Protein AF-A0A1Q4DSK6-F1 (afdb_monomer_lite)

Radius of gyration: 34.58 Å; chains: 1; bounding box: 85×47×104 Å

Structure (mmCIF, N/CA/C/O backbone):
data_AF-A0A1Q4DSK6-F1
#
_entry.id   AF-A0A1Q4DSK6-F1
#
loop_
_atom_site.group_PDB
_atom_site.id
_atom_site.type_symbol
_atom_site.label_atom_id
_atom_site.label_alt_id
_atom_site.label_comp_id
_atom_site.label_asym_id
_atom_site.label_entity_id
_atom_site.label_seq_id
_atom_site.pdbx_PDB_ins_code
_atom_site.Cartn_x
_atom_site.Cartn_y
_atom_site.Cartn_z
_atom_site.occupancy
_atom_site.B_iso_or_equiv
_atom_site.auth_seq_id
_atom_site.auth_comp_id
_atom_site.auth_asym_id
_atom_site.auth_atom_id
_atom_site.pdbx_PDB_model_num
ATOM 1 N N . MET A 1 1 ? 33.499 26.932 -41.696 1.00 48.62 1 MET A N 1
ATOM 2 C CA . MET A 1 1 ? 34.819 26.922 -42.362 1.00 48.62 1 MET A CA 1
ATOM 3 C C . MET A 1 1 ? 35.036 25.542 -42.958 1.00 48.62 1 MET A C 1
ATOM 5 O O . MET A 1 1 ? 34.815 24.586 -42.224 1.00 48.62 1 MET A O 1
ATOM 9 N N . PRO A 1 2 ? 35.414 25.405 -44.236 1.00 59.75 2 PRO A N 1
ATOM 10 C CA . PRO A 1 2 ? 35.883 24.119 -44.746 1.00 59.75 2 PRO A CA 1
ATOM 11 C C . PRO A 1 2 ? 37.180 23.721 -44.019 1.00 59.75 2 PRO A C 1
ATOM 13 O O . PRO A 1 2 ? 38.044 24.569 -43.796 1.00 59.75 2 PRO A O 1
ATOM 16 N N . LEU A 1 3 ? 37.290 22.455 -43.610 1.00 69.62 3 LEU A N 1
ATOM 17 C CA . LEU A 1 3 ? 38.510 21.888 -43.024 1.00 69.62 3 LEU A CA 1
ATOM 18 C C . LEU A 1 3 ? 39.576 21.759 -44.125 1.00 69.62 3 LEU A C 1
ATOM 20 O O . LEU A 1 3 ? 39.268 21.301 -45.225 1.00 69.62 3 LEU A O 1
ATOM 24 N N . ALA A 1 4 ? 40.815 22.178 -43.853 1.00 78.19 4 ALA A N 1
ATOM 25 C CA . ALA A 1 4 ? 41.916 22.023 -44.801 1.00 78.19 4 ALA A CA 1
ATOM 26 C C . ALA A 1 4 ? 42.319 20.542 -44.896 1.00 78.19 4 ALA A C 1
ATOM 28 O O . ALA A 1 4 ? 42.649 19.930 -43.884 1.00 78.19 4 ALA A O 1
ATOM 29 N N . ILE A 1 5 ? 42.297 19.971 -46.102 1.00 79.69 5 ILE A N 1
ATOM 30 C CA . ILE A 1 5 ? 42.697 18.578 -46.349 1.00 79.69 5 ILE A CA 1
ATOM 31 C C . ILE A 1 5 ? 44.175 18.564 -46.749 1.00 79.69 5 ILE A C 1
ATOM 33 O O . ILE A 1 5 ? 44.554 19.211 -47.725 1.00 79.69 5 ILE A O 1
ATOM 37 N N . GLN A 1 6 ? 45.007 17.841 -45.996 1.00 83.25 6 GLN A N 1
ATOM 38 C CA . GLN A 1 6 ? 46.451 17.720 -46.222 1.00 83.25 6 GLN A CA 1
ATOM 39 C C . GLN A 1 6 ? 46.874 16.246 -46.258 1.00 83.25 6 GLN A C 1
ATOM 41 O O . GLN A 1 6 ? 46.229 15.391 -45.653 1.00 83.25 6 GLN A O 1
ATOM 46 N N . SER A 1 7 ? 47.961 15.941 -46.972 1.00 79.38 7 SER A N 1
ATOM 47 C CA . SER A 1 7 ? 48.559 14.602 -46.965 1.00 79.38 7 SER A CA 1
ATOM 48 C C . SER A 1 7 ? 49.189 14.315 -45.602 1.00 79.38 7 SER A C 1
ATOM 50 O O . SER A 1 7 ? 50.049 15.074 -45.158 1.00 79.38 7 SER A O 1
ATOM 52 N N . CYS A 1 8 ? 48.803 13.207 -44.978 1.00 81.06 8 CYS A N 1
ATOM 53 C CA . CYS A 1 8 ? 49.343 12.734 -43.705 1.00 81.06 8 CYS A CA 1
ATOM 54 C C . CYS A 1 8 ? 50.030 11.370 -43.880 1.00 81.06 8 CYS A C 1
ATOM 56 O O . CYS A 1 8 ? 49.848 10.688 -44.889 1.00 81.06 8 CYS A O 1
ATOM 58 N N . GLY A 1 9 ? 50.857 10.988 -42.904 1.00 83.62 9 GLY A N 1
ATOM 59 C CA . GLY A 1 9 ? 51.664 9.763 -42.947 1.00 83.62 9 GLY A CA 1
ATOM 60 C C . GLY A 1 9 ? 50.922 8.483 -42.553 1.00 83.62 9 GLY A C 1
ATOM 61 O O . GLY A 1 9 ? 51.544 7.421 -42.508 1.00 83.62 9 GLY A O 1
ATOM 62 N N . ILE A 1 10 ? 49.624 8.557 -42.236 1.00 85.19 10 ILE A N 1
ATOM 63 C CA . ILE A 1 10 ? 48.851 7.370 -41.868 1.00 85.19 10 ILE A CA 1
ATOM 64 C C . ILE A 1 10 ? 48.572 6.513 -43.104 1.00 85.19 10 ILE A C 1
ATOM 66 O O . ILE A 1 10 ? 48.183 7.002 -44.162 1.00 85.19 10 ILE A O 1
ATOM 70 N N . VAL A 1 11 ? 48.781 5.206 -42.964 1.00 83.94 11 VAL A N 1
ATOM 71 C CA . VAL A 1 11 ? 48.615 4.252 -44.071 1.00 83.94 11 VAL A CA 1
ATOM 72 C C . VAL A 1 11 ? 47.131 3.926 -44.299 1.00 83.94 11 VAL A C 1
ATOM 74 O O . VAL A 1 11 ? 46.728 3.660 -45.425 1.00 83.94 11 VAL A O 1
ATOM 77 N N . HIS A 1 12 ? 46.315 3.970 -43.239 1.00 86.12 12 HIS A N 1
ATOM 78 C CA . HIS A 1 12 ? 44.868 3.741 -43.273 1.00 86.12 12 HIS A CA 1
ATOM 79 C C . HIS A 1 12 ? 44.166 4.622 -42.228 1.00 86.12 12 HIS A C 1
ATOM 81 O O . HIS A 1 12 ? 44.695 4.811 -41.134 1.00 86.12 12 HIS A O 1
ATOM 87 N N . GLY A 1 13 ? 42.960 5.106 -42.543 1.00 87.38 13 GLY A N 1
ATOM 88 C CA . GLY A 1 13 ? 42.104 5.854 -41.615 1.00 87.38 13 GLY A CA 1
ATOM 89 C C . GLY A 1 13 ? 41.998 7.347 -41.929 1.00 87.38 13 GLY A C 1
ATOM 90 O O . GLY A 1 13 ? 42.108 7.770 -43.078 1.00 87.38 13 GLY A O 1
ATOM 91 N N . THR A 1 14 ? 41.730 8.152 -40.902 1.00 88.38 14 THR A N 1
ATOM 92 C CA . THR A 1 14 ? 41.592 9.610 -41.014 1.00 88.38 14 THR A CA 1
ATOM 93 C C . THR A 1 14 ? 42.293 10.273 -39.837 1.00 88.38 14 THR A C 1
ATOM 95 O O . THR A 1 14 ? 42.010 9.944 -38.689 1.00 88.38 14 THR A O 1
ATOM 98 N N . GLU A 1 15 ? 43.197 11.208 -40.123 1.00 88.62 15 GLU A N 1
ATOM 99 C CA . GLU A 1 15 ? 43.833 12.053 -39.115 1.00 88.62 15 GLU A CA 1
ATOM 100 C C . GLU A 1 15 ? 43.138 13.417 -39.098 1.00 88.62 15 GLU A C 1
ATOM 102 O O . GLU A 1 15 ? 42.957 14.044 -40.144 1.00 88.62 15 GLU 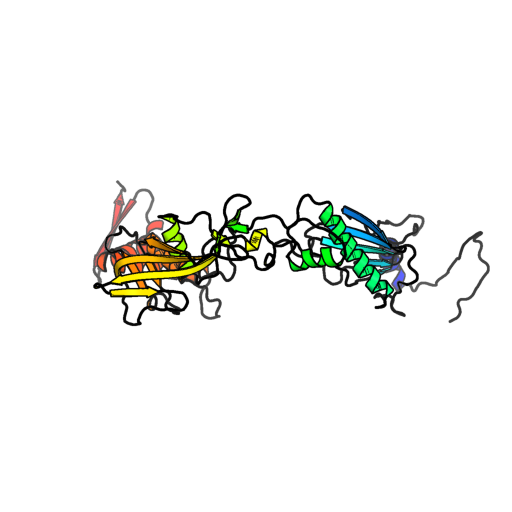A O 1
ATOM 107 N N . ILE A 1 16 ? 42.738 13.872 -37.909 1.00 88.31 16 ILE A N 1
ATOM 108 C CA . ILE A 1 16 ? 42.141 15.193 -37.707 1.00 88.31 16 ILE A CA 1
ATOM 109 C C . ILE A 1 16 ? 43.019 15.943 -36.713 1.00 88.31 16 ILE A C 1
ATOM 111 O O . ILE A 1 16 ? 43.094 15.578 -35.542 1.00 88.31 16 ILE A O 1
ATOM 115 N N . GLN A 1 17 ? 43.671 17.004 -37.182 1.00 86.69 17 GLN A N 1
ATOM 116 C CA . GLN A 1 17 ? 44.486 17.872 -36.340 1.00 86.69 17 GLN A CA 1
ATOM 117 C C . GLN A 1 17 ? 43.685 19.118 -35.965 1.00 86.69 17 GLN A C 1
ATOM 119 O O . GLN A 1 17 ? 43.206 19.852 -36.831 1.00 86.69 17 GLN A O 1
ATOM 124 N N . ILE A 1 18 ? 43.528 19.348 -34.662 1.00 84.38 18 ILE A N 1
ATOM 125 C CA . ILE A 1 18 ? 42.792 20.488 -34.115 1.00 84.38 18 ILE A CA 1
ATOM 126 C C . ILE A 1 18 ? 43.734 21.254 -33.195 1.00 84.38 18 ILE A C 1
ATOM 128 O O . ILE A 1 18 ? 44.288 20.690 -32.255 1.00 84.38 18 ILE A O 1
ATOM 132 N N . MET A 1 19 ? 43.894 22.552 -33.450 1.00 85.75 19 MET A N 1
ATOM 133 C CA . MET A 1 19 ? 44.581 23.450 -32.524 1.00 85.75 19 MET A CA 1
ATOM 134 C C . MET A 1 19 ? 43.677 23.686 -31.312 1.00 85.75 19 MET A C 1
ATOM 136 O O . MET A 1 19 ? 42.725 24.466 -31.384 1.00 85.75 19 MET A O 1
ATOM 140 N N . LEU A 1 20 ? 43.951 22.974 -30.221 1.00 82.62 20 LEU A N 1
ATOM 141 C CA . LEU A 1 20 ? 43.204 23.083 -28.971 1.00 82.62 20 LEU A CA 1
ATOM 142 C C . LEU A 1 20 ? 43.554 24.393 -28.243 1.00 82.62 20 LEU A C 1
ATOM 144 O O . LEU A 1 20 ? 44.736 24.701 -28.071 1.00 82.62 20 LEU A O 1
ATOM 148 N N . PRO A 1 21 ? 42.558 25.182 -27.798 1.00 86.12 21 PRO A N 1
ATOM 149 C CA . PRO A 1 21 ? 42.803 26.314 -26.913 1.00 86.12 21 PRO A CA 1
ATOM 150 C C . PRO A 1 21 ? 43.427 25.841 -25.587 1.00 86.12 21 PRO A C 1
ATOM 152 O O . PRO A 1 21 ? 42.962 24.837 -25.049 1.00 86.12 21 PRO A O 1
ATOM 155 N N . PRO A 1 22 ? 44.382 26.583 -24.989 1.00 82.94 22 PRO A N 1
ATOM 156 C CA . PRO A 1 22 ? 45.012 26.187 -23.723 1.00 82.94 22 PRO A CA 1
ATOM 157 C C . PRO A 1 22 ? 44.016 25.918 -22.585 1.00 82.94 22 PRO A C 1
ATOM 159 O O . PRO A 1 22 ? 44.229 25.035 -21.767 1.00 82.94 22 PRO A O 1
ATOM 162 N N . ALA A 1 23 ? 42.884 26.631 -22.567 1.00 81.00 23 ALA A N 1
ATOM 163 C CA . ALA A 1 23 ? 41.830 26.456 -21.566 1.00 81.00 23 ALA A CA 1
ATOM 164 C C . ALA A 1 23 ? 41.118 25.088 -21.623 1.00 81.00 23 ALA A C 1
ATOM 166 O O . ALA A 1 23 ? 40.394 24.744 -20.695 1.00 81.00 23 ALA A O 1
ATOM 167 N N . TRP A 1 24 ? 41.253 24.335 -22.719 1.00 81.56 24 TRP A N 1
ATOM 168 C CA . TRP A 1 24 ? 40.614 23.023 -22.882 1.00 81.56 24 TRP A CA 1
ATOM 169 C C . TRP A 1 24 ? 41.533 21.871 -22.482 1.00 81.56 24 TRP A C 1
ATOM 171 O O . TRP A 1 24 ? 41.047 20.764 -22.267 1.00 81.56 24 TRP A O 1
ATOM 181 N N . ASP A 1 25 ? 42.832 22.133 -22.351 1.00 80.81 25 ASP A N 1
ATOM 182 C CA . ASP A 1 25 ? 43.845 21.120 -22.054 1.00 80.81 25 ASP A CA 1
ATOM 183 C C . ASP A 1 25 ? 43.587 20.461 -20.688 1.00 80.81 25 ASP A C 1
ATOM 185 O O . ASP A 1 25 ? 43.560 19.238 -20.562 1.00 80.81 25 ASP A O 1
ATOM 189 N N . GLU A 1 26 ? 43.225 21.269 -19.686 1.00 81.69 26 GLU A N 1
ATOM 190 C CA . GLU A 1 26 ? 42.929 20.801 -18.324 1.00 81.69 26 GLU A CA 1
ATOM 191 C C . GLU A 1 26 ? 41.686 19.892 -18.239 1.00 81.69 26 GLU A C 1
ATOM 193 O O . GLU A 1 26 ? 41.593 19.043 -17.352 1.00 81.69 26 GLU A O 1
ATOM 198 N N . GLN A 1 27 ? 40.723 20.043 -19.156 1.00 84.69 27 GLN A N 1
ATOM 199 C CA . GLN A 1 27 ? 39.454 19.296 -19.155 1.00 84.69 27 GLN A CA 1
ATOM 200 C C . GLN A 1 27 ? 39.415 18.169 -20.194 1.00 84.69 27 GLN A C 1
ATOM 202 O O . GLN A 1 27 ? 38.506 17.336 -20.174 1.00 84.69 27 GLN A O 1
ATOM 207 N N . LEU A 1 28 ? 40.393 18.107 -21.100 1.00 88.12 28 LEU A N 1
ATOM 208 C CA . LEU A 1 28 ? 40.387 17.164 -22.214 1.00 88.12 28 LEU A CA 1
ATOM 209 C C . LEU A 1 28 ? 40.385 15.712 -21.726 1.00 88.12 28 LEU A C 1
ATOM 211 O O . LEU A 1 28 ? 39.577 14.905 -22.182 1.00 88.12 28 LEU A O 1
ATOM 215 N N . GLY A 1 29 ? 41.232 15.384 -20.750 1.00 88.38 29 GLY A N 1
ATOM 216 C CA . GLY A 1 29 ? 41.331 14.022 -20.223 1.00 88.38 29 GLY A CA 1
ATOM 217 C C . GLY A 1 29 ? 40.058 13.532 -19.516 1.00 88.38 29 GLY A C 1
ATOM 218 O O . GLY A 1 29 ? 39.728 12.347 -19.584 1.00 88.38 29 GLY A O 1
ATOM 219 N N . SER A 1 30 ? 39.313 14.406 -18.827 1.00 87.94 30 SER A N 1
ATOM 220 C CA . SER A 1 30 ? 38.024 14.032 -18.219 1.00 87.94 30 SER A CA 1
ATOM 221 C C . SER A 1 30 ? 36.921 13.912 -19.271 1.00 87.94 30 SER A C 1
ATOM 223 O O . SER A 1 30 ? 36.183 12.926 -19.255 1.00 87.94 30 SER A O 1
ATOM 225 N N . ALA A 1 31 ? 36.860 14.839 -20.229 1.00 89.31 31 ALA A N 1
ATOM 226 C CA . ALA A 1 31 ? 35.905 14.793 -21.332 1.00 89.31 31 ALA A CA 1
ATOM 227 C C . ALA A 1 31 ? 36.087 13.542 -22.210 1.00 89.31 31 ALA A C 1
ATOM 229 O O . ALA A 1 31 ? 35.106 12.887 -22.557 1.00 89.31 31 ALA A O 1
ATOM 230 N N . LEU A 1 32 ? 37.334 13.165 -22.517 1.00 90.94 32 LEU A N 1
ATOM 231 C CA . LEU A 1 32 ? 37.645 11.956 -23.283 1.00 90.94 32 LEU A CA 1
ATOM 232 C C . LEU A 1 32 ? 37.256 10.683 -22.537 1.00 90.94 32 LEU A C 1
ATOM 234 O O . LEU A 1 32 ? 36.720 9.772 -23.158 1.00 90.94 32 LEU A O 1
ATOM 238 N N . ARG A 1 33 ? 37.478 10.617 -21.218 1.00 91.25 33 ARG A N 1
ATOM 239 C CA . ARG A 1 33 ? 37.040 9.469 -20.409 1.00 91.25 33 ARG A CA 1
ATOM 240 C C . ARG A 1 33 ? 35.524 9.307 -20.432 1.00 91.25 33 ARG A C 1
ATOM 242 O O . ARG A 1 33 ? 35.052 8.199 -20.651 1.00 91.25 33 ARG A O 1
ATOM 249 N N . LEU A 1 34 ? 34.780 10.402 -20.277 1.00 89.00 34 LEU A N 1
ATOM 250 C CA . LEU A 1 34 ? 33.319 10.372 -20.341 1.00 89.00 34 LEU A CA 1
ATOM 251 C C . LEU A 1 34 ? 32.820 9.946 -21.732 1.00 89.00 34 LEU A C 1
ATOM 253 O O . LEU A 1 34 ? 31.936 9.103 -21.835 1.00 89.00 34 LEU A O 1
ATOM 257 N N . ALA A 1 35 ? 33.413 10.485 -22.801 1.00 89.44 35 ALA A N 1
ATOM 258 C CA . ALA A 1 35 ? 33.036 10.147 -24.174 1.00 89.44 35 ALA A CA 1
ATOM 259 C C . ALA A 1 35 ? 33.418 8.709 -24.568 1.00 89.44 35 ALA A C 1
ATOM 261 O O . ALA A 1 35 ? 32.705 8.073 -25.340 1.00 89.44 35 ALA A O 1
ATOM 262 N N . ALA A 1 36 ? 34.539 8.196 -24.053 1.00 94.12 36 ALA A N 1
ATOM 263 C CA . ALA A 1 36 ? 35.029 6.852 -24.346 1.00 94.12 36 ALA A CA 1
ATOM 264 C C . ALA A 1 36 ? 34.277 5.755 -23.584 1.00 94.12 36 ALA A C 1
ATOM 266 O O . ALA A 1 36 ? 34.264 4.617 -24.055 1.00 94.12 36 ALA A O 1
ATOM 267 N N . GLN A 1 37 ? 33.651 6.085 -22.446 1.00 94.56 37 GLN A N 1
ATOM 268 C CA . GLN A 1 37 ? 33.076 5.111 -21.517 1.00 94.56 37 GLN A CA 1
ATOM 269 C C . GLN A 1 37 ? 32.177 4.087 -22.218 1.00 94.56 37 GLN A C 1
ATOM 271 O O . GLN A 1 37 ? 32.387 2.894 -22.039 1.00 94.56 37 GLN A O 1
ATOM 276 N N . TYR A 1 38 ? 31.246 4.534 -23.065 1.00 95.38 38 TYR A N 1
ATOM 277 C CA . TYR A 1 38 ? 30.312 3.661 -23.797 1.00 95.38 38 TYR A CA 1
ATOM 278 C C . TYR A 1 38 ? 30.537 3.672 -25.315 1.00 95.38 38 TYR A C 1
ATOM 280 O O . TYR A 1 38 ? 29.656 3.296 -26.095 1.00 95.38 38 TYR A O 1
ATOM 288 N N . PHE A 1 39 ? 31.704 4.149 -25.757 1.00 94.31 39 PHE A N 1
ATOM 289 C CA . PHE A 1 39 ? 32.039 4.214 -27.174 1.00 94.31 39 PHE A CA 1
ATOM 290 C C . PHE A 1 39 ? 32.332 2.803 -27.715 1.00 94.31 39 PHE A C 1
ATOM 292 O O . PHE A 1 39 ? 33.070 2.046 -27.082 1.00 94.31 39 PHE A O 1
ATOM 299 N N . PRO A 1 40 ? 31.811 2.410 -28.892 1.00 89.75 40 PRO A N 1
ATOM 300 C CA . PRO A 1 40 ? 31.932 1.031 -29.373 1.00 89.75 40 PRO A CA 1
ATOM 301 C C . PRO A 1 40 ? 33.367 0.612 -29.724 1.00 89.75 40 PRO A C 1
ATOM 303 O O . PRO A 1 40 ? 33.663 -0.584 -29.729 1.00 89.75 40 PRO A O 1
ATOM 306 N N . LEU A 1 41 ? 34.275 1.559 -29.983 1.00 92.00 41 LEU A N 1
ATOM 307 C CA . LEU A 1 41 ? 35.664 1.278 -30.359 1.00 92.00 41 LEU A CA 1
ATOM 308 C C . LEU A 1 41 ? 36.648 1.612 -29.224 1.00 92.00 41 LEU A C 1
ATOM 310 O O . LEU A 1 41 ? 36.392 2.525 -28.441 1.00 92.00 41 LEU A O 1
ATOM 314 N N . PRO A 1 42 ? 37.804 0.926 -29.136 1.00 93.31 42 PRO A N 1
ATOM 315 C CA . PRO A 1 42 ? 38.852 1.290 -28.188 1.00 93.31 42 PRO A CA 1
ATOM 316 C C . PRO A 1 42 ? 39.368 2.714 -28.428 1.00 93.31 42 PRO A C 1
ATOM 318 O O . PRO A 1 42 ? 39.812 3.043 -29.529 1.00 93.31 42 PRO A O 1
ATOM 321 N N . VAL A 1 43 ? 39.367 3.538 -27.381 1.00 94.38 43 VAL A N 1
ATOM 322 C CA . VAL A 1 43 ? 39.921 4.898 -27.407 1.00 94.38 43 VAL A CA 1
ATOM 323 C C . VAL A 1 43 ? 41.241 4.906 -26.650 1.00 94.38 43 VAL A C 1
ATOM 325 O O . VAL A 1 43 ? 41.316 4.416 -25.524 1.00 94.38 43 VAL A O 1
ATOM 328 N N . HIS A 1 44 ? 42.281 5.464 -27.264 1.00 94.50 44 HIS A N 1
ATOM 329 C CA . HIS A 1 44 ? 43.586 5.643 -26.634 1.00 94.50 44 HIS A CA 1
ATOM 330 C C . HIS A 1 44 ? 43.863 7.131 -26.445 1.00 94.50 44 HIS A C 1
ATOM 332 O O . HIS A 1 44 ? 43.637 7.925 -27.358 1.00 94.50 44 HIS A O 1
ATOM 338 N N . PHE A 1 45 ? 44.375 7.498 -25.277 1.00 92.88 45 PHE A N 1
ATOM 339 C CA . PHE A 1 45 ? 44.822 8.847 -24.959 1.00 92.88 45 PHE A CA 1
ATOM 340 C C . PHE A 1 45 ? 46.220 8.761 -24.345 1.00 92.88 45 PHE A C 1
ATOM 342 O O . PHE A 1 45 ? 46.455 7.944 -23.459 1.00 92.88 45 PHE A O 1
ATOM 349 N N . GLU A 1 46 ? 47.165 9.534 -24.886 1.00 90.31 46 GLU A N 1
ATOM 350 C CA . GLU A 1 46 ? 48.578 9.534 -24.458 1.00 90.31 46 GLU A CA 1
ATOM 351 C C . GLU A 1 46 ? 49.228 8.134 -24.426 1.00 90.31 46 GLU A C 1
ATOM 353 O O . GLU A 1 46 ? 50.058 7.816 -23.580 1.00 90.31 46 GLU A O 1
ATOM 358 N N . GLY A 1 47 ? 48.841 7.268 -25.368 1.00 90.75 47 GLY A N 1
ATOM 359 C CA . GLY A 1 47 ? 49.367 5.904 -25.487 1.00 90.75 47 GLY A CA 1
ATOM 360 C C . GLY A 1 47 ? 48.727 4.876 -24.547 1.00 90.75 47 GLY A C 1
ATOM 361 O O . GLY A 1 47 ? 48.994 3.686 -24.700 1.00 90.75 47 GLY A O 1
ATOM 362 N N . ALA A 1 48 ? 47.848 5.293 -23.632 1.00 93.94 48 ALA A N 1
ATOM 363 C CA . ALA A 1 48 ? 47.077 4.398 -22.776 1.00 93.94 48 ALA A CA 1
ATOM 364 C C . ALA A 1 48 ? 45.650 4.215 -23.309 1.00 93.94 48 ALA A C 1
ATOM 366 O O . ALA A 1 48 ? 45.008 5.169 -23.750 1.00 93.94 48 ALA A O 1
ATOM 367 N N . GLN A 1 49 ? 45.129 2.989 -23.251 1.00 94.94 49 GLN A N 1
ATOM 368 C CA . GLN A 1 49 ? 43.722 2.734 -23.548 1.00 94.94 49 GLN A CA 1
ATOM 369 C C . GLN A 1 49 ? 42.851 3.277 -22.406 1.00 94.94 49 GLN A C 1
ATOM 371 O O . GLN A 1 49 ? 43.094 2.974 -21.237 1.00 94.94 49 GLN A O 1
ATOM 376 N N . LEU A 1 50 ? 41.834 4.071 -22.741 1.00 95.38 50 LEU A N 1
ATOM 377 C CA . LEU A 1 50 ? 40.877 4.582 -21.764 1.00 95.38 50 LEU A CA 1
ATOM 378 C C . LEU A 1 50 ? 39.908 3.476 -21.302 1.00 95.38 50 LEU A C 1
ATOM 380 O O . LEU A 1 50 ? 39.610 2.562 -22.081 1.00 95.38 50 LEU A O 1
ATOM 384 N N . PRO A 1 51 ? 39.395 3.553 -20.055 1.00 92.25 51 PRO A N 1
ATOM 385 C CA . PRO A 1 51 ? 38.362 2.643 -19.573 1.00 92.25 51 PRO A CA 1
ATOM 386 C C . PRO A 1 51 ? 37.129 2.675 -20.476 1.00 92.25 51 PRO A C 1
ATOM 388 O O . PRO A 1 51 ? 36.700 3.741 -20.917 1.00 92.25 51 PRO A O 1
ATOM 391 N N . ARG A 1 52 ? 36.570 1.493 -20.727 1.00 93.56 52 ARG A N 1
ATOM 392 C CA . ARG A 1 52 ? 35.362 1.294 -21.523 1.00 93.56 52 ARG A CA 1
ATOM 393 C C . ARG A 1 52 ? 34.483 0.263 -20.836 1.00 93.56 52 ARG A C 1
ATOM 395 O O . ARG A 1 52 ? 34.983 -0.770 -20.393 1.00 93.56 52 ARG A O 1
ATOM 402 N N . GLU A 1 53 ? 33.192 0.531 -20.816 1.00 94.06 53 GLU A N 1
ATOM 403 C CA . GLU A 1 53 ? 32.159 -0.288 -20.204 1.00 94.06 53 GLU A CA 1
ATOM 404 C C . GLU A 1 53 ? 31.077 -0.616 -21.236 1.00 94.06 53 GLU A C 1
ATOM 406 O O . GLU A 1 53 ? 30.838 0.131 -22.186 1.00 94.06 53 GLU A O 1
ATOM 411 N N . ASP A 1 54 ? 30.428 -1.764 -21.060 1.00 94.62 54 ASP A N 1
ATOM 412 C CA . ASP A 1 54 ? 29.197 -2.055 -21.789 1.00 94.62 54 ASP A CA 1
ATOM 413 C C . ASP A 1 54 ? 28.066 -1.227 -21.170 1.00 94.62 54 ASP A C 1
ATOM 415 O O . ASP A 1 54 ? 27.858 -1.271 -19.958 1.00 94.62 54 ASP A O 1
ATOM 419 N N . PHE A 1 55 ? 27.321 -0.484 -21.988 1.00 95.69 55 PHE A N 1
ATOM 420 C CA . PHE A 1 55 ? 26.217 0.352 -21.509 1.00 95.69 55 PHE A CA 1
ATOM 421 C C . PHE A 1 55 ? 25.113 -0.460 -20.814 1.00 95.69 55 PHE A C 1
ATOM 423 O O . PHE A 1 55 ? 24.400 0.054 -19.949 1.00 95.69 55 PHE A O 1
ATOM 430 N N . LEU A 1 56 ? 24.986 -1.739 -21.183 1.00 96.69 56 LEU A N 1
ATOM 431 C CA . LEU A 1 56 ? 24.026 -2.675 -20.600 1.00 96.69 56 LEU A CA 1
ATOM 432 C C . LEU A 1 56 ? 24.654 -3.586 -19.534 1.00 96.69 56 LEU A C 1
ATOM 434 O O . LEU A 1 56 ? 24.056 -4.596 -19.166 1.00 96.69 56 LEU A O 1
ATOM 438 N N . ALA A 1 57 ? 25.854 -3.264 -19.040 1.00 94.69 57 ALA A N 1
ATOM 439 C CA . ALA A 1 57 ? 26.465 -4.005 -17.944 1.00 94.69 57 ALA A CA 1
ATOM 440 C C . ALA A 1 57 ? 25.532 -4.028 -16.720 1.00 94.69 57 ALA A C 1
ATOM 442 O O . ALA A 1 57 ? 25.016 -2.993 -16.298 1.00 94.69 57 ALA A O 1
ATOM 443 N N . GLY A 1 58 ? 25.327 -5.220 -16.156 1.00 93.00 58 GLY A N 1
ATOM 444 C CA . GLY A 1 58 ? 24.421 -5.434 -15.025 1.00 93.00 58 GLY A CA 1
ATOM 445 C C . GLY A 1 58 ? 22.952 -5.642 -15.400 1.00 93.00 58 GLY A C 1
ATOM 446 O O . GLY A 1 58 ? 22.145 -5.799 -14.495 1.00 93.00 58 GLY A O 1
ATOM 447 N N . ALA A 1 59 ? 22.596 -5.660 -16.690 1.00 96.12 59 ALA A N 1
ATOM 448 C CA . ALA A 1 59 ? 21.266 -6.090 -17.112 1.00 96.12 59 ALA A CA 1
ATOM 449 C C . ALA A 1 59 ? 21.076 -7.590 -16.828 1.00 96.12 59 ALA A C 1
ATOM 451 O O . ALA A 1 59 ? 21.932 -8.403 -17.187 1.00 96.12 59 ALA A O 1
ATOM 452 N N . ASP A 1 60 ? 19.934 -7.960 -16.252 1.00 95.19 60 ASP A N 1
ATOM 453 C CA . ASP A 1 60 ? 19.567 -9.359 -15.996 1.00 95.19 60 ASP A CA 1
ATOM 454 C C . ASP A 1 60 ? 19.323 -10.117 -17.304 1.00 95.19 60 ASP A C 1
ATOM 456 O O . ASP A 1 60 ? 19.563 -11.321 -17.422 1.00 95.19 60 ASP A O 1
ATOM 460 N N . GLN A 1 61 ? 18.864 -9.387 -18.320 1.00 96.12 61 GLN A N 1
ATOM 461 C CA . GLN A 1 61 ? 18.608 -9.907 -19.649 1.00 96.12 61 GLN A CA 1
ATOM 462 C C . GLN A 1 61 ? 18.908 -8.848 -20.710 1.00 96.12 61 GLN A C 1
ATOM 464 O O . GLN A 1 61 ? 18.686 -7.660 -20.499 1.00 96.12 61 GLN A O 1
ATOM 469 N N . ILE A 1 62 ? 19.357 -9.290 -21.887 1.00 98.00 62 ILE A N 1
ATOM 470 C CA . ILE A 1 62 ? 19.485 -8.448 -23.079 1.00 98.00 62 ILE A CA 1
ATOM 471 C C . ILE A 1 62 ? 18.719 -9.102 -24.237 1.00 98.00 62 ILE A C 1
ATOM 473 O O . ILE A 1 62 ? 18.915 -10.286 -24.511 1.00 98.00 62 ILE A O 1
ATOM 477 N N . GLU A 1 63 ? 17.846 -8.347 -24.908 1.00 98.00 63 GLU A N 1
ATOM 478 C CA . GLU A 1 63 ? 17.176 -8.747 -26.156 1.00 98.00 63 GLU A CA 1
ATOM 479 C C . GLU A 1 63 ? 17.695 -7.923 -27.341 1.00 98.00 63 GLU A C 1
ATOM 481 O O . GLU A 1 63 ? 17.958 -6.729 -27.210 1.00 98.00 63 GLU A O 1
ATOM 486 N N . GLU A 1 64 ? 17.832 -8.546 -28.511 1.00 97.88 64 GLU A N 1
ATOM 487 C CA . GLU A 1 64 ? 18.162 -7.844 -29.755 1.00 97.88 64 GLU A CA 1
ATOM 488 C C . GLU A 1 64 ? 16.886 -7.477 -30.522 1.00 97.88 64 GLU A C 1
ATOM 490 O O . GLU A 1 64 ? 15.984 -8.302 -30.680 1.00 97.88 64 GLU A O 1
ATOM 495 N N . TRP A 1 65 ? 16.813 -6.244 -31.025 1.00 97.62 65 TRP A N 1
ATOM 496 C CA . TRP A 1 65 ? 15.673 -5.745 -31.794 1.00 97.62 65 TRP A CA 1
ATOM 497 C C . TRP A 1 65 ? 16.108 -4.668 -32.794 1.00 97.62 65 TRP A C 1
ATOM 499 O O . TRP A 1 65 ? 16.662 -3.660 -32.381 1.00 97.62 65 TRP A O 1
ATOM 509 N N . GLU A 1 66 ? 15.869 -4.874 -34.096 1.00 95.94 66 GLU A N 1
ATOM 510 C CA . GLU A 1 66 ? 16.144 -3.910 -35.190 1.00 95.94 66 GLU A CA 1
ATOM 511 C C . GLU A 1 66 ? 17.494 -3.160 -35.078 1.00 95.94 66 GLU A C 1
ATOM 513 O O . GLU A 1 66 ? 17.571 -1.951 -35.286 1.00 95.94 66 GLU A O 1
ATOM 518 N N . GLY A 1 67 ? 18.575 -3.875 -34.737 1.00 95.81 67 GLY A N 1
ATOM 519 C CA . GLY A 1 67 ? 19.909 -3.277 -34.581 1.00 95.81 67 GLY A CA 1
ATOM 520 C C . GLY A 1 67 ? 20.121 -2.530 -33.258 1.00 95.81 67 GLY A C 1
ATOM 521 O O . GLY A 1 67 ? 21.088 -1.787 -33.105 1.00 95.81 67 GLY A O 1
ATOM 522 N N . CYS A 1 68 ? 19.245 -2.729 -32.281 1.00 97.88 68 CYS A N 1
ATOM 523 C CA . CYS A 1 68 ? 19.395 -2.307 -30.895 1.00 97.88 68 CYS A CA 1
ATOM 524 C C . CYS A 1 68 ? 19.564 -3.519 -29.977 1.00 97.88 68 CYS A C 1
ATOM 526 O O . CYS A 1 68 ? 19.038 -4.601 -30.235 1.00 97.88 68 CYS A O 1
ATOM 528 N N . ARG A 1 69 ? 20.243 -3.301 -28.855 1.00 98.38 69 ARG A N 1
ATOM 529 C CA . ARG A 1 69 ? 20.251 -4.188 -27.694 1.00 98.38 69 ARG A CA 1
ATOM 530 C C . ARG A 1 69 ? 19.410 -3.537 -26.600 1.00 98.38 69 ARG A C 1
ATOM 532 O O . ARG A 1 69 ? 19.663 -2.392 -26.235 1.00 98.38 69 ARG A O 1
ATOM 539 N N . ILE A 1 70 ? 18.419 -4.244 -26.080 1.00 98.62 70 ILE A N 1
ATOM 540 C CA . ILE A 1 70 ? 17.527 -3.792 -25.010 1.00 98.62 70 ILE A CA 1
ATOM 541 C C . ILE A 1 70 ? 17.919 -4.553 -23.747 1.00 98.62 70 ILE A C 1
ATOM 543 O O . ILE A 1 70 ? 17.674 -5.752 -23.655 1.00 98.62 70 ILE A O 1
ATOM 547 N N . GLY A 1 71 ? 18.559 -3.874 -22.799 1.00 98.12 71 GLY A N 1
ATOM 548 C CA . GLY A 1 71 ? 18.902 -4.433 -21.494 1.00 98.12 71 GLY A CA 1
ATOM 549 C C . GLY A 1 71 ? 17.770 -4.217 -20.500 1.00 98.12 71 GLY A C 1
ATOM 550 O O . GLY A 1 71 ? 17.308 -3.087 -20.349 1.00 98.12 71 GLY A O 1
ATOM 551 N N . ILE A 1 72 ? 17.342 -5.285 -19.835 1.00 97.50 72 ILE A N 1
ATOM 552 C CA . ILE A 1 72 ? 16.326 -5.296 -18.784 1.00 97.50 72 ILE A CA 1
ATOM 553 C C . ILE A 1 72 ? 17.027 -5.353 -17.430 1.00 97.50 72 ILE A C 1
ATOM 555 O O . ILE A 1 72 ? 17.945 -6.149 -17.242 1.00 97.50 72 ILE A O 1
ATOM 559 N N . PHE A 1 73 ? 16.580 -4.515 -16.505 1.00 94.94 73 PHE A N 1
ATOM 560 C CA . PHE A 1 73 ? 17.080 -4.427 -15.141 1.00 94.94 73 PHE A CA 1
ATOM 561 C C . PHE A 1 73 ? 15.911 -4.626 -14.181 1.00 94.94 73 PHE A C 1
ATOM 563 O O . PHE A 1 73 ? 14.888 -3.937 -14.299 1.00 94.94 73 PHE A O 1
ATOM 570 N N . HIS A 1 74 ? 16.080 -5.564 -13.254 1.00 92.06 74 HIS A N 1
ATOM 571 C CA . HIS A 1 74 ? 15.168 -5.864 -12.163 1.00 92.06 74 HIS A CA 1
ATOM 572 C C . HIS A 1 74 ? 15.817 -5.533 -10.821 1.00 92.06 74 HIS A C 1
ATOM 574 O O . HIS A 1 74 ? 16.305 -6.383 -10.080 1.00 92.06 74 HIS A O 1
ATOM 580 N N . ASP A 1 75 ? 15.836 -4.252 -10.494 1.00 82.62 75 ASP A N 1
ATOM 581 C CA . ASP A 1 75 ? 16.361 -3.747 -9.236 1.00 82.62 75 ASP A CA 1
ATOM 582 C C . ASP A 1 75 ? 15.553 -2.525 -8.796 1.00 82.62 75 ASP A C 1
ATOM 584 O O . ASP A 1 75 ? 15.147 -1.687 -9.600 1.00 82.62 75 ASP A O 1
ATOM 588 N N . GLY A 1 76 ? 15.316 -2.400 -7.489 1.00 72.31 76 GLY A N 1
ATOM 589 C CA . GLY A 1 76 ? 14.564 -1.284 -6.893 1.00 72.31 76 GLY A CA 1
ATOM 590 C C . GLY A 1 76 ? 15.310 0.056 -6.909 1.00 72.31 76 GLY A C 1
ATOM 591 O O . GLY A 1 76 ? 15.059 0.912 -6.064 1.00 72.31 76 GLY A O 1
ATOM 592 N N . THR A 1 77 ? 16.277 0.230 -7.812 1.00 76.81 77 THR A N 1
ATOM 593 C CA . THR A 1 77 ? 17.099 1.434 -7.902 1.00 76.81 77 THR A CA 1
ATOM 594 C C . THR A 1 77 ? 16.287 2.560 -8.535 1.00 76.81 77 THR A C 1
ATOM 596 O O . THR A 1 77 ? 15.935 2.520 -9.715 1.00 76.81 77 THR A O 1
ATOM 599 N N . MET A 1 78 ? 16.025 3.609 -7.758 1.00 71.44 78 MET A N 1
ATOM 600 C CA . MET A 1 78 ? 15.414 4.828 -8.278 1.00 71.44 78 MET A CA 1
ATOM 601 C C . MET A 1 78 ? 16.463 5.665 -9.013 1.00 71.44 78 MET A C 1
ATOM 603 O O . MET A 1 78 ? 17.299 6.332 -8.405 1.00 71.44 78 MET A O 1
ATOM 607 N N . GLU A 1 79 ? 16.422 5.633 -10.342 1.00 76.06 79 GLU A N 1
ATOM 608 C CA . GLU A 1 79 ? 17.237 6.513 -11.177 1.00 76.06 79 GLU A CA 1
ATOM 609 C C . GLU A 1 79 ? 16.611 7.911 -11.267 1.00 76.06 79 GLU A C 1
ATOM 611 O O . GLU A 1 79 ? 15.394 8.066 -11.386 1.00 76.06 79 GLU A O 1
ATOM 616 N N . ALA A 1 80 ? 17.446 8.954 -11.256 1.00 78.06 80 ALA A N 1
ATOM 617 C CA . ALA A 1 80 ? 16.979 10.315 -11.498 1.00 78.06 80 ALA A CA 1
ATOM 618 C C . ALA A 1 80 ? 16.301 10.417 -12.876 1.00 78.06 80 ALA A C 1
ATOM 620 O O . ALA A 1 80 ? 16.732 9.771 -13.832 1.00 78.06 80 ALA A O 1
ATOM 621 N N . VAL A 1 81 ? 15.303 11.297 -13.006 1.00 70.38 81 VAL A N 1
ATOM 622 C CA . VAL A 1 81 ? 14.492 11.486 -14.231 1.00 70.38 81 VAL A CA 1
ATOM 623 C C . VAL A 1 81 ? 15.340 11.747 -15.486 1.00 70.38 81 VAL A C 1
ATOM 625 O O . VAL A 1 81 ? 14.941 11.403 -16.596 1.00 70.38 81 VAL A O 1
ATOM 628 N N . HIS A 1 82 ? 16.527 12.335 -15.320 1.00 77.69 82 HIS A N 1
ATOM 629 C CA . HIS A 1 82 ? 17.442 12.678 -16.412 1.00 77.69 82 HIS A CA 1
ATOM 630 C C . HIS A 1 82 ? 18.554 11.650 -16.645 1.00 77.69 82 HIS A C 1
ATOM 632 O O . HIS A 1 82 ? 19.468 11.917 -17.426 1.00 77.69 82 HIS A O 1
ATOM 638 N N . THR A 1 83 ? 18.500 10.493 -15.982 1.00 85.69 83 THR A N 1
ATOM 639 C CA . THR A 1 83 ? 19.479 9.425 -16.196 1.00 85.69 83 THR A CA 1
ATOM 640 C C . THR A 1 83 ? 19.436 8.989 -17.664 1.00 85.69 83 THR A C 1
ATOM 642 O O . THR A 1 83 ? 18.353 8.697 -18.183 1.00 85.69 83 THR A O 1
ATOM 645 N N . PRO A 1 84 ? 20.576 8.971 -18.378 1.00 90.19 84 PRO A N 1
ATOM 646 C CA . PRO A 1 84 ? 20.608 8.511 -19.757 1.00 90.19 84 PRO A CA 1
ATOM 647 C C . PRO A 1 84 ? 20.219 7.035 -19.855 1.00 90.19 84 PRO A C 1
ATOM 649 O O . PRO A 1 84 ? 20.821 6.185 -19.203 1.00 90.19 84 PRO A O 1
ATOM 652 N N . ARG A 1 85 ? 19.227 6.723 -20.695 1.00 93.56 85 ARG A N 1
ATOM 653 C CA . ARG A 1 85 ? 18.723 5.348 -20.881 1.00 93.56 85 ARG A CA 1
ATOM 654 C C . ARG A 1 85 ? 18.925 4.815 -22.296 1.00 93.56 85 ARG A C 1
ATOM 656 O O . ARG A 1 85 ? 18.625 3.652 -22.545 1.00 93.56 85 ARG A O 1
ATOM 663 N N . ILE A 1 86 ? 19.441 5.635 -23.212 1.00 96.25 86 ILE A N 1
ATOM 664 C CA . ILE A 1 86 ? 19.817 5.221 -24.566 1.00 96.25 86 ILE A CA 1
ATOM 665 C C . ILE A 1 86 ? 21.276 5.596 -24.813 1.00 96.25 86 ILE A C 1
ATOM 667 O O . ILE A 1 86 ? 21.652 6.748 -24.598 1.00 96.25 86 ILE A O 1
ATOM 671 N N . ASN A 1 87 ? 22.074 4.647 -25.298 1.00 96.25 87 ASN A N 1
ATOM 672 C CA . ASN A 1 87 ? 23.407 4.883 -25.838 1.00 96.25 87 ASN A CA 1
ATOM 673 C C . ASN A 1 87 ? 23.358 4.894 -27.368 1.00 96.25 87 ASN A C 1
ATOM 675 O O . ASN A 1 87 ? 22.978 3.905 -27.993 1.00 96.25 87 ASN A O 1
ATOM 679 N N . PHE A 1 88 ? 23.764 6.009 -27.969 1.00 94.38 88 PHE A N 1
ATOM 680 C CA . PHE A 1 88 ? 23.936 6.167 -29.409 1.00 94.38 88 PHE A CA 1
ATOM 681 C C . PHE A 1 88 ? 25.436 6.261 -29.708 1.00 94.38 88 PHE A C 1
ATOM 683 O O . PHE A 1 88 ? 26.006 7.350 -29.783 1.00 94.38 88 PHE A O 1
ATOM 690 N N . HIS A 1 89 ? 26.096 5.106 -29.819 1.00 91.44 89 HIS A N 1
ATOM 691 C CA . HIS A 1 89 ? 27.532 5.000 -30.111 1.00 91.44 89 HIS A CA 1
ATOM 692 C C . HIS A 1 89 ? 28.426 5.873 -29.206 1.00 91.44 89 HIS A C 1
ATOM 694 O O . HIS A 1 89 ? 29.309 6.576 -29.695 1.00 91.44 89 HIS A O 1
ATOM 700 N N . GLY A 1 90 ? 28.187 5.862 -27.893 1.00 90.88 90 GLY A N 1
ATOM 701 C CA . GLY A 1 90 ? 28.917 6.655 -26.895 1.00 90.88 90 GLY A CA 1
ATOM 702 C C . GLY A 1 90 ? 28.263 7.996 -26.546 1.00 90.88 90 GLY A C 1
ATOM 703 O O . GLY A 1 90 ? 28.604 8.588 -25.525 1.00 90.88 90 GLY A O 1
ATOM 704 N N . VAL A 1 91 ? 27.298 8.473 -27.341 1.00 92.00 91 VAL A N 1
ATOM 705 C CA . VAL A 1 91 ? 26.458 9.623 -26.976 1.00 92.00 91 VAL A CA 1
ATOM 706 C C . VAL A 1 91 ? 25.241 9.111 -26.219 1.00 92.00 91 VAL A C 1
ATOM 708 O O . VAL A 1 91 ? 24.323 8.547 -26.814 1.00 92.00 91 VAL A O 1
ATOM 711 N N . THR A 1 92 ? 25.227 9.300 -24.904 1.00 93.75 92 THR A N 1
ATOM 712 C CA . THR A 1 92 ? 24.110 8.869 -24.065 1.00 93.75 92 THR A CA 1
ATOM 713 C C . THR A 1 92 ? 23.064 9.972 -23.934 1.00 93.75 92 THR A C 1
ATOM 715 O O . THR A 1 92 ? 23.389 11.146 -23.746 1.00 93.75 92 THR A O 1
ATOM 718 N N . VAL A 1 93 ? 21.789 9.602 -24.053 1.00 92.69 93 VAL A N 1
ATOM 719 C CA . VAL A 1 93 ? 20.665 10.542 -23.975 1.00 92.69 93 VAL A CA 1
ATOM 720 C C . VAL A 1 93 ? 19.576 10.036 -23.038 1.00 92.69 93 VAL A C 1
ATOM 722 O O . VAL A 1 93 ? 19.307 8.833 -22.930 1.00 92.69 93 VAL A O 1
ATOM 725 N N . ALA A 1 94 ? 18.935 10.975 -22.344 1.00 90.81 94 ALA A N 1
ATOM 726 C CA . ALA A 1 94 ? 17.714 10.692 -21.609 1.00 90.81 94 ALA A CA 1
ATOM 727 C C . ALA A 1 94 ? 16.577 10.447 -22.610 1.00 90.81 94 ALA A C 1
ATOM 729 O O . ALA A 1 94 ? 16.434 11.158 -23.604 1.00 90.81 94 ALA A O 1
ATOM 730 N N . SER A 1 95 ? 15.769 9.423 -22.354 1.00 89.75 95 SER A N 1
ATOM 731 C CA . SER A 1 95 ? 14.584 9.121 -23.151 1.00 89.75 95 SER A CA 1
ATOM 732 C C . SER A 1 95 ? 13.528 8.481 -22.267 1.00 89.75 95 SER A C 1
ATOM 734 O O . SER A 1 95 ? 13.844 7.714 -21.353 1.00 89.75 95 SER A O 1
ATOM 736 N N . ARG A 1 96 ? 12.262 8.788 -22.555 1.00 89.50 96 ARG A N 1
ATOM 737 C CA . ARG A 1 96 ? 11.115 8.129 -21.929 1.00 89.50 96 ARG A CA 1
ATOM 738 C C . ARG A 1 96 ? 10.995 6.721 -22.498 1.00 89.50 96 ARG A C 1
ATOM 740 O O . ARG A 1 96 ? 10.368 6.516 -23.533 1.00 89.50 96 ARG A O 1
ATOM 747 N N . LEU A 1 97 ? 11.657 5.772 -21.853 1.00 93.75 97 LEU A N 1
ATOM 748 C CA . LEU A 1 97 ? 11.491 4.347 -22.107 1.00 93.75 97 LEU A CA 1
ATOM 749 C C . LEU A 1 97 ? 10.524 3.749 -21.078 1.00 93.75 97 LEU A C 1
ATOM 751 O O . LEU A 1 97 ? 10.474 4.257 -19.950 1.00 93.75 97 LEU A O 1
ATOM 755 N N . PRO A 1 98 ? 9.789 2.680 -21.431 1.00 94.25 98 PRO A N 1
ATOM 756 C CA . PRO A 1 98 ? 8.868 2.042 -20.503 1.00 94.25 98 PRO A CA 1
ATOM 757 C C . PRO A 1 98 ? 9.592 1.566 -19.237 1.00 94.25 98 PRO A C 1
ATOM 759 O O . PRO A 1 98 ? 10.803 1.308 -19.220 1.00 94.25 98 PRO A O 1
ATOM 762 N N . ALA A 1 99 ? 8.826 1.500 -18.163 1.00 92.69 99 ALA A N 1
ATOM 763 C CA . ALA A 1 99 ? 9.184 0.880 -16.902 1.00 92.69 99 ALA A CA 1
ATOM 764 C C . ALA A 1 99 ? 7.900 0.284 -16.328 1.00 92.69 99 ALA A C 1
ATOM 766 O O . ALA A 1 99 ? 6.817 0.820 -16.571 1.00 92.69 99 ALA A O 1
ATOM 767 N N . LEU A 1 100 ? 8.023 -0.813 -15.594 1.00 94.00 100 LEU A N 1
ATOM 768 C CA . LEU A 1 100 ? 6.904 -1.444 -14.910 1.00 94.00 100 LEU A CA 1
ATOM 769 C C . LEU A 1 100 ? 7.172 -1.432 -13.409 1.00 94.00 100 LEU A C 1
ATOM 771 O O . LEU A 1 100 ? 8.321 -1.433 -12.961 1.00 94.00 100 LEU A O 1
ATOM 775 N N . SER A 1 101 ? 6.088 -1.399 -12.646 1.00 92.88 101 SER A N 1
ATOM 776 C CA . SER A 1 101 ? 6.130 -1.561 -11.200 1.00 92.88 101 SER A CA 1
ATOM 777 C C . SER A 1 101 ? 5.328 -2.795 -10.852 1.00 92.88 101 SER A C 1
ATOM 779 O O . SER A 1 101 ? 4.194 -2.962 -11.302 1.00 92.88 101 SER A O 1
ATOM 781 N N . GLU A 1 102 ? 5.912 -3.652 -10.035 1.00 94.06 102 GLU A N 1
ATOM 782 C CA . GLU A 1 102 ? 5.110 -4.550 -9.228 1.00 94.06 102 GLU A CA 1
ATOM 783 C C . GLU A 1 102 ? 4.569 -3.781 -8.024 1.00 94.06 102 GLU A C 1
ATOM 785 O O . GLU A 1 102 ? 5.188 -2.833 -7.537 1.00 94.06 102 GLU A O 1
ATOM 790 N N . ILE A 1 103 ? 3.404 -4.185 -7.538 1.00 92.38 103 ILE A N 1
ATOM 791 C CA . ILE A 1 103 ? 2.794 -3.597 -6.349 1.00 92.38 103 ILE A CA 1
ATOM 792 C C . ILE A 1 103 ? 3.790 -3.666 -5.181 1.00 92.38 103 ILE A C 1
ATOM 794 O O . ILE A 1 103 ? 4.445 -4.692 -4.986 1.00 92.38 103 ILE A O 1
ATOM 798 N N . GLU A 1 104 ? 3.913 -2.553 -4.444 1.00 85.56 104 GLU A N 1
ATOM 799 C CA . GLU A 1 104 ? 4.903 -2.285 -3.375 1.00 85.56 104 GLU A CA 1
ATOM 800 C C . GLU A 1 104 ? 6.367 -2.136 -3.834 1.00 85.56 104 GLU A C 1
ATOM 802 O O . GLU A 1 104 ? 7.250 -1.862 -3.021 1.00 85.56 104 GLU A O 1
ATOM 807 N N . LYS A 1 105 ? 6.654 -2.278 -5.132 1.00 87.69 105 LYS A N 1
ATOM 808 C CA . LYS A 1 105 ? 8.004 -2.162 -5.698 1.00 87.69 105 LYS A CA 1
ATOM 809 C C . LYS A 1 105 ? 8.010 -1.162 -6.857 1.00 87.69 105 LYS A C 1
ATOM 811 O O . LYS A 1 105 ? 8.031 -1.563 -8.023 1.00 87.69 105 LYS A O 1
ATOM 816 N N . PRO A 1 106 ? 7.986 0.148 -6.563 1.00 83.88 106 PRO A N 1
ATOM 817 C CA . PRO A 1 106 ? 7.928 1.164 -7.603 1.00 83.88 106 PRO A CA 1
ATOM 818 C C . PRO A 1 106 ? 9.144 1.075 -8.532 1.00 83.88 106 PRO A C 1
ATOM 820 O O . PRO A 1 106 ? 10.285 1.033 -8.075 1.00 83.88 106 PRO A O 1
ATOM 823 N N . LEU A 1 107 ? 8.881 1.084 -9.841 1.00 81.81 107 LEU A N 1
ATOM 824 C CA . LEU A 1 107 ? 9.870 1.128 -10.925 1.00 81.81 107 LEU A CA 1
ATOM 825 C C . LEU A 1 107 ? 10.939 0.026 -10.862 1.00 81.81 107 LEU A C 1
ATOM 827 O O . LEU A 1 107 ? 12.059 0.220 -11.339 1.00 81.81 107 LEU A O 1
ATOM 831 N N . ASN A 1 108 ? 10.602 -1.132 -10.292 1.00 90.56 108 ASN A N 1
ATOM 832 C CA . ASN A 1 108 ? 11.552 -2.225 -10.138 1.00 90.56 108 ASN A CA 1
ATOM 833 C C . ASN A 1 108 ? 11.901 -2.925 -11.455 1.00 90.56 108 ASN A C 1
ATOM 835 O O . ASN A 1 108 ? 12.876 -3.661 -11.482 1.00 90.56 108 ASN A O 1
ATOM 839 N N . TRP A 1 109 ? 11.149 -2.692 -12.534 1.00 94.44 109 TRP A N 1
ATOM 840 C CA . TRP A 1 109 ? 11.456 -3.185 -13.874 1.00 94.44 109 TRP A CA 1
ATOM 841 C C . TRP A 1 109 ? 11.753 -2.022 -14.810 1.00 94.44 109 TRP A C 1
ATOM 843 O O . TRP A 1 109 ? 10.878 -1.204 -15.108 1.00 94.44 109 TRP A O 1
ATOM 853 N N . ARG A 1 110 ? 12.978 -1.959 -15.333 1.00 93.62 110 ARG A N 1
ATOM 854 C CA . ARG A 1 110 ? 13.381 -0.901 -16.263 1.00 93.62 110 ARG A CA 1
ATOM 855 C C . ARG A 1 110 ? 14.230 -1.417 -17.408 1.00 93.62 110 ARG A C 1
ATOM 857 O O . ARG A 1 110 ? 14.796 -2.501 -17.366 1.00 93.62 110 ARG A O 1
ATOM 864 N N . VAL A 1 111 ? 14.321 -0.591 -18.444 1.00 95.56 111 VAL A N 1
ATOM 865 C CA . VAL A 1 111 ? 15.152 -0.858 -19.622 1.00 95.56 111 VAL A CA 1
ATOM 866 C C . VAL A 1 111 ? 16.209 0.213 -19.860 1.00 95.56 111 VAL A C 1
ATOM 868 O O . VAL A 1 111 ? 15.977 1.400 -19.602 1.00 95.56 111 VAL A O 1
ATOM 871 N N . ARG A 1 112 ? 17.331 -0.192 -20.444 1.00 96.75 112 ARG A N 1
ATOM 872 C CA . ARG A 1 112 ? 18.257 0.688 -21.164 1.00 96.75 112 ARG A CA 1
ATOM 873 C C . ARG A 1 112 ? 18.482 0.127 -22.564 1.00 96.75 112 ARG A C 1
ATOM 875 O O . ARG A 1 112 ? 18.366 -1.076 -22.770 1.00 96.75 112 ARG A O 1
ATOM 882 N N . VAL A 1 113 ? 18.784 0.988 -23.528 1.00 98.00 113 VAL A N 1
ATOM 883 C CA . VAL A 1 113 ? 18.967 0.589 -24.929 1.00 98.00 113 VAL A CA 1
ATOM 884 C C . VAL A 1 113 ? 20.342 1.008 -25.421 1.00 98.00 113 VAL A C 1
ATOM 886 O O . VAL A 1 113 ? 20.734 2.160 -25.272 1.00 98.00 113 VAL A O 1
ATOM 889 N N . ASP A 1 114 ? 21.057 0.083 -26.043 1.00 97.81 114 ASP A N 1
ATOM 890 C CA . ASP A 1 114 ? 22.311 0.332 -26.748 1.00 97.81 114 ASP A CA 1
ATOM 891 C C . ASP A 1 114 ? 22.080 0.186 -28.258 1.00 97.81 114 ASP A C 1
ATOM 893 O O . ASP A 1 114 ? 21.655 -0.869 -28.735 1.00 97.81 114 ASP A O 1
ATOM 897 N N . ILE A 1 115 ? 22.284 1.266 -29.015 1.00 96.62 115 ILE A N 1
ATOM 898 C CA . ILE A 1 115 ? 22.056 1.294 -30.464 1.00 96.62 115 ILE A CA 1
ATOM 899 C C . ILE A 1 115 ? 23.325 0.830 -31.183 1.00 96.62 115 ILE A C 1
ATOM 901 O O . ILE A 1 115 ? 24.387 1.444 -31.055 1.00 96.62 115 ILE A O 1
ATOM 905 N N . VAL A 1 116 ? 23.193 -0.234 -31.979 1.00 95.12 116 VAL A N 1
ATOM 906 C CA . VAL A 1 116 ? 24.290 -0.857 -32.734 1.00 95.12 116 VAL A CA 1
ATOM 907 C C . VAL A 1 116 ? 24.214 -0.502 -34.219 1.00 95.12 116 VAL A C 1
ATOM 909 O O . VAL A 1 116 ? 25.202 -0.038 -34.777 1.00 95.12 116 VAL A O 1
ATOM 912 N N . ASP A 1 117 ? 23.054 -0.679 -34.853 1.00 94.81 117 ASP A N 1
ATOM 913 C CA . ASP A 1 117 ? 22.816 -0.335 -36.261 1.00 94.81 117 ASP A CA 1
ATOM 914 C C . ASP A 1 117 ? 21.318 -0.103 -36.526 1.00 94.81 117 ASP A C 1
ATOM 916 O O . ASP A 1 117 ? 20.614 -0.959 -37.058 1.00 94.81 117 ASP A O 1
ATOM 920 N N . ALA A 1 118 ? 20.812 1.059 -36.103 1.00 94.56 118 ALA A N 1
ATOM 921 C CA . ALA A 1 118 ? 19.402 1.428 -36.244 1.00 94.56 118 ALA A CA 1
ATOM 922 C C . ALA A 1 118 ? 19.257 2.820 -36.896 1.00 94.56 118 ALA A C 1
ATOM 924 O O . ALA A 1 118 ? 18.973 3.803 -36.208 1.00 94.56 118 ALA A O 1
ATOM 925 N N . PRO A 1 119 ? 19.426 2.949 -38.227 1.00 93.44 119 PRO A N 1
ATOM 926 C CA . PRO A 1 119 ? 19.481 4.248 -38.915 1.00 93.44 119 PRO A CA 1
ATOM 927 C C . PRO A 1 119 ? 18.168 5.051 -38.867 1.00 93.44 119 PRO A C 1
ATOM 929 O O . PRO A 1 119 ? 18.157 6.258 -39.123 1.00 93.44 119 PRO A O 1
ATOM 932 N N . ALA A 1 120 ? 17.048 4.393 -38.555 1.00 94.56 120 ALA A N 1
ATOM 933 C CA . ALA A 1 120 ? 15.754 5.045 -38.369 1.00 94.56 120 ALA A CA 1
ATOM 934 C C . ALA A 1 120 ? 15.644 5.779 -37.015 1.00 94.56 120 ALA A C 1
ATOM 936 O O . ALA A 1 120 ? 14.817 6.684 -36.872 1.00 94.56 120 ALA A O 1
ATOM 937 N N . LEU A 1 121 ? 16.485 5.426 -36.038 1.00 95.00 121 LEU A N 1
ATOM 938 C CA . LEU A 1 121 ? 16.619 6.140 -34.773 1.00 95.00 121 LEU A CA 1
ATOM 939 C C . LEU A 1 121 ? 17.624 7.279 -34.953 1.00 95.00 121 LEU A C 1
ATOM 941 O O . LEU A 1 121 ? 18.733 7.084 -35.441 1.00 95.00 121 LEU A O 1
ATOM 945 N N . GLN A 1 122 ? 17.224 8.494 -34.584 1.00 93.50 122 GLN A N 1
ATOM 946 C CA . GLN A 1 122 ? 18.004 9.701 -34.853 1.00 93.50 122 GLN A CA 1
ATOM 947 C C . GLN A 1 122 ? 18.068 10.592 -33.621 1.00 93.50 122 GLN A C 1
ATOM 949 O O . GLN A 1 122 ? 17.145 10.614 -32.808 1.00 93.50 122 GLN A O 1
ATOM 954 N N . LEU A 1 123 ? 19.148 11.362 -33.518 1.00 93.50 123 LEU A N 1
ATOM 955 C CA . LEU A 1 123 ? 19.300 12.411 -32.516 1.00 93.50 123 LEU A CA 1
ATOM 956 C C . LEU A 1 123 ? 18.862 13.761 -33.088 1.00 93.50 123 LEU A C 1
ATOM 958 O O . LEU A 1 123 ? 19.155 14.082 -34.242 1.00 93.50 123 LEU A O 1
ATOM 962 N N . VAL A 1 124 ? 18.212 14.579 -32.261 1.00 92.25 124 VAL A N 1
ATOM 963 C CA . VAL A 1 124 ? 17.801 15.938 -32.627 1.00 92.25 124 VAL A CA 1
ATOM 964 C C . VAL A 1 124 ? 19.034 16.788 -32.932 1.00 92.25 124 VAL A C 1
ATOM 966 O O . VAL A 1 124 ? 19.946 16.933 -32.114 1.00 92.25 124 VAL A O 1
ATOM 969 N N . LEU A 1 125 ? 19.064 17.386 -34.120 1.00 90.50 125 LEU A N 1
ATOM 970 C CA . LEU A 1 125 ? 20.123 18.302 -34.536 1.00 90.50 125 LEU A CA 1
ATOM 971 C C . LEU A 1 125 ? 19.812 19.746 -34.096 1.00 90.50 125 LEU A C 1
ATOM 973 O O . LEU A 1 125 ? 18.645 20.120 -34.015 1.00 90.50 125 LEU A O 1
ATOM 977 N N . PRO A 1 126 ? 20.832 20.590 -33.845 1.00 86.44 126 PRO A N 1
ATOM 978 C CA . PRO A 1 126 ? 22.266 20.300 -33.948 1.00 86.44 126 PRO A CA 1
ATOM 979 C C . PRO A 1 126 ? 22.879 19.713 -32.665 1.00 86.44 126 PRO A C 1
ATOM 981 O O . PRO A 1 126 ? 23.985 19.183 -32.718 1.00 86.44 126 PRO A O 1
ATOM 984 N N . ALA A 1 127 ? 22.194 19.820 -31.522 1.00 82.69 127 ALA A N 1
ATOM 985 C CA . ALA A 1 127 ? 22.785 19.586 -30.203 1.00 82.69 127 ALA A CA 1
ATOM 986 C C . ALA A 1 127 ? 22.946 18.104 -29.820 1.00 82.69 127 ALA A C 1
ATOM 988 O O . ALA A 1 127 ? 23.767 17.805 -28.959 1.00 82.69 127 ALA A O 1
ATOM 989 N N . ARG A 1 128 ? 22.187 17.192 -30.446 1.00 88.25 128 ARG A N 1
ATOM 990 C CA . ARG A 1 128 ? 22.229 15.733 -30.232 1.00 88.25 128 ARG A CA 1
ATOM 991 C C . ARG A 1 128 ? 22.007 15.291 -28.780 1.00 88.25 128 ARG A C 1
ATOM 993 O O . ARG A 1 128 ? 22.582 14.305 -28.338 1.00 88.25 128 ARG A O 1
ATOM 1000 N N . LYS A 1 129 ? 21.182 16.036 -28.041 1.00 87.44 129 LYS A N 1
ATOM 1001 C CA . LYS A 1 129 ? 20.891 15.774 -26.619 1.00 87.44 129 LYS A CA 1
ATOM 1002 C C . LYS A 1 129 ? 19.674 14.878 -26.392 1.00 87.44 129 LYS A C 1
ATOM 1004 O O . LYS A 1 129 ? 19.480 14.391 -25.286 1.00 87.44 129 LYS A O 1
ATOM 1009 N N . GLU A 1 130 ? 18.855 14.694 -27.422 1.00 90.12 130 GLU A N 1
ATOM 1010 C CA . GLU A 1 130 ? 17.542 14.057 -27.339 1.00 90.12 130 GLU A CA 1
ATOM 1011 C C . GLU A 1 130 ? 17.304 13.203 -28.587 1.00 90.12 130 GLU A C 1
ATOM 1013 O O . GLU A 1 130 ? 17.850 13.492 -29.659 1.00 90.12 130 GLU A O 1
ATOM 1018 N N . MET A 1 131 ? 16.481 12.163 -28.451 1.00 93.38 131 MET A N 1
ATOM 1019 C CA . MET A 1 131 ? 16.007 11.372 -29.587 1.00 93.38 131 MET A CA 1
ATOM 1020 C C . MET A 1 1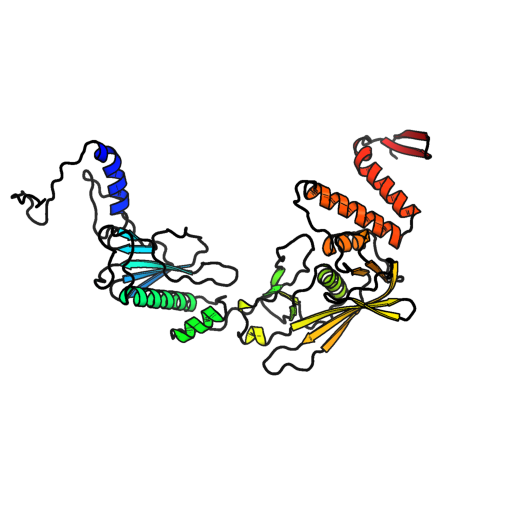31 ? 14.948 12.145 -30.376 1.00 93.38 131 MET A C 1
ATOM 1022 O O . MET A 1 131 ? 14.146 12.879 -29.804 1.00 93.38 131 MET A O 1
ATOM 1026 N N . VAL A 1 132 ? 14.912 11.952 -31.692 1.00 93.88 132 VAL A N 1
ATOM 1027 C CA . VAL A 1 132 ? 13.805 12.423 -32.530 1.00 93.88 132 VAL A CA 1
ATOM 1028 C C . VAL A 1 132 ? 12.569 11.574 -32.230 1.00 93.88 132 VAL A C 1
ATOM 1030 O O . VAL A 1 132 ? 12.608 10.353 -32.368 1.00 93.88 132 VAL A O 1
ATOM 1033 N N . GLU A 1 133 ? 11.467 12.220 -31.853 1.00 94.25 133 GLU A N 1
ATOM 1034 C CA . GLU A 1 133 ? 10.164 11.570 -31.675 1.00 94.25 133 GLU A CA 1
ATOM 1035 C C . GLU A 1 133 ? 9.591 11.173 -33.045 1.00 94.25 133 GLU A C 1
ATOM 1037 O O . GLU A 1 133 ? 9.061 12.004 -33.784 1.00 94.25 133 GLU A O 1
ATOM 1042 N N . ASN A 1 134 ? 9.764 9.901 -33.411 1.00 94.25 134 ASN A N 1
ATOM 1043 C CA . ASN A 1 134 ? 9.336 9.329 -34.685 1.00 94.25 134 ASN A CA 1
ATOM 1044 C C . ASN A 1 134 ? 8.790 7.899 -34.515 1.00 94.25 134 ASN A C 1
ATOM 1046 O O . ASN A 1 134 ? 8.895 7.297 -33.445 1.00 94.25 134 ASN A O 1
ATOM 1050 N N . ASP A 1 135 ? 8.252 7.330 -35.596 1.00 97.19 135 ASP A N 1
ATOM 1051 C CA . ASP A 1 135 ? 7.674 5.979 -35.585 1.00 97.19 135 ASP A CA 1
ATOM 1052 C C . ASP A 1 135 ? 8.672 4.900 -35.141 1.00 97.19 135 ASP A C 1
ATOM 1054 O O . ASP A 1 135 ? 8.285 3.937 -34.484 1.00 97.19 135 ASP A O 1
ATOM 1058 N N . ALA A 1 136 ? 9.961 5.050 -35.465 1.00 96.69 136 ALA A N 1
ATOM 1059 C CA . ALA A 1 136 ? 10.987 4.093 -35.056 1.00 96.69 136 ALA A CA 1
ATOM 1060 C C . ALA A 1 136 ? 11.205 4.108 -33.535 1.00 96.69 136 ALA A C 1
ATOM 1062 O O . ALA A 1 136 ? 11.312 3.046 -32.927 1.00 96.69 136 ALA A O 1
ATOM 1063 N N . LEU A 1 137 ? 11.205 5.289 -32.907 1.00 96.62 137 LEU A N 1
ATOM 1064 C CA . LEU A 1 137 ? 11.286 5.417 -31.453 1.00 96.62 137 LEU A CA 1
ATOM 1065 C C . LEU A 1 137 ? 10.025 4.873 -30.767 1.00 96.62 137 LEU A C 1
ATOM 1067 O O . LEU A 1 137 ? 10.133 4.226 -29.727 1.00 96.62 137 LEU A O 1
ATOM 1071 N N . CYS A 1 138 ? 8.842 5.077 -31.356 1.00 97.06 138 CYS A N 1
ATOM 1072 C CA . CYS A 1 138 ? 7.602 4.466 -30.871 1.00 97.06 138 CYS A CA 1
ATOM 1073 C C . CYS A 1 138 ? 7.674 2.932 -30.903 1.00 97.06 138 CYS A C 1
ATOM 1075 O O . CYS A 1 138 ? 7.387 2.293 -29.892 1.00 97.06 138 CYS A O 1
ATOM 1077 N N . ARG A 1 139 ? 8.138 2.337 -32.012 1.00 97.69 139 ARG A N 1
ATOM 1078 C CA . ARG A 1 139 ? 8.332 0.880 -32.101 1.00 97.69 139 ARG A CA 1
ATOM 1079 C C . ARG A 1 139 ? 9.398 0.363 -31.135 1.00 97.69 139 ARG A C 1
ATOM 1081 O O . ARG A 1 139 ? 9.204 -0.697 -30.553 1.00 97.69 139 ARG A O 1
ATOM 1088 N N . LEU A 1 140 ? 10.481 1.116 -30.911 1.00 98.12 140 LEU A N 1
ATOM 1089 C CA . LEU A 1 140 ? 11.491 0.763 -29.908 1.00 98.12 140 LEU A CA 1
ATOM 1090 C C . LEU A 1 140 ? 10.886 0.724 -28.499 1.00 98.12 140 LEU A C 1
ATOM 1092 O O . LEU A 1 140 ? 11.186 -0.185 -27.731 1.00 98.12 140 LEU A O 1
ATOM 1096 N N . ARG A 1 141 ? 10.037 1.700 -28.150 1.00 97.81 141 ARG A N 1
ATOM 1097 C CA . ARG A 1 141 ? 9.349 1.733 -26.849 1.00 97.81 141 ARG A CA 1
ATOM 1098 C C . ARG A 1 141 ? 8.424 0.531 -26.680 1.00 97.81 141 ARG A C 1
ATOM 1100 O O . ARG A 1 141 ? 8.484 -0.106 -25.637 1.00 97.81 141 ARG A O 1
ATOM 1107 N N . GLU A 1 142 ? 7.637 0.192 -27.697 1.00 97.94 142 GLU A N 1
ATOM 1108 C CA . GLU A 1 142 ? 6.775 -0.998 -27.673 1.00 97.94 142 GLU A CA 1
ATOM 1109 C C . GLU A 1 142 ? 7.597 -2.293 -27.559 1.00 97.94 142 GLU A C 1
ATOM 1111 O O . GLU A 1 142 ? 7.314 -3.134 -26.709 1.00 97.94 142 GLU A O 1
ATOM 1116 N N . ALA A 1 143 ? 8.676 -2.431 -28.337 1.00 98.25 143 ALA A N 1
ATOM 1117 C CA . ALA A 1 143 ? 9.579 -3.579 -28.258 1.00 98.25 143 ALA A CA 1
ATOM 1118 C C . ALA A 1 143 ? 10.232 -3.711 -26.874 1.00 98.25 143 ALA A C 1
ATOM 1120 O O . ALA A 1 143 ? 10.361 -4.816 -26.349 1.00 98.25 143 ALA A O 1
ATOM 1121 N N . ALA A 1 144 ? 10.604 -2.588 -26.259 1.00 98.25 144 ALA A N 1
ATOM 1122 C CA . ALA A 1 144 ? 11.153 -2.573 -24.914 1.00 98.25 144 ALA A CA 1
ATOM 1123 C C . ALA A 1 144 ? 10.105 -2.925 -23.843 1.00 98.25 144 ALA A C 1
ATOM 1125 O O . ALA A 1 144 ? 10.433 -3.627 -22.891 1.00 98.25 144 ALA A O 1
ATOM 1126 N N . GLU A 1 145 ? 8.851 -2.494 -24.004 1.00 98.06 145 GLU A N 1
ATOM 1127 C CA . GLU A 1 145 ? 7.735 -2.875 -23.125 1.00 98.06 145 GLU A CA 1
ATOM 1128 C C . GLU A 1 145 ? 7.470 -4.388 -23.210 1.00 98.06 145 GLU A C 1
ATOM 1130 O O . GLU A 1 145 ? 7.382 -5.072 -22.192 1.00 98.06 145 GLU A O 1
ATOM 1135 N N . ILE A 1 146 ? 7.451 -4.941 -24.426 1.00 98.31 146 ILE A N 1
ATOM 1136 C CA . ILE A 1 146 ? 7.342 -6.387 -24.663 1.00 98.31 146 ILE A CA 1
ATOM 1137 C C . ILE A 1 146 ? 8.499 -7.143 -23.995 1.00 98.31 146 ILE A C 1
ATOM 1139 O O . ILE A 1 146 ? 8.275 -8.183 -23.374 1.00 98.31 146 ILE A O 1
ATOM 1143 N N . ALA A 1 147 ? 9.728 -6.630 -24.099 1.00 98.19 147 ALA A N 1
ATOM 1144 C CA . ALA A 1 147 ? 10.900 -7.238 -23.476 1.00 98.19 147 ALA 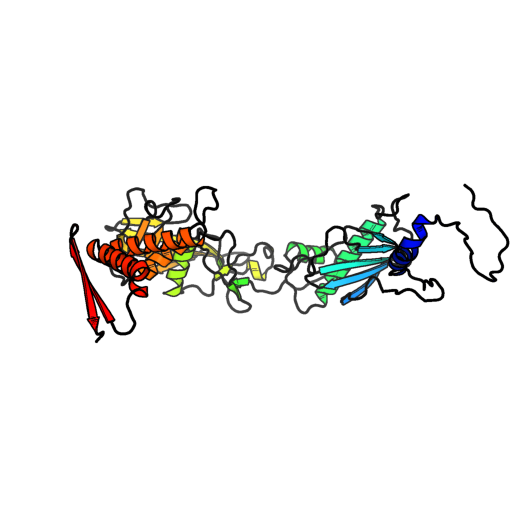A CA 1
ATOM 1145 C C . ALA A 1 147 ? 10.797 -7.263 -21.937 1.00 98.19 147 ALA A C 1
ATOM 1147 O O . ALA A 1 147 ? 11.171 -8.261 -21.322 1.00 98.19 147 ALA A O 1
ATOM 1148 N N . LEU A 1 148 ? 10.218 -6.225 -21.314 1.00 97.88 148 LEU A N 1
ATOM 1149 C CA . LEU A 1 148 ? 9.927 -6.222 -19.874 1.00 97.88 148 LEU A CA 1
ATOM 1150 C C . LEU A 1 148 ? 8.955 -7.345 -19.493 1.00 97.88 148 LEU A C 1
ATOM 1152 O O . LEU A 1 148 ? 9.259 -8.140 -18.607 1.00 97.88 148 LEU A O 1
ATOM 1156 N N . TYR A 1 149 ? 7.820 -7.471 -20.187 1.00 98.06 149 TYR A N 1
ATOM 1157 C CA . TYR A 1 149 ? 6.858 -8.540 -19.892 1.00 98.06 149 TYR A CA 1
ATOM 1158 C C . TYR A 1 149 ? 7.433 -9.942 -20.141 1.00 98.06 149 TYR A C 1
ATOM 1160 O O . TYR A 1 149 ? 7.130 -10.877 -19.401 1.00 98.06 149 TYR A O 1
ATOM 1168 N N . ARG A 1 150 ? 8.303 -10.111 -21.146 1.00 97.06 150 ARG A N 1
ATOM 1169 C CA . ARG A 1 150 ? 9.022 -11.377 -21.374 1.00 97.06 150 ARG A CA 1
ATOM 1170 C C . ARG A 1 150 ? 9.995 -11.713 -20.255 1.00 97.06 150 ARG A C 1
ATOM 1172 O O . ARG A 1 150 ? 10.115 -12.891 -19.923 1.00 97.06 150 ARG A O 1
ATOM 1179 N N . ALA A 1 151 ? 10.677 -10.717 -19.698 1.00 96.81 151 ALA A N 1
ATOM 1180 C CA . ALA A 1 151 ? 11.536 -10.913 -18.538 1.00 96.81 151 ALA A CA 1
ATOM 1181 C C . ALA A 1 151 ? 10.701 -11.336 -17.318 1.00 96.81 151 ALA A C 1
ATOM 1183 O O . ALA A 1 151 ? 11.002 -12.356 -16.706 1.00 96.81 151 ALA A O 1
ATOM 1184 N N . ILE A 1 152 ? 9.570 -10.664 -17.066 1.00 96.19 152 ILE A N 1
ATOM 1185 C CA . ILE A 1 152 ? 8.617 -11.035 -16.004 1.00 96.19 152 ILE A CA 1
ATOM 1186 C C . ILE A 1 152 ? 8.087 -12.464 -16.192 1.00 96.19 152 ILE A C 1
ATOM 1188 O O . ILE A 1 152 ? 7.962 -13.209 -15.229 1.00 96.19 152 ILE A O 1
ATOM 1192 N N . CYS A 1 153 ? 7.835 -12.899 -17.428 1.00 95.06 153 CYS A N 1
ATOM 1193 C CA . CYS A 1 153 ? 7.388 -14.266 -17.720 1.00 95.06 153 CYS A CA 1
ATOM 1194 C C . CYS A 1 153 ? 8.408 -15.351 -17.311 1.00 95.06 153 CYS A C 1
ATOM 1196 O O . CYS A 1 153 ? 8.048 -16.527 -17.219 1.00 95.06 153 CYS A O 1
ATOM 1198 N N . ARG A 1 154 ? 9.684 -14.991 -17.118 1.00 93.56 154 ARG A N 1
ATOM 1199 C CA . ARG A 1 154 ? 10.733 -15.912 -16.649 1.00 93.56 154 ARG A CA 1
ATOM 1200 C C . ARG A 1 154 ? 10.808 -15.986 -15.131 1.00 93.56 154 ARG A C 1
ATOM 1202 O O . ARG A 1 154 ? 11.377 -16.950 -14.614 1.00 93.56 154 ARG A O 1
ATOM 1209 N N . GLU A 1 155 ? 10.232 -15.011 -14.436 1.00 93.31 155 GLU A N 1
ATOM 1210 C CA . GLU A 1 155 ? 10.088 -15.069 -12.993 1.00 93.31 155 GLU A CA 1
ATOM 1211 C C . GLU A 1 155 ? 9.084 -16.148 -12.596 1.00 93.31 155 GLU A C 1
ATOM 1213 O O . GLU A 1 155 ? 8.165 -16.507 -13.335 1.00 93.31 155 GLU A O 1
ATOM 1218 N N . LYS A 1 156 ? 9.268 -16.697 -11.394 1.00 91.44 156 LYS A N 1
ATOM 1219 C CA . LYS A 1 156 ? 8.364 -17.733 -10.870 1.00 91.44 156 LYS A CA 1
ATOM 1220 C C . LYS A 1 156 ? 6.953 -17.198 -10.636 1.00 91.44 156 LYS A C 1
ATOM 1222 O O . LYS A 1 156 ? 5.998 -17.968 -10.701 1.00 91.44 156 LYS A O 1
ATOM 1227 N N . SER A 1 157 ? 6.853 -15.915 -10.320 1.00 94.00 157 SER A N 1
ATOM 1228 C CA . SER A 1 157 ? 5.611 -15.206 -10.065 1.00 94.00 157 SER A CA 1
ATOM 1229 C C . SER A 1 157 ? 5.815 -13.701 -10.216 1.00 94.00 157 SER A C 1
ATOM 1231 O O . SER A 1 157 ? 6.948 -13.230 -10.310 1.00 94.00 157 SER A O 1
ATOM 1233 N N . HIS A 1 158 ? 4.713 -12.951 -10.240 1.00 95.81 158 HIS A N 1
ATOM 1234 C CA . HIS A 1 158 ? 4.739 -11.494 -10.295 1.00 95.81 158 HIS A CA 1
ATOM 1235 C C . HIS A 1 158 ? 3.621 -10.867 -9.467 1.00 95.81 158 HIS A C 1
ATOM 1237 O O . HIS A 1 158 ? 2.643 -11.512 -9.086 1.00 95.81 158 HIS A O 1
ATOM 1243 N N . ARG A 1 159 ? 3.746 -9.561 -9.252 1.00 96.12 159 ARG A N 1
ATOM 1244 C CA . ARG A 1 159 ? 2.825 -8.711 -8.490 1.00 96.12 159 ARG A CA 1
ATOM 1245 C C . ARG A 1 159 ? 2.356 -7.484 -9.281 1.00 96.12 159 ARG A C 1
ATOM 1247 O O . ARG A 1 159 ? 2.067 -6.449 -8.694 1.00 96.12 159 ARG A O 1
ATOM 1254 N N . LEU A 1 160 ? 2.317 -7.576 -10.611 1.00 97.31 160 LEU A N 1
ATOM 1255 C CA . LEU A 1 160 ? 1.752 -6.535 -11.479 1.00 97.31 160 LEU A CA 1
ATOM 1256 C C . LEU A 1 160 ? 0.296 -6.202 -11.117 1.00 97.31 160 LEU A C 1
ATOM 1258 O O . LEU A 1 160 ? -0.486 -7.111 -10.821 1.00 97.31 160 LEU A O 1
ATOM 1262 N N . SER A 1 161 ? -0.068 -4.922 -11.237 1.00 97.44 161 SER A N 1
ATOM 1263 C CA . SER A 1 161 ? -1.472 -4.500 -11.248 1.00 97.44 161 SER A CA 1
ATOM 1264 C C . SER A 1 161 ? -2.238 -5.175 -12.387 1.00 97.44 161 SER A C 1
ATOM 1266 O O . SER A 1 161 ? -1.643 -5.641 -13.368 1.00 97.44 161 SER A O 1
ATOM 1268 N N . TYR A 1 162 ? -3.562 -5.227 -12.274 1.00 97.88 162 TYR A N 1
ATOM 1269 C CA . TYR A 1 162 ? -4.407 -5.795 -13.316 1.00 97.88 162 TYR A CA 1
ATOM 1270 C C . TYR A 1 162 ? -4.245 -5.042 -14.638 1.00 97.88 162 TYR A C 1
ATOM 1272 O O . TYR A 1 162 ? -4.135 -5.674 -15.684 1.00 97.88 162 TYR A O 1
ATOM 1280 N N . GLU A 1 163 ? -4.134 -3.709 -14.600 1.00 97.50 163 GLU A N 1
ATOM 1281 C CA . GLU A 1 163 ? -3.900 -2.889 -15.795 1.00 97.50 163 GLU A CA 1
ATOM 1282 C C . GLU A 1 163 ? -2.626 -3.318 -16.540 1.00 97.50 163 GLU A C 1
ATOM 1284 O O . GLU A 1 163 ? -2.669 -3.581 -17.743 1.00 97.50 163 GLU A O 1
ATOM 1289 N N . ALA A 1 164 ? -1.500 -3.462 -15.831 1.00 97.25 164 ALA A N 1
ATOM 1290 C CA . ALA A 1 164 ? -0.238 -3.888 -16.435 1.00 97.25 164 ALA A CA 1
ATOM 1291 C C . ALA A 1 164 ? -0.299 -5.341 -16.941 1.00 97.25 164 ALA A C 1
ATOM 1293 O O . ALA A 1 164 ? 0.236 -5.670 -18.000 1.00 97.25 164 ALA A O 1
ATOM 1294 N N . TRP A 1 165 ? -0.989 -6.227 -16.224 1.00 97.75 165 TRP A N 1
ATOM 1295 C CA . TRP A 1 165 ? -1.181 -7.610 -16.656 1.00 97.75 165 TRP A CA 1
ATOM 1296 C C . TRP A 1 165 ? -2.085 -7.735 -17.891 1.00 97.75 165 TRP A C 1
ATOM 1298 O O . TRP A 1 165 ? -1.757 -8.459 -18.834 1.00 97.75 165 TRP A O 1
ATOM 1308 N N . ALA A 1 166 ? -3.183 -6.980 -17.946 1.00 97.50 166 ALA A N 1
ATOM 1309 C CA . ALA A 1 166 ? -4.055 -6.901 -19.112 1.00 97.50 166 ALA A CA 1
ATOM 1310 C C . ALA A 1 166 ? -3.311 -6.305 -20.318 1.00 97.50 166 ALA A C 1
ATOM 1312 O O . ALA A 1 166 ? -3.420 -6.825 -21.431 1.00 97.50 166 ALA A O 1
ATOM 1313 N N . ARG A 1 167 ? -2.477 -5.284 -20.088 1.00 97.62 167 ARG A N 1
ATOM 1314 C CA . ARG A 1 167 ? -1.601 -4.695 -21.105 1.00 97.62 167 ARG A CA 1
ATOM 1315 C C . ARG A 1 167 ? -0.611 -5.711 -21.682 1.00 97.62 167 ARG A C 1
ATOM 1317 O O . ARG A 1 167 ? -0.408 -5.726 -22.896 1.00 97.62 167 ARG A O 1
ATOM 1324 N N . ALA A 1 168 ? -0.041 -6.593 -20.858 1.00 97.81 168 ALA A N 1
ATOM 1325 C CA . ALA A 1 168 ? 0.820 -7.678 -21.338 1.00 97.81 168 ALA A CA 1
ATOM 1326 C C . ALA A 1 168 ? 0.087 -8.572 -22.354 1.00 97.81 168 ALA A C 1
ATOM 1328 O O . ALA A 1 168 ? 0.624 -8.872 -23.424 1.00 97.81 168 ALA A O 1
ATOM 1329 N N . ARG A 1 169 ? -1.171 -8.931 -22.060 1.00 96.69 169 ARG A N 1
ATOM 1330 C CA . ARG A 1 169 ? -2.025 -9.724 -22.957 1.00 96.69 169 ARG A CA 1
ATOM 1331 C C . ARG A 1 169 ? -2.304 -8.998 -24.273 1.00 96.69 169 ARG A C 1
ATOM 1333 O O . ARG A 1 169 ? -2.240 -9.634 -25.324 1.00 96.69 169 ARG A O 1
ATOM 1340 N N . ASP A 1 170 ? -2.572 -7.694 -24.231 1.00 97.31 170 ASP A N 1
ATOM 1341 C CA . ASP A 1 170 ? -2.802 -6.880 -25.434 1.00 97.31 170 ASP A CA 1
ATOM 1342 C C . ASP A 1 170 ? -1.559 -6.820 -26.340 1.00 97.31 170 ASP A C 1
ATOM 1344 O O . ASP A 1 170 ? -1.676 -6.761 -27.563 1.00 97.31 170 ASP A O 1
ATOM 1348 N N . LEU A 1 171 ? -0.366 -6.917 -25.747 1.00 97.19 171 LEU A N 1
ATOM 1349 C CA . LEU A 1 171 ? 0.918 -7.040 -26.446 1.00 97.19 171 LEU A CA 1
ATOM 1350 C C . LEU A 1 171 ? 1.266 -8.486 -26.850 1.00 97.19 171 LEU A C 1
ATOM 1352 O O . LEU A 1 171 ? 2.366 -8.755 -27.338 1.00 97.19 171 LEU A O 1
ATOM 1356 N N . GLY A 1 172 ? 0.347 -9.434 -26.657 1.00 97.00 172 GLY A N 1
ATOM 1357 C CA . GLY A 1 172 ? 0.526 -10.840 -27.018 1.00 97.00 172 GLY A CA 1
ATOM 1358 C C . GLY A 1 172 ? 1.403 -11.642 -26.051 1.00 97.00 172 GLY A C 1
ATOM 1359 O O . GLY A 1 172 ? 1.844 -12.737 -26.406 1.00 97.00 172 GLY A O 1
ATOM 1360 N N . ILE A 1 173 ? 1.659 -11.132 -24.843 1.00 97.25 173 ILE A N 1
ATOM 1361 C CA . ILE A 1 173 ? 2.393 -11.835 -23.787 1.00 97.25 173 ILE A CA 1
ATOM 1362 C C . ILE A 1 173 ? 1.402 -12.408 -22.773 1.00 97.25 173 ILE A C 1
ATOM 1364 O O . ILE A 1 173 ? 0.715 -11.683 -22.060 1.00 97.25 173 ILE A O 1
ATOM 1368 N N . ALA A 1 174 ? 1.329 -13.736 -22.706 1.00 95.38 174 ALA A N 1
ATOM 1369 C CA . ALA A 1 174 ? 0.489 -14.430 -21.738 1.00 95.38 174 ALA A CA 1
ATOM 1370 C C . ALA A 1 174 ? 1.240 -14.602 -20.410 1.00 95.38 174 ALA A C 1
ATOM 1372 O O . ALA A 1 174 ? 2.189 -15.382 -20.334 1.00 95.38 174 ALA A O 1
ATOM 1373 N N . LEU A 1 175 ? 0.791 -13.895 -19.374 1.00 96.56 175 LEU A N 1
ATOM 1374 C CA . LEU A 1 175 ? 1.266 -14.046 -17.998 1.00 96.56 175 LEU A CA 1
ATOM 1375 C C . LEU A 1 175 ? 0.225 -14.806 -17.154 1.00 96.56 175 LEU A C 1
ATOM 1377 O O . LEU A 1 175 ? -0.976 -14.673 -17.417 1.00 96.56 175 LEU A O 1
ATOM 1381 N N . PRO A 1 176 ? 0.642 -15.599 -16.145 1.00 95.69 176 PRO A N 1
ATOM 1382 C CA . PRO A 1 176 ? -0.290 -16.121 -15.142 1.00 95.69 176 PRO A CA 1
ATOM 1383 C C . PRO A 1 176 ? -0.946 -14.970 -14.363 1.00 95.69 176 PRO A C 1
ATOM 1385 O O . PRO A 1 176 ? -0.521 -13.827 -14.476 1.00 95.69 176 PRO A O 1
ATOM 1388 N N . GLU A 1 177 ? -1.991 -15.238 -13.579 1.00 96.12 177 GLU A N 1
ATOM 1389 C CA . GLU A 1 177 ? -2.483 -14.215 -12.645 1.00 96.12 177 GLU A CA 1
ATOM 1390 C C . GLU A 1 177 ? -1.410 -13.878 -11.597 1.00 96.12 177 GLU A C 1
ATOM 1392 O O . GLU A 1 177 ? -0.569 -14.720 -11.267 1.00 96.12 177 GLU A O 1
ATOM 1397 N N . ALA A 1 178 ? -1.451 -12.650 -11.072 1.00 97.06 178 ALA A N 1
ATOM 1398 C CA . ALA A 1 178 ? -0.520 -12.205 -10.042 1.00 97.06 178 ALA A CA 1
ATOM 1399 C C . ALA A 1 178 ? -0.590 -13.066 -8.770 1.00 97.06 178 ALA A C 1
ATOM 1401 O O . ALA A 1 178 ? -1.608 -13.687 -8.458 1.00 97.06 178 ALA A O 1
ATOM 1402 N N . ASP A 1 179 ? 0.501 -13.054 -8.008 1.00 96.25 179 ASP A N 1
ATOM 1403 C CA . ASP A 1 179 ? 0.625 -13.778 -6.749 1.00 96.25 179 ASP A CA 1
ATOM 1404 C C . ASP A 1 179 ? -0.491 -13.411 -5.757 1.00 96.25 179 ASP A C 1
ATOM 1406 O O . ASP A 1 179 ? -0.626 -12.259 -5.329 1.00 96.25 179 ASP A O 1
ATOM 1410 N N . ARG A 1 180 ? -1.241 -14.440 -5.342 1.00 95.31 180 ARG A N 1
ATOM 1411 C CA . ARG A 1 180 ? -2.429 -14.353 -4.485 1.00 95.31 180 ARG A CA 1
ATOM 1412 C C . ARG A 1 180 ? -2.067 -14.129 -3.016 1.00 95.31 180 ARG A C 1
ATOM 1414 O O . ARG A 1 180 ? -2.070 -15.068 -2.221 1.00 95.31 180 ARG A O 1
ATOM 1421 N N . TRP A 1 181 ? -1.764 -12.893 -2.646 1.00 95.50 181 TRP A N 1
ATOM 1422 C CA . TRP A 1 181 ? -1.601 -12.503 -1.244 1.00 95.50 181 TRP A CA 1
ATOM 1423 C C . TRP A 1 181 ? -1.928 -11.030 -1.025 1.00 95.50 181 TRP A C 1
ATOM 1425 O O . TRP A 1 181 ? -1.822 -10.216 -1.937 1.00 95.50 181 TRP A O 1
ATOM 1435 N N . LEU A 1 182 ? -2.313 -10.679 0.195 1.00 96.00 182 LEU A N 1
ATOM 1436 C CA . LEU A 1 182 ? -2.549 -9.300 0.626 1.00 96.00 182 LEU A CA 1
ATOM 1437 C C . LEU A 1 182 ? -1.926 -9.104 2.009 1.00 96.00 182 LEU A C 1
ATOM 1439 O O . LEU A 1 182 ? -1.648 -10.081 2.710 1.00 96.00 182 LEU A O 1
ATOM 1443 N N . ASN A 1 183 ? -1.669 -7.858 2.388 1.00 94.94 183 ASN A N 1
ATOM 1444 C CA . ASN A 1 183 ? -1.146 -7.554 3.716 1.00 94.94 183 ASN A CA 1
ATOM 1445 C C . ASN A 1 183 ? -2.262 -7.689 4.751 1.00 94.94 183 ASN A C 1
ATOM 1447 O O . ASN A 1 183 ? -3.388 -7.245 4.513 1.00 94.94 183 ASN A O 1
ATOM 1451 N N . ALA A 1 184 ? -1.953 -8.342 5.873 1.00 95.31 184 ALA A N 1
ATOM 1452 C CA . ALA A 1 184 ? -2.878 -8.478 6.989 1.00 95.31 184 ALA A CA 1
ATOM 1453 C C . ALA A 1 184 ? -3.374 -7.096 7.417 1.00 95.31 184 ALA A C 1
ATOM 1455 O O . ALA A 1 184 ? -2.582 -6.156 7.494 1.00 95.31 184 ALA A O 1
ATOM 1456 N N . TRP A 1 185 ? -4.673 -6.991 7.679 1.00 94.81 185 TRP A N 1
ATOM 1457 C CA . TRP A 1 185 ? -5.247 -5.755 8.178 1.00 94.81 185 TRP A CA 1
ATOM 1458 C C . TRP A 1 185 ? -4.762 -5.494 9.603 1.00 94.81 185 TRP A C 1
ATOM 1460 O O . TRP A 1 185 ? -4.770 -6.391 10.452 1.00 94.81 185 TRP A O 1
ATOM 1470 N N . THR A 1 186 ? -4.360 -4.255 9.847 1.00 92.75 186 THR A N 1
ATOM 1471 C CA . THR A 1 186 ? -4.153 -3.698 11.183 1.00 92.75 186 THR A CA 1
ATOM 1472 C C . THR A 1 186 ? -5.014 -2.449 11.318 1.00 92.75 186 THR A C 1
ATOM 1474 O O . THR A 1 186 ? -5.050 -1.678 10.356 1.00 92.75 186 THR A O 1
ATOM 1477 N N . PRO A 1 187 ? -5.694 -2.245 12.462 1.00 93.00 187 PRO A N 1
ATOM 1478 C CA . PRO A 1 187 ? -6.564 -1.093 12.633 1.00 93.00 187 PRO A CA 1
ATOM 1479 C C . PRO A 1 187 ? -5.750 0.199 12.556 1.00 93.00 187 PRO A C 1
ATOM 1481 O O . PRO A 1 187 ? -4.677 0.301 13.160 1.00 93.00 187 PRO A O 1
ATOM 1484 N N . ASN A 1 188 ? -6.258 1.176 11.812 1.00 91.00 188 ASN A N 1
ATOM 1485 C CA . ASN A 1 188 ? -5.654 2.502 11.739 1.00 91.00 188 ASN A CA 1
ATOM 1486 C C . ASN A 1 188 ? -5.698 3.202 13.104 1.00 91.00 188 ASN A C 1
ATOM 1488 O O . ASN A 1 188 ? -6.609 2.976 13.901 1.00 91.00 188 ASN A O 1
ATOM 1492 N N . ILE A 1 189 ? -4.707 4.055 13.362 1.00 91.31 189 ILE A N 1
ATOM 1493 C CA . ILE A 1 189 ? -4.718 4.989 14.492 1.00 91.31 189 ILE A CA 1
ATOM 1494 C C . ILE A 1 189 ? -4.947 6.407 13.970 1.00 91.31 189 ILE A C 1
ATOM 1496 O O . ILE A 1 189 ? -4.524 6.720 12.854 1.00 91.31 189 ILE A O 1
ATOM 1500 N N . ALA A 1 190 ? -5.593 7.254 14.767 1.00 89.81 190 ALA A N 1
ATOM 1501 C CA . ALA A 1 190 ? -5.953 8.615 14.364 1.00 89.81 190 ALA A CA 1
ATOM 1502 C C . ALA A 1 190 ? -4.743 9.500 14.002 1.00 89.81 190 ALA A C 1
ATOM 1504 O O . ALA A 1 190 ? -4.847 10.352 13.123 1.00 89.81 190 ALA A O 1
ATOM 1505 N N . ASP A 1 191 ? -3.579 9.239 14.597 1.00 86.12 191 ASP A N 1
ATOM 1506 C CA . ASP A 1 191 ? -2.366 10.04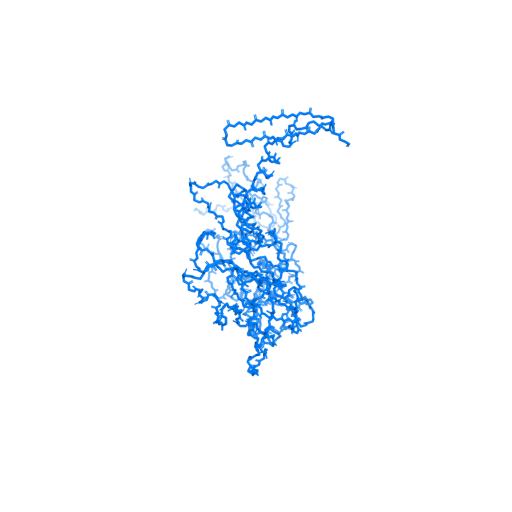5 14.417 1.00 86.12 191 ASP A CA 1
ATOM 1507 C C . ASP A 1 191 ? -1.654 9.826 13.075 1.00 86.12 191 ASP A C 1
ATOM 1509 O O . ASP A 1 191 ? -0.804 10.612 12.656 1.00 86.12 191 ASP A O 1
ATOM 1513 N N . THR A 1 192 ? -1.970 8.741 12.369 1.00 74.56 192 THR A N 1
ATOM 1514 C CA . THR A 1 192 ? -1.222 8.364 11.170 1.00 74.56 192 THR A CA 1
ATOM 1515 C C . THR A 1 192 ? -2.055 8.496 9.913 1.00 74.56 192 THR A C 1
ATOM 1517 O O . THR A 1 192 ? -2.991 7.738 9.685 1.00 74.56 192 THR A O 1
ATOM 1520 N N . SER A 1 193 ? -1.611 9.377 9.013 1.00 65.94 193 SER A N 1
ATOM 1521 C CA . SER A 1 193 ? -2.094 9.407 7.624 1.00 65.94 193 SER A CA 1
ATOM 1522 C C . SER A 1 193 ? -1.652 8.184 6.808 1.00 65.94 193 SER A C 1
ATOM 1524 O O . SER A 1 193 ? -2.237 7.883 5.767 1.00 65.94 193 SER A O 1
ATOM 1526 N N . ASN A 1 194 ? -0.630 7.457 7.276 1.00 64.88 194 ASN A N 1
ATOM 1527 C CA . ASN A 1 194 ? -0.170 6.216 6.668 1.00 64.88 194 ASN A CA 1
ATOM 1528 C C . ASN A 1 194 ? -0.801 5.007 7.349 1.00 64.88 194 ASN A C 1
ATOM 1530 O O . ASN A 1 194 ? -0.654 4.813 8.552 1.00 64.88 194 ASN A O 1
ATOM 1534 N N . ARG A 1 195 ? -1.387 4.122 6.543 1.00 69.62 195 ARG A N 1
ATOM 1535 C CA . ARG A 1 195 ? -1.860 2.827 7.026 1.00 69.62 195 ARG A CA 1
ATOM 1536 C C . ARG A 1 195 ? -0.685 1.909 7.299 1.00 69.62 195 ARG A C 1
ATOM 1538 O O . ARG A 1 195 ? 0.112 1.625 6.398 1.00 69.62 195 ARG A O 1
ATOM 1545 N N . TYR A 1 196 ? -0.602 1.411 8.524 1.00 74.81 196 TYR A N 1
ATOM 1546 C CA . TYR A 1 196 ? 0.277 0.294 8.822 1.00 74.81 196 TYR A CA 1
ATOM 1547 C C . TYR A 1 196 ? -0.187 -0.913 8.014 1.00 74.81 196 TYR A C 1
ATOM 1549 O O . TYR A 1 196 ? -1.366 -1.240 7.994 1.00 74.81 196 TYR A O 1
ATOM 1557 N N . GLN A 1 197 ? 0.743 -1.550 7.308 1.00 80.56 197 GLN A N 1
ATOM 1558 C CA . GLN A 1 197 ? 0.468 -2.795 6.607 1.00 80.56 197 GLN A CA 1
ATOM 1559 C C . GLN A 1 197 ? 1.006 -3.943 7.449 1.00 80.56 197 GLN A C 1
ATOM 1561 O O . GLN A 1 197 ? 2.202 -4.000 7.750 1.00 80.56 197 GLN A O 1
ATOM 1566 N N . GLY A 1 198 ? 0.124 -4.866 7.829 1.00 88.00 198 GLY A N 1
ATOM 1567 C CA . GLY A 1 198 ? 0.524 -6.098 8.487 1.00 88.00 198 GLY A CA 1
ATOM 1568 C C . GLY A 1 198 ? 1.320 -7.024 7.562 1.00 88.00 198 GLY A C 1
ATOM 1569 O O . GLY A 1 198 ? 1.542 -6.757 6.381 1.00 88.00 198 GLY A O 1
ATOM 1570 N N . ALA A 1 199 ? 1.754 -8.164 8.097 1.00 93.12 199 ALA A N 1
ATOM 1571 C CA . ALA A 1 199 ? 2.505 -9.144 7.319 1.00 93.12 199 ALA A CA 1
ATOM 1572 C C . ALA A 1 199 ? 1.676 -9.729 6.157 1.00 93.12 199 ALA A C 1
ATOM 1574 O O . ALA A 1 199 ? 0.463 -9.909 6.260 1.00 93.12 199 ALA A O 1
ATOM 1575 N N . ALA A 1 200 ? 2.350 -10.097 5.067 1.00 94.81 200 ALA A N 1
ATOM 1576 C CA . ALA A 1 200 ? 1.723 -10.724 3.906 1.00 94.81 200 ALA A CA 1
ATOM 1577 C C . ALA A 1 200 ? 1.045 -12.067 4.250 1.00 94.81 200 ALA A C 1
ATOM 1579 O O . ALA A 1 200 ? 1.708 -13.018 4.678 1.00 94.81 200 ALA A O 1
ATOM 1580 N N . ILE A 1 201 ? -0.253 -12.187 3.960 1.00 95.88 201 ILE A N 1
ATOM 1581 C CA . ILE A 1 201 ? -1.028 -13.429 4.077 1.00 95.88 201 ILE A CA 1
ATOM 1582 C C . ILE A 1 201 ? -1.008 -14.163 2.737 1.00 95.88 201 ILE A C 1
ATOM 1584 O O . ILE A 1 201 ? -1.709 -13.804 1.795 1.00 95.88 201 ILE A O 1
ATOM 1588 N N . ARG A 1 202 ? -0.178 -15.208 2.649 1.00 93.56 202 ARG A N 1
ATOM 1589 C CA . ARG A 1 202 ? 0.112 -15.934 1.394 1.00 93.56 202 ARG A CA 1
ATOM 1590 C C . ARG A 1 202 ? -0.709 -17.199 1.170 1.00 93.56 202 ARG A C 1
ATOM 1592 O O . ARG A 1 202 ? -0.578 -17.845 0.134 1.00 93.56 202 ARG A O 1
ATOM 1599 N N . SER A 1 203 ? -1.500 -17.602 2.155 1.00 89.00 203 SER A N 1
ATOM 1600 C CA . SER A 1 203 ? -2.244 -18.857 2.116 1.00 89.00 203 SER A CA 1
ATOM 1601 C C . SER A 1 203 ? -3.455 -18.803 3.029 1.00 89.00 203 SER A C 1
ATOM 1603 O O . SER A 1 203 ? -3.401 -18.171 4.081 1.00 89.00 203 SER A O 1
ATOM 1605 N N . GLY A 1 204 ? -4.483 -19.572 2.680 1.00 89.00 204 GLY A N 1
ATOM 1606 C CA . GLY A 1 204 ? -5.710 -19.666 3.462 1.00 89.00 204 GLY A CA 1
ATOM 1607 C C . GLY A 1 204 ? -6.773 -18.656 3.023 1.00 89.00 204 GLY A C 1
ATOM 1608 O O . GLY A 1 204 ? -6.597 -17.968 2.014 1.00 89.00 204 GLY A O 1
ATOM 1609 N N . PRO A 1 205 ? -7.910 -18.621 3.732 1.00 92.44 205 PRO A N 1
ATOM 1610 C CA . PRO A 1 205 ? -8.961 -17.651 3.467 1.00 92.44 205 PRO A CA 1
ATOM 1611 C C . PRO A 1 205 ? -8.464 -16.232 3.772 1.00 92.44 205 PRO A C 1
ATOM 1613 O O . PRO A 1 205 ? -7.679 -16.029 4.692 1.00 92.44 205 PRO A O 1
ATOM 1616 N N . MET A 1 206 ? -8.935 -15.257 3.004 1.00 96.44 206 MET A N 1
ATOM 1617 C CA . MET A 1 206 ? -8.720 -13.830 3.239 1.00 96.44 206 MET A CA 1
ATOM 1618 C C . MET A 1 206 ? -10.061 -13.124 3.089 1.00 96.44 206 MET A C 1
ATOM 1620 O O . MET A 1 206 ? -10.863 -13.517 2.239 1.00 96.44 206 MET A O 1
ATOM 1624 N N . ILE A 1 207 ? -10.293 -12.100 3.901 1.00 96.44 207 ILE A N 1
ATOM 1625 C CA . ILE A 1 207 ? -11.465 -11.233 3.807 1.00 96.44 207 ILE A CA 1
ATOM 1626 C C . ILE A 1 207 ? -10.961 -9.808 3.620 1.00 96.44 207 ILE A C 1
ATOM 1628 O O . ILE A 1 207 ? -10.242 -9.295 4.473 1.00 96.44 207 ILE A O 1
ATOM 1632 N N . ILE A 1 208 ? -11.318 -9.173 2.510 1.00 96.44 208 ILE A N 1
ATOM 1633 C CA . ILE A 1 208 ? -10.933 -7.784 2.259 1.00 96.44 208 ILE A CA 1
ATOM 1634 C C . ILE A 1 208 ? -11.708 -6.887 3.226 1.00 96.44 208 ILE A C 1
ATOM 1636 O O . ILE A 1 208 ? -12.939 -6.956 3.289 1.00 96.44 208 ILE A O 1
ATOM 1640 N N . MET A 1 209 ? -10.975 -6.067 3.970 1.00 94.12 209 MET A N 1
ATOM 1641 C CA . MET A 1 209 ? -11.501 -5.029 4.846 1.00 94.12 209 MET A CA 1
ATOM 1642 C C . MET A 1 209 ? -11.612 -3.725 4.058 1.00 94.12 209 MET A C 1
ATOM 1644 O O . MET A 1 209 ? -10.612 -3.261 3.507 1.00 94.12 209 MET A O 1
ATOM 1648 N N . SER A 1 210 ? -12.825 -3.175 3.973 1.00 88.12 210 SER A N 1
ATOM 1649 C CA . SER A 1 210 ? -13.031 -1.802 3.512 1.00 88.12 210 SER A CA 1
ATOM 1650 C C . SER A 1 210 ? -12.538 -0.810 4.560 1.00 88.12 210 SER A C 1
ATOM 1652 O O . SER A 1 210 ? -12.450 -1.129 5.743 1.00 88.12 210 SER A O 1
ATOM 1654 N N . ASP A 1 211 ? -12.202 0.385 4.100 1.00 87.44 211 ASP A N 1
ATOM 1655 C CA . ASP A 1 211 ? -11.647 1.428 4.952 1.00 87.44 211 ASP A CA 1
ATOM 1656 C C . ASP A 1 211 ? -12.717 2.025 5.862 1.00 87.44 211 ASP A C 1
ATOM 1658 O O . ASP A 1 211 ? -13.822 2.317 5.400 1.00 87.44 211 ASP A O 1
ATOM 1662 N N . HIS A 1 212 ? -12.362 2.226 7.127 1.00 91.50 212 HIS A N 1
ATOM 1663 C CA . HIS A 1 212 ? -13.222 2.812 8.149 1.00 91.50 212 HIS A CA 1
ATOM 1664 C C . HIS A 1 212 ? -12.449 3.873 8.944 1.00 91.50 212 HIS A C 1
ATOM 1666 O O . HIS A 1 212 ? -11.218 3.946 8.869 1.00 91.50 212 HIS A O 1
ATOM 1672 N N . GLU A 1 213 ? -13.164 4.709 9.696 1.00 91.62 213 GLU A N 1
ATOM 1673 C CA . GLU A 1 213 ? -12.522 5.671 10.591 1.00 91.62 213 GLU A CA 1
ATOM 1674 C C . GLU A 1 213 ? -11.760 4.944 11.725 1.00 91.62 213 GLU A C 1
ATOM 1676 O O . GLU A 1 213 ? -12.118 3.815 12.096 1.00 91.62 213 GLU A O 1
ATOM 1681 N N . PRO A 1 214 ? -10.683 5.544 12.276 1.00 92.50 214 PRO A N 1
ATOM 1682 C CA . PRO A 1 214 ? -9.832 4.898 13.276 1.00 92.50 214 PRO A CA 1
ATOM 1683 C C . PRO A 1 214 ? -10.597 4.342 14.479 1.00 92.50 214 PRO A C 1
ATOM 1685 O O . PRO A 1 214 ? -10.325 3.232 14.925 1.00 92.50 214 PRO A O 1
ATOM 1688 N N . ASP A 1 215 ? -11.594 5.060 14.982 1.00 94.06 215 ASP A N 1
ATOM 1689 C CA . ASP A 1 215 ? -12.403 4.641 16.125 1.00 94.06 215 ASP A CA 1
ATOM 1690 C C . ASP A 1 215 ? -13.256 3.391 15.832 1.00 94.06 215 ASP A C 1
ATOM 1692 O O . ASP A 1 215 ? -13.345 2.482 16.666 1.00 94.06 215 ASP A O 1
ATOM 1696 N N . ILE A 1 216 ? -13.798 3.277 14.615 1.00 95.38 216 ILE A N 1
ATOM 1697 C CA . ILE A 1 216 ? -14.495 2.075 14.138 1.00 95.38 216 ILE A CA 1
ATOM 1698 C C . ILE A 1 216 ? -13.521 0.903 13.981 1.00 95.38 216 ILE A C 1
ATOM 1700 O O . ILE A 1 216 ? -13.816 -0.208 14.436 1.00 95.38 216 ILE A O 1
ATOM 1704 N N . GLU A 1 217 ? -12.358 1.127 13.364 1.00 95.00 217 GLU A N 1
ATOM 1705 C CA . GLU A 1 217 ? -11.348 0.087 13.153 1.00 95.00 217 GLU A CA 1
ATOM 1706 C C . GLU A 1 217 ? -10.770 -0.444 14.473 1.00 95.00 217 GLU A C 1
ATOM 1708 O O . GLU A 1 217 ? -10.662 -1.662 14.651 1.00 95.00 217 GLU A O 1
ATOM 1713 N N . GLN A 1 218 ? -10.450 0.441 15.422 1.00 95.25 218 GLN A N 1
ATOM 1714 C CA . GLN A 1 218 ? -9.934 0.070 16.741 1.00 95.25 218 GLN A CA 1
ATOM 1715 C C . GLN A 1 218 ? -10.972 -0.713 17.553 1.00 95.25 218 GLN A C 1
ATOM 1717 O O . GLN A 1 218 ? -10.665 -1.772 18.116 1.00 95.25 218 GLN A O 1
ATOM 1722 N N . ALA A 1 219 ? -12.227 -0.254 17.565 1.00 95.31 219 ALA A N 1
ATOM 1723 C CA . ALA A 1 219 ? -13.307 -0.968 18.235 1.00 95.31 219 ALA A CA 1
ATOM 1724 C C . ALA A 1 219 ? -13.578 -2.342 17.590 1.00 95.31 219 ALA A C 1
ATOM 1726 O O . ALA A 1 219 ? -13.833 -3.324 18.296 1.00 95.31 219 ALA A O 1
ATOM 1727 N N . LEU A 1 220 ? -13.466 -2.453 16.260 1.00 95.81 220 LEU A N 1
ATOM 1728 C CA . LEU A 1 220 ? -13.631 -3.720 15.547 1.00 95.81 220 LEU A CA 1
ATOM 1729 C C . LEU A 1 220 ? -12.490 -4.689 15.861 1.00 95.81 220 LEU A C 1
ATOM 1731 O O . LEU A 1 220 ? -12.747 -5.862 16.139 1.00 95.81 220 LEU A O 1
ATOM 1735 N N . ALA A 1 221 ? -11.241 -4.215 15.848 1.00 94.88 221 ALA A N 1
ATOM 1736 C CA . ALA A 1 221 ? -10.076 -5.028 16.194 1.00 94.88 221 ALA A CA 1
ATOM 1737 C C . ALA A 1 221 ? -10.234 -5.635 17.590 1.00 94.88 221 ALA A C 1
ATOM 1739 O O . ALA A 1 221 ? -9.998 -6.829 17.788 1.00 94.88 221 ALA A O 1
ATOM 1740 N N . ARG A 1 222 ? -10.708 -4.824 18.540 1.00 93.56 222 ARG A N 1
ATOM 1741 C CA . ARG A 1 222 ? -10.989 -5.262 19.903 1.00 93.56 222 ARG A CA 1
ATOM 1742 C C . ARG A 1 222 ? -12.089 -6.324 19.964 1.00 93.56 222 ARG A C 1
ATOM 1744 O O . ARG A 1 222 ? -11.896 -7.353 20.610 1.00 93.56 222 ARG A O 1
ATOM 1751 N N . ALA A 1 223 ? -13.207 -6.117 19.268 1.00 94.00 223 ALA A N 1
ATOM 1752 C CA . ALA A 1 223 ? -14.293 -7.097 19.204 1.00 94.00 223 ALA A CA 1
ATOM 1753 C C . ALA A 1 223 ? -13.803 -8.445 18.637 1.00 94.00 223 ALA A C 1
ATOM 1755 O O . ALA A 1 223 ? -14.045 -9.504 19.220 1.00 94.00 223 ALA A O 1
ATOM 1756 N N . LEU A 1 224 ? -13.042 -8.404 17.538 1.00 94.38 224 LEU A N 1
ATOM 1757 C CA . LEU A 1 224 ? -12.528 -9.597 16.861 1.00 94.38 224 LEU A CA 1
ATOM 1758 C C . LEU A 1 224 ? -11.445 -10.341 17.654 1.00 94.38 224 LEU A C 1
ATOM 1760 O O . LEU A 1 224 ? -11.304 -11.553 17.477 1.00 94.38 224 LEU A O 1
ATOM 1764 N N . ALA A 1 225 ? -10.700 -9.647 18.520 1.00 90.81 225 ALA A N 1
ATOM 1765 C CA . ALA A 1 225 ? -9.720 -10.261 19.414 1.00 90.81 225 ALA A CA 1
ATOM 1766 C C . ALA A 1 225 ? -10.379 -11.134 20.498 1.00 90.81 225 ALA A C 1
ATOM 1768 O O . ALA A 1 225 ? -9.788 -12.127 20.927 1.00 90.81 225 ALA A O 1
ATOM 1769 N N . ASN A 1 226 ? -11.601 -10.788 20.915 1.00 80.75 226 ASN A N 1
ATOM 1770 C CA . ASN A 1 226 ? -12.376 -11.567 21.881 1.00 80.75 226 ASN A CA 1
ATOM 1771 C C . ASN A 1 226 ? -13.066 -12.767 21.222 1.00 80.75 226 ASN A C 1
ATOM 1773 O O . ASN A 1 226 ? -13.058 -13.872 21.769 1.00 80.75 226 ASN A O 1
ATOM 1777 N N . GLU A 1 227 ? -13.656 -12.559 20.045 1.00 80.94 227 GLU A N 1
ATOM 1778 C CA . GLU A 1 227 ? -14.342 -13.598 19.285 1.00 80.94 227 GLU A CA 1
ATOM 1779 C C . GLU A 1 227 ? -14.197 -13.342 17.782 1.00 80.94 227 GLU A C 1
ATOM 1781 O O . GLU A 1 227 ? -14.574 -12.289 17.274 1.00 80.94 227 GLU A O 1
ATOM 1786 N N . THR A 1 228 ? -13.690 -14.328 17.040 1.00 79.19 228 THR A N 1
ATOM 1787 C CA . THR A 1 228 ? -13.536 -14.218 15.584 1.00 79.19 228 THR A CA 1
ATOM 1788 C C . THR A 1 228 ? -14.509 -15.165 14.875 1.00 79.19 228 THR A C 1
ATOM 1790 O O . THR A 1 228 ? -14.136 -16.288 14.531 1.00 79.19 228 THR A O 1
ATOM 1793 N N . PRO A 1 229 ? -15.765 -14.753 14.614 1.00 85.75 229 PRO A N 1
ATOM 1794 C CA . PRO A 1 229 ? -16.723 -15.595 13.891 1.00 85.75 229 PRO A CA 1
ATOM 1795 C C . PRO A 1 229 ? -16.471 -15.608 12.374 1.00 85.75 229 PRO A C 1
ATOM 1797 O O . PRO A 1 229 ? -17.181 -16.278 11.622 1.00 85.75 229 PRO A O 1
ATOM 1800 N N . LEU A 1 230 ? -15.494 -14.826 11.911 1.00 89.31 230 LEU A N 1
ATOM 1801 C CA . LEU A 1 230 ? -15.172 -14.663 10.504 1.00 89.31 230 LEU A CA 1
ATOM 1802 C C . LEU A 1 230 ? -14.389 -15.878 9.992 1.00 89.31 230 LEU A C 1
ATOM 1804 O O . LEU A 1 230 ? -13.488 -16.390 10.650 1.00 89.31 230 LEU A O 1
ATOM 1808 N N . GLY A 1 231 ? -14.706 -16.327 8.778 1.00 87.31 231 GLY A N 1
ATOM 1809 C CA . GLY A 1 231 ? -14.090 -17.506 8.155 1.00 87.31 231 GLY A CA 1
ATOM 1810 C C . GLY A 1 231 ? -12.633 -17.332 7.703 1.00 87.31 231 GLY A C 1
ATOM 1811 O O . GLY A 1 231 ? -12.136 -18.185 6.971 1.00 87.31 231 GLY A O 1
ATOM 1812 N N . GLY A 1 232 ? -11.964 -16.240 8.080 1.00 91.69 232 GLY A N 1
ATOM 1813 C CA . GLY A 1 232 ? -10.579 -15.930 7.732 1.00 91.69 232 GLY A CA 1
ATOM 1814 C C . GLY A 1 232 ? -10.120 -14.575 8.286 1.00 91.69 232 GLY A C 1
ATOM 1815 O O . GLY A 1 232 ? -10.957 -13.787 8.727 1.00 91.69 232 GLY A O 1
ATOM 1816 N N . PRO A 1 233 ? -8.803 -14.301 8.280 1.00 94.25 233 PRO A N 1
ATOM 1817 C CA . PRO A 1 233 ? -8.246 -13.009 8.665 1.00 94.25 233 PRO A CA 1
ATOM 1818 C C . PRO A 1 233 ? -8.676 -11.885 7.716 1.00 94.25 233 PRO A C 1
ATOM 1820 O O . PRO A 1 233 ? -8.838 -12.093 6.507 1.00 94.25 233 PRO A O 1
ATOM 1823 N N . LEU A 1 234 ? -8.798 -10.684 8.282 1.00 95.75 234 LEU A N 1
ATOM 1824 C CA . LEU A 1 234 ? -8.959 -9.454 7.519 1.00 95.75 234 LEU A CA 1
ATOM 1825 C C . LEU A 1 234 ? -7.635 -9.078 6.833 1.00 95.75 234 LEU A C 1
ATOM 1827 O O . LEU A 1 234 ? -6.551 -9.253 7.396 1.00 95.75 234 LEU A O 1
ATOM 1831 N N . VAL A 1 235 ? -7.723 -8.557 5.614 1.00 96.12 235 VAL A N 1
ATOM 1832 C CA . VAL A 1 235 ? -6.594 -8.048 4.824 1.00 96.12 235 VAL A CA 1
ATOM 1833 C C . VAL A 1 235 ? -6.933 -6.687 4.237 1.00 96.12 235 VAL A C 1
ATOM 1835 O O . VAL A 1 235 ? -8.102 -6.405 3.972 1.00 96.12 235 VAL A O 1
ATOM 1838 N N . HIS A 1 236 ? -5.916 -5.857 4.008 1.00 94.06 236 HIS A N 1
ATOM 1839 C CA . HIS A 1 236 ? -6.115 -4.566 3.357 1.00 94.06 236 HIS A CA 1
ATOM 1840 C C . HIS A 1 236 ? -6.587 -4.737 1.914 1.00 94.06 236 HIS A C 1
ATOM 1842 O O . HIS A 1 236 ? -6.092 -5.594 1.172 1.00 94.06 236 HIS A O 1
ATOM 1848 N N . GLU A 1 237 ? -7.519 -3.876 1.516 1.00 93.44 237 GLU A N 1
ATOM 1849 C CA . GLU A 1 237 ? -7.870 -3.701 0.117 1.00 93.44 237 GLU A CA 1
ATOM 1850 C C . GLU A 1 237 ? -6.656 -3.211 -0.682 1.00 93.44 237 GLU A C 1
ATOM 1852 O O . GLU A 1 237 ? -5.895 -2.347 -0.243 1.00 93.44 237 GLU A O 1
ATOM 1857 N N . ASN A 1 238 ? -6.480 -3.755 -1.884 1.00 93.69 238 ASN A N 1
ATOM 1858 C CA . ASN A 1 238 ? -5.574 -3.186 -2.865 1.00 93.69 238 ASN A CA 1
ATOM 1859 C C . ASN A 1 238 ? -6.242 -3.204 -4.239 1.00 93.69 238 ASN A C 1
ATOM 1861 O O . ASN A 1 238 ? -6.326 -4.236 -4.909 1.00 93.69 238 ASN A O 1
ATOM 1865 N N . ARG A 1 239 ? -6.721 -2.027 -4.639 1.00 93.69 239 ARG A N 1
ATOM 1866 C CA . ARG A 1 239 ? -7.528 -1.831 -5.843 1.00 93.69 239 ARG A CA 1
ATOM 1867 C C . ARG A 1 239 ? -6.756 -2.081 -7.138 1.00 93.69 239 ARG A C 1
ATOM 1869 O O . ARG A 1 239 ? -7.378 -2.376 -8.150 1.00 93.69 239 ARG A O 1
ATOM 1876 N N . ASP A 1 240 ? -5.422 -2.090 -7.097 1.00 96.00 240 ASP A N 1
ATOM 1877 C CA . ASP A 1 240 ? -4.597 -2.474 -8.247 1.00 96.00 240 ASP A CA 1
ATOM 1878 C C . ASP A 1 240 ? -4.796 -3.948 -8.650 1.00 96.00 240 ASP A C 1
ATOM 1880 O O . ASP A 1 240 ? -4.385 -4.342 -9.744 1.00 96.00 240 ASP A O 1
ATOM 1884 N N . PHE A 1 241 ? -5.410 -4.769 -7.786 1.00 97.06 241 PHE A N 1
ATOM 1885 C CA . PHE A 1 241 ? -5.787 -6.151 -8.086 1.00 97.06 241 PHE A CA 1
ATOM 1886 C C . PHE A 1 241 ? -7.251 -6.346 -8.512 1.00 97.06 241 PHE A C 1
ATOM 1888 O O . PHE A 1 241 ? -7.627 -7.487 -8.791 1.00 97.06 241 PHE A O 1
ATOM 1895 N N . GLU A 1 242 ? -8.074 -5.293 -8.559 1.00 95.38 242 GLU A N 1
ATOM 1896 C CA . GLU A 1 242 ? -9.441 -5.392 -9.097 1.00 95.38 242 GLU A CA 1
ATOM 1897 C C . GLU A 1 242 ? -9.414 -6.030 -10.496 1.00 95.38 242 GLU A C 1
ATOM 1899 O O . GLU A 1 242 ? -8.482 -5.798 -11.262 1.00 95.38 242 GLU A O 1
ATOM 1904 N N . ASP A 1 243 ? -10.406 -6.874 -10.796 1.00 95.56 243 ASP A N 1
ATOM 1905 C CA . ASP A 1 243 ? -10.537 -7.685 -12.018 1.00 95.56 243 ASP A CA 1
ATOM 1906 C C . ASP A 1 243 ? -9.628 -8.930 -12.116 1.00 95.56 243 ASP A C 1
ATOM 1908 O O . ASP A 1 243 ? -9.819 -9.770 -13.009 1.00 95.56 243 ASP A O 1
ATOM 1912 N N . TYR A 1 244 ? -8.675 -9.144 -11.197 1.00 96.69 244 TYR A N 1
ATOM 1913 C CA . TYR A 1 244 ? -8.083 -10.479 -11.065 1.00 96.69 244 TYR A CA 1
ATOM 1914 C C . TYR A 1 244 ? -9.095 -11.443 -10.459 1.00 96.69 244 TYR A C 1
ATOM 1916 O O . TYR A 1 244 ? -9.650 -11.206 -9.384 1.00 96.69 244 TYR A O 1
ATOM 1924 N N . ARG A 1 245 ? -9.239 -12.617 -11.080 1.00 95.25 245 ARG A N 1
ATOM 1925 C CA . ARG A 1 245 ? -10.195 -13.630 -10.633 1.00 95.25 245 ARG A CA 1
ATOM 1926 C C . ARG A 1 245 ? -9.997 -14.007 -9.168 1.00 95.25 245 ARG A C 1
ATOM 1928 O O . ARG A 1 245 ? -10.969 -14.078 -8.421 1.00 95.25 245 ARG A O 1
ATOM 1935 N N . TRP A 1 246 ? -8.758 -14.266 -8.743 1.00 95.38 246 TRP A N 1
ATOM 1936 C CA . TRP A 1 246 ? -8.497 -14.668 -7.358 1.00 95.38 246 TRP A CA 1
ATOM 1937 C C . TRP A 1 246 ? -8.873 -13.597 -6.331 1.00 95.38 246 TRP A C 1
ATOM 1939 O O . TRP A 1 246 ? -9.178 -13.964 -5.192 1.00 95.38 246 TRP A O 1
ATOM 1949 N N . TYR A 1 247 ? -8.792 -12.319 -6.717 1.00 96.06 247 TYR A N 1
ATOM 1950 C CA . TYR A 1 247 ? -9.050 -11.158 -5.870 1.00 96.06 247 TYR A CA 1
ATOM 1951 C C . TYR A 1 247 ? -10.551 -10.891 -5.789 1.00 96.06 247 TYR A C 1
ATOM 1953 O O . TYR A 1 247 ? -11.097 -10.780 -4.694 1.00 96.06 247 TYR A O 1
ATOM 1961 N N . ASP A 1 248 ? -11.242 -10.932 -6.928 1.00 94.50 248 ASP A N 1
ATOM 1962 C CA . ASP A 1 248 ? -12.696 -10.759 -7.002 1.00 94.50 248 ASP A CA 1
ATOM 1963 C C . ASP A 1 248 ? -13.471 -11.909 -6.344 1.00 94.50 248 ASP A C 1
ATOM 1965 O O . ASP A 1 248 ? -14.598 -11.731 -5.882 1.00 94.50 248 ASP A O 1
ATOM 1969 N N . GLU A 1 249 ? -12.875 -13.102 -6.264 1.00 94.25 249 GLU A N 1
ATOM 1970 C CA . GLU A 1 249 ? -13.418 -14.240 -5.517 1.00 94.25 249 GLU A CA 1
ATOM 1971 C C . GLU A 1 249 ? -13.327 -14.065 -3.985 1.00 94.25 249 GLU A C 1
ATOM 1973 O O . GLU A 1 249 ? -13.953 -14.841 -3.255 1.00 94.25 249 GLU A O 1
ATOM 1978 N N . LEU A 1 250 ? -12.581 -13.078 -3.466 1.00 95.44 250 LEU A N 1
ATOM 1979 C CA . LEU A 1 250 ? -12.457 -12.866 -2.022 1.00 95.44 250 LEU A CA 1
ATOM 1980 C C . LEU A 1 250 ? -13.730 -12.242 -1.420 1.00 95.44 250 LEU A C 1
ATOM 1982 O O . LEU A 1 250 ? -14.295 -11.304 -1.988 1.00 95.44 250 LEU A O 1
ATOM 1986 N N . PRO A 1 251 ? -14.194 -12.725 -0.252 1.00 95.25 251 PRO A N 1
ATOM 1987 C CA . PRO A 1 251 ? -15.234 -12.047 0.515 1.00 95.25 251 PRO A CA 1
ATOM 1988 C C . PRO A 1 251 ? -14.775 -10.659 0.984 1.00 95.25 251 PRO A C 1
ATOM 1990 O O . PRO A 1 251 ? -13.589 -10.426 1.221 1.00 95.25 251 PRO A O 1
ATOM 1993 N N . ARG A 1 252 ? -15.740 -9.753 1.149 1.00 94.94 252 ARG A N 1
ATOM 1994 C CA . ARG A 1 252 ? -15.527 -8.346 1.511 1.00 94.94 252 ARG A CA 1
ATOM 1995 C C . ARG A 1 252 ? -16.364 -7.972 2.726 1.00 94.94 252 ARG A C 1
ATOM 1997 O O . ARG A 1 252 ? -17.571 -8.227 2.741 1.00 94.94 252 ARG A O 1
ATOM 2004 N N . LEU A 1 253 ? -15.735 -7.358 3.719 1.00 95.25 253 LEU A N 1
ATOM 2005 C CA . LEU A 1 253 ? -16.420 -6.647 4.791 1.00 95.25 253 LEU A CA 1
ATOM 2006 C C . LEU A 1 253 ? -16.845 -5.291 4.226 1.00 95.25 253 LEU A C 1
ATOM 2008 O O . LEU A 1 253 ? -15.996 -4.477 3.896 1.00 95.25 253 LEU A O 1
ATOM 2012 N N . LEU A 1 254 ? -18.151 -5.091 4.047 1.00 90.44 254 LEU A N 1
ATOM 2013 C CA . LEU A 1 254 ? -18.696 -3.894 3.398 1.00 90.44 254 LEU A CA 1
ATOM 2014 C C . LEU A 1 254 ? -18.884 -2.723 4.355 1.00 90.44 254 LEU A C 1
ATOM 2016 O O . LEU A 1 254 ? -18.820 -1.574 3.939 1.00 90.44 254 LEU A O 1
ATOM 2020 N N . SER A 1 255 ? -19.251 -3.033 5.595 1.00 92.50 255 SER A N 1
ATOM 2021 C CA . SER A 1 255 ? -19.490 -2.039 6.629 1.00 92.50 255 SER A CA 1
ATOM 2022 C C . SER A 1 255 ? -19.332 -2.662 8.006 1.00 92.50 255 SER A C 1
ATOM 2024 O O . SER A 1 255 ? -19.800 -3.786 8.236 1.00 92.50 255 SER A O 1
ATOM 2026 N N . CYS A 1 256 ? -18.775 -1.889 8.927 1.00 95.19 256 CYS A N 1
ATOM 2027 C CA . CYS A 1 256 ? -18.813 -2.137 10.356 1.00 95.19 256 CYS A CA 1
ATOM 2028 C C . CYS A 1 256 ? -19.636 -1.038 11.036 1.00 95.19 256 CYS A C 1
ATOM 2030 O O . CYS A 1 256 ? -19.541 0.133 10.690 1.00 95.19 256 CYS A O 1
ATOM 2032 N N . SER A 1 257 ? -20.475 -1.418 11.993 1.00 96.38 257 SER A N 1
ATOM 2033 C CA . SER A 1 257 ? -21.184 -0.474 12.858 1.00 96.38 257 SER A CA 1
ATOM 2034 C C . SER A 1 257 ? -21.343 -1.076 14.242 1.00 96.38 257 SER A C 1
ATOM 2036 O O . SER A 1 257 ? -21.261 -2.291 14.393 1.00 96.38 257 SER A O 1
ATOM 2038 N N . PHE A 1 258 ? -21.606 -0.259 15.247 1.00 97.75 258 PHE A N 1
ATOM 2039 C CA . PHE A 1 258 ? -21.799 -0.704 16.616 1.00 97.75 258 PHE A CA 1
ATOM 2040 C C . PHE A 1 258 ? -23.222 -0.432 17.056 1.00 97.75 258 PHE A C 1
ATOM 2042 O O . PHE A 1 258 ? -23.757 0.657 16.865 1.00 97.75 258 PHE A O 1
ATOM 2049 N N . THR A 1 259 ? -23.843 -1.432 17.666 1.00 97.50 259 THR A N 1
ATOM 2050 C CA . THR A 1 259 ? -25.115 -1.267 18.356 1.00 97.50 259 THR A CA 1
ATOM 2051 C C . THR A 1 259 ? -24.874 -1.177 19.851 1.00 97.50 259 THR A C 1
ATOM 2053 O O . THR A 1 259 ? -24.234 -2.063 20.421 1.00 97.50 259 THR A O 1
ATOM 2056 N N . VAL A 1 260 ? -25.413 -0.133 20.470 1.00 97.56 260 VAL A N 1
ATOM 2057 C CA . VAL A 1 260 ? -25.283 0.180 21.894 1.00 97.56 260 VAL A CA 1
ATOM 2058 C C . VAL A 1 260 ? -26.663 0.117 22.531 1.00 97.56 260 VAL A C 1
ATOM 2060 O O . VAL A 1 260 ? -27.592 0.762 22.050 1.00 97.56 260 VAL A O 1
ATOM 2063 N N . GLN A 1 261 ? -26.809 -0.636 23.618 1.00 96.88 261 GLN A N 1
ATOM 2064 C CA . GLN A 1 261 ? -28.060 -0.707 24.369 1.00 96.88 261 GLN A CA 1
ATOM 2065 C C . GLN A 1 261 ? -27.958 0.093 25.673 1.00 96.88 261 GLN A C 1
ATOM 2067 O O . GLN A 1 261 ? -27.101 -0.196 26.509 1.00 96.88 261 GLN A O 1
ATOM 2072 N N . ARG A 1 262 ? -28.848 1.071 25.871 1.00 95.06 262 ARG A N 1
ATOM 2073 C CA . ARG A 1 262 ? -28.959 1.862 27.108 1.00 95.06 262 ARG A CA 1
ATOM 2074 C C . ARG A 1 262 ? -30.427 2.158 27.404 1.00 95.06 262 ARG A C 1
ATOM 2076 O O . ARG A 1 262 ? -31.169 2.531 26.500 1.00 95.06 262 ARG A O 1
ATOM 2083 N N . ASP A 1 263 ? -30.847 1.954 28.649 1.00 92.56 263 ASP A N 1
ATOM 2084 C CA . ASP A 1 263 ? -32.229 2.140 29.114 1.00 92.56 263 ASP A CA 1
ATOM 2085 C C . ASP A 1 263 ? -33.270 1.397 28.252 1.00 92.56 263 ASP A C 1
ATOM 2087 O O . ASP A 1 263 ? -34.376 1.877 27.993 1.00 92.56 263 ASP A O 1
ATOM 2091 N N . GLY A 1 264 ? -32.902 0.207 27.762 1.00 90.31 264 GLY A N 1
ATOM 2092 C CA . GLY A 1 264 ? -33.717 -0.589 26.837 1.00 90.31 264 GLY A CA 1
ATOM 2093 C C . GLY A 1 264 ? -33.865 -0.022 25.414 1.00 90.31 264 GLY A C 1
ATOM 2094 O O . GLY A 1 264 ? -34.619 -0.592 24.620 1.00 90.31 264 GLY A O 1
ATOM 2095 N N . VAL A 1 265 ? -33.161 1.059 25.066 1.00 94.44 265 VAL A N 1
ATOM 2096 C CA . VAL A 1 265 ? -33.119 1.650 23.720 1.00 94.44 265 VAL A CA 1
ATOM 2097 C C . VAL A 1 265 ? -31.841 1.219 23.002 1.00 94.44 265 VAL A C 1
ATOM 2099 O O . VAL A 1 265 ? -30.758 1.196 23.585 1.00 94.44 265 VAL A O 1
ATOM 2102 N N . LEU A 1 266 ? -31.975 0.857 21.723 1.00 96.00 266 LEU A N 1
ATOM 2103 C CA . LEU A 1 266 ? -30.853 0.494 20.862 1.00 96.00 266 LEU A CA 1
ATOM 2104 C C . LEU A 1 266 ? -30.429 1.700 20.023 1.00 96.00 266 LEU A C 1
ATOM 2106 O O . LEU A 1 266 ? -31.211 2.211 19.221 1.00 96.00 266 LEU A O 1
ATOM 2110 N N . HIS A 1 267 ? -29.178 2.104 20.179 1.00 96.62 267 HIS A N 1
ATOM 2111 C CA . HIS A 1 267 ? -28.521 3.135 19.390 1.00 96.62 267 HIS A CA 1
ATOM 2112 C C . HIS A 1 267 ? -27.531 2.487 18.426 1.00 96.62 267 HIS A C 1
ATOM 2114 O O . HIS A 1 267 ? -27.020 1.397 18.690 1.00 96.62 267 HIS A O 1
ATOM 2120 N N . ARG A 1 268 ? -27.275 3.146 17.298 1.00 96.19 268 ARG A N 1
ATOM 2121 C CA . ARG A 1 268 ? -26.314 2.698 16.290 1.00 96.19 268 ARG A CA 1
ATOM 2122 C C . ARG A 1 268 ? -25.247 3.766 16.109 1.00 96.19 268 ARG A C 1
ATOM 2124 O O . ARG A 1 268 ? -25.590 4.940 16.043 1.00 96.19 268 ARG A O 1
ATOM 2131 N N . TYR A 1 269 ? -24.004 3.324 15.999 1.00 96.88 269 TYR A N 1
ATOM 2132 C CA . TYR A 1 269 ? -22.831 4.134 15.711 1.00 96.88 269 TYR A CA 1
ATOM 2133 C C . TYR A 1 269 ? -22.090 3.556 14.497 1.00 96.88 269 TYR A C 1
ATOM 2135 O O . TYR A 1 269 ? -21.945 2.337 14.397 1.00 96.88 269 TYR A O 1
ATOM 2143 N N . ALA A 1 270 ? -21.687 4.391 13.546 1.00 95.12 270 ALA A N 1
ATOM 2144 C CA . ALA A 1 270 ? -20.958 4.015 12.328 1.00 95.12 270 ALA A CA 1
ATOM 2145 C C . ALA A 1 270 ? -20.211 5.245 11.783 1.00 95.12 270 ALA A C 1
ATOM 2147 O O . ALA A 1 270 ? -20.465 6.344 12.267 1.00 95.12 270 ALA A O 1
ATOM 2148 N N . ASP A 1 271 ? -19.372 5.094 10.750 1.00 90.88 271 ASP A N 1
ATOM 2149 C CA . ASP A 1 271 ? -18.622 6.235 10.178 1.00 90.88 271 ASP A CA 1
ATOM 2150 C C . ASP A 1 271 ? -19.535 7.410 9.778 1.00 90.88 271 ASP A C 1
ATOM 2152 O O . ASP A 1 271 ? -19.172 8.574 9.911 1.00 90.88 271 ASP A O 1
ATOM 2156 N N . ASP A 1 272 ? -20.741 7.111 9.286 1.00 90.38 272 ASP A N 1
ATOM 2157 C CA . ASP A 1 272 ? -21.729 8.088 8.823 1.00 90.38 272 ASP A CA 1
ATOM 2158 C C . ASP A 1 272 ? -22.878 8.330 9.820 1.00 90.38 272 ASP A C 1
ATOM 2160 O O . ASP A 1 272 ? -23.826 9.060 9.516 1.00 90.38 272 ASP A O 1
ATOM 2164 N N . ILE A 1 273 ? -22.820 7.718 11.009 1.00 92.88 273 ILE A N 1
ATOM 2165 C CA . ILE A 1 273 ? -23.878 7.774 12.024 1.00 92.88 273 ILE A CA 1
ATOM 2166 C C . ILE A 1 273 ? -23.254 8.047 13.395 1.00 92.88 273 ILE A C 1
ATOM 2168 O O . ILE A 1 273 ? -22.785 7.128 14.066 1.00 92.88 273 ILE A O 1
ATOM 2172 N N . ALA A 1 274 ? -23.336 9.301 13.841 1.00 92.06 274 ALA A N 1
ATOM 2173 C CA . ALA A 1 274 ? -22.976 9.698 15.199 1.00 92.06 274 ALA A CA 1
ATOM 2174 C C . ALA A 1 274 ? -24.062 9.323 16.222 1.00 92.06 274 ALA A C 1
ATOM 2176 O O . ALA A 1 274 ? -25.246 9.171 15.890 1.00 92.06 274 ALA A O 1
ATOM 2177 N N . LEU A 1 275 ? -23.662 9.216 17.490 1.00 92.81 275 LEU A N 1
ATOM 2178 C CA . LEU A 1 275 ? -24.616 9.159 18.594 1.00 92.81 275 LEU A CA 1
ATOM 2179 C C . LEU A 1 275 ? -25.273 10.541 18.810 1.00 92.81 275 LEU A C 1
ATOM 2181 O O . LEU A 1 275 ? -24.731 11.557 18.377 1.00 92.81 275 LEU A O 1
ATOM 2185 N N . PRO A 1 276 ? -26.457 10.611 19.450 1.00 90.38 276 PRO A N 1
ATOM 2186 C CA . PRO A 1 276 ? -27.074 11.892 19.797 1.00 90.38 276 PRO A CA 1
ATOM 2187 C C . PRO A 1 276 ? -26.143 12.763 20.657 1.00 90.38 276 PRO A C 1
ATOM 2189 O O . PRO A 1 276 ? -25.484 12.230 21.541 1.00 90.38 276 PRO A O 1
ATOM 2192 N N . GLU A 1 277 ? -26.153 14.089 20.473 1.00 85.25 277 GLU A N 1
ATOM 2193 C CA . GLU A 1 277 ? -25.301 15.026 21.242 1.00 85.25 277 GLU A CA 1
ATOM 2194 C C . GLU A 1 277 ? -25.487 14.905 22.766 1.00 85.25 277 GLU A C 1
ATOM 2196 O O . GLU A 1 277 ? -24.547 15.069 23.533 1.00 85.25 277 GLU A O 1
ATOM 2201 N N . GLU A 1 278 ? -26.700 14.574 23.217 1.00 87.56 278 GLU A N 1
ATOM 2202 C CA . GLU A 1 278 ? -27.022 14.385 24.638 1.00 87.56 278 GLU A CA 1
ATOM 2203 C C . GLU A 1 278 ? -26.609 12.994 25.175 1.00 87.56 278 GLU A C 1
ATOM 2205 O O . GLU A 1 278 ? -26.930 12.639 26.309 1.00 87.56 278 GLU A O 1
ATOM 2210 N N . PHE A 1 279 ? -25.946 12.156 24.367 1.00 92.69 279 PHE A N 1
ATOM 2211 C CA . PHE A 1 279 ? -25.554 10.804 24.760 1.00 92.69 279 PHE A CA 1
ATOM 2212 C C . PHE A 1 279 ? -24.260 10.821 25.584 1.00 92.69 279 PHE A C 1
ATOM 2214 O O . PHE A 1 279 ? -23.151 10.796 25.055 1.00 92.69 279 PHE A O 1
ATOM 2221 N N . GLU A 1 280 ? -24.413 10.825 26.907 1.00 92.75 280 GLU A N 1
ATOM 2222 C CA . GLU A 1 280 ? -23.285 10.933 27.836 1.00 92.75 280 GLU A CA 1
ATOM 2223 C C . GLU A 1 280 ? -22.370 9.692 27.841 1.00 92.75 280 GLU A C 1
ATOM 2225 O O . GLU A 1 280 ? -22.813 8.540 27.716 1.00 92.75 280 GLU A O 1
ATOM 2230 N N . SER A 1 281 ? -21.076 9.923 28.054 1.00 95.38 281 SER A N 1
ATOM 2231 C CA . SER A 1 281 ? -20.092 8.874 28.335 1.00 95.38 281 SER A CA 1
ATOM 2232 C C . SER A 1 281 ? -20.451 8.095 29.605 1.00 95.38 281 SER A C 1
ATOM 2234 O O . SER A 1 281 ? -20.993 8.652 30.558 1.00 95.38 281 SER A O 1
ATOM 2236 N N . GLY A 1 282 ? -20.143 6.798 29.644 1.00 95.69 282 GLY A N 1
ATOM 2237 C CA . GLY A 1 282 ? -20.396 5.963 30.818 1.00 95.69 282 GLY A CA 1
ATOM 2238 C C . GLY A 1 282 ? -20.849 4.536 30.504 1.00 95.69 282 GLY A C 1
ATOM 2239 O O . GLY A 1 282 ? -20.774 4.086 29.355 1.00 95.69 282 GLY A O 1
ATOM 2240 N N . PRO A 1 283 ? -21.351 3.812 31.520 1.00 96.62 283 PRO A N 1
ATOM 2241 C CA . PRO A 1 283 ? -21.744 2.423 31.359 1.00 96.62 283 PRO A CA 1
ATOM 2242 C C . PRO A 1 283 ? -22.961 2.278 30.436 1.00 96.62 283 PRO A C 1
ATOM 2244 O O . PRO A 1 283 ? -23.845 3.139 30.366 1.00 96.62 283 PRO A O 1
ATOM 2247 N N . VAL A 1 284 ? -23.016 1.153 29.733 1.00 97.31 284 VAL A N 1
ATOM 2248 C CA . VAL A 1 284 ? -24.148 0.716 28.906 1.00 97.31 284 VAL A CA 1
ATOM 2249 C C . VAL A 1 284 ? -24.494 -0.743 29.206 1.00 97.31 284 VAL A C 1
ATOM 2251 O O . VAL A 1 284 ? -23.737 -1.452 29.870 1.00 97.31 284 VAL A O 1
ATOM 2254 N N . GLU A 1 285 ? -25.660 -1.199 28.748 1.00 96.50 285 GLU A N 1
ATOM 2255 C CA . GLU A 1 285 ? -26.136 -2.564 29.001 1.00 96.50 285 GLU A CA 1
ATOM 2256 C C . GLU A 1 285 ? -25.425 -3.609 28.135 1.00 96.50 285 GLU A C 1
ATOM 2258 O O . GLU A 1 285 ? -25.275 -4.752 28.573 1.00 96.50 285 GLU A O 1
ATOM 2263 N N . ASN A 1 286 ? -25.076 -3.239 26.896 1.00 95.25 286 ASN A N 1
ATOM 2264 C CA . ASN A 1 286 ? -24.417 -4.092 25.907 1.00 95.25 286 ASN A CA 1
ATOM 2265 C C . ASN A 1 286 ? -23.850 -3.241 24.754 1.00 95.25 286 ASN A C 1
ATOM 2267 O O . ASN A 1 286 ? -24.479 -2.260 24.345 1.00 95.25 286 ASN A O 1
ATOM 2271 N N . ILE A 1 287 ? -22.715 -3.664 24.195 1.00 96.94 287 ILE A N 1
ATOM 2272 C CA . ILE A 1 287 ? -22.141 -3.145 22.951 1.00 96.94 287 ILE A CA 1
ATOM 2273 C C . ILE A 1 287 ? -21.857 -4.328 22.018 1.00 96.94 287 ILE A C 1
ATOM 2275 O O . ILE A 1 287 ? -21.317 -5.359 22.420 1.00 96.94 287 ILE A O 1
ATOM 2279 N N . SER A 1 288 ? -22.224 -4.211 20.745 1.00 96.19 288 SER A N 1
ATOM 2280 C CA . SER A 1 288 ? -21.930 -5.245 19.747 1.00 96.19 288 SER A CA 1
ATOM 2281 C C . SER A 1 288 ? -21.574 -4.640 18.398 1.00 96.19 288 SER A C 1
ATOM 2283 O O . SER A 1 288 ? -22.289 -3.767 17.913 1.00 96.19 288 SER A O 1
ATOM 2285 N N . ALA A 1 289 ? -20.515 -5.143 17.772 1.00 96.88 289 ALA A N 1
ATOM 2286 C CA . ALA A 1 289 ? -20.194 -4.870 16.380 1.00 96.88 289 ALA A CA 1
ATOM 2287 C C . ALA A 1 289 ? -21.159 -5.642 15.466 1.00 96.88 289 ALA A C 1
ATOM 2289 O O . ALA A 1 289 ? -21.267 -6.865 15.558 1.00 96.88 289 ALA A O 1
ATOM 2290 N N . GLU A 1 290 ? -21.853 -4.939 14.579 1.00 96.19 290 GLU A N 1
ATOM 2291 C CA . GLU A 1 290 ? -22.557 -5.478 13.420 1.00 96.19 290 GLU A CA 1
ATOM 2292 C C . GLU A 1 290 ? -21.649 -5.389 12.189 1.00 96.19 290 GLU A C 1
ATOM 2294 O O . GLU A 1 290 ? -21.371 -4.302 11.678 1.00 96.19 290 GLU A O 1
ATOM 2299 N N . ILE A 1 291 ? -21.221 -6.547 11.694 1.00 95.69 291 ILE A N 1
ATOM 2300 C CA . ILE A 1 291 ? -20.317 -6.678 10.552 1.00 95.69 291 ILE A CA 1
ATOM 2301 C C . ILE A 1 291 ? -21.110 -7.204 9.358 1.00 95.69 291 ILE A C 1
ATOM 2303 O O . ILE A 1 291 ? -21.654 -8.311 9.410 1.00 95.69 291 ILE A O 1
ATOM 2307 N N . LEU A 1 292 ? -21.152 -6.437 8.268 1.00 95.00 292 LEU A N 1
ATOM 2308 C CA . LEU A 1 292 ? -21.806 -6.842 7.026 1.00 95.00 292 LEU A CA 1
ATOM 2309 C C . LEU A 1 292 ? -20.786 -7.467 6.069 1.00 95.00 292 LEU A C 1
ATOM 2311 O O . LEU A 1 292 ? -19.965 -6.768 5.477 1.00 95.00 292 LEU A O 1
ATOM 2315 N N . LEU A 1 293 ? -20.858 -8.784 5.886 1.00 94.75 293 LEU A N 1
ATOM 2316 C CA . LEU A 1 293 ? -19.937 -9.540 5.042 1.00 94.75 293 LEU A CA 1
ATOM 2317 C C . LEU A 1 293 ? -20.616 -9.974 3.741 1.00 94.75 293 LEU A C 1
ATOM 2319 O O . LEU A 1 293 ? -21.639 -10.657 3.761 1.00 94.75 293 LEU A O 1
ATOM 2323 N N . ARG A 1 294 ? -20.015 -9.655 2.596 1.00 93.75 294 ARG A N 1
ATOM 2324 C CA . ARG A 1 294 ? -20.439 -10.146 1.280 1.00 93.75 294 ARG A CA 1
ATOM 2325 C C . ARG A 1 294 ? -19.486 -11.232 0.794 1.00 93.75 294 ARG A C 1
ATOM 2327 O O . ARG A 1 294 ? -18.272 -11.052 0.830 1.00 93.75 294 ARG A O 1
ATOM 2334 N N . SER A 1 295 ? -20.021 -12.350 0.309 1.00 90.50 295 SER A N 1
ATOM 2335 C CA . SER A 1 295 ? -19.213 -13.360 -0.385 1.00 90.50 295 SER A CA 1
ATOM 2336 C C . SER A 1 295 ? -18.634 -12.800 -1.688 1.00 90.50 295 SER A C 1
ATOM 2338 O O . SER A 1 295 ? -19.288 -11.999 -2.347 1.00 90.50 295 SER A O 1
ATOM 2340 N N . GLY A 1 296 ? -17.431 -13.229 -2.070 1.00 87.44 296 GLY A N 1
ATOM 2341 C CA . GLY A 1 296 ? -16.838 -12.854 -3.354 1.00 87.44 296 GLY A CA 1
ATOM 2342 C C . GLY A 1 296 ? -17.424 -13.625 -4.541 1.00 87.44 296 GLY A C 1
ATOM 2343 O O . GLY A 1 296 ? -18.273 -14.510 -4.387 1.00 87.44 296 GLY A O 1
ATOM 2344 N N . GLY A 1 297 ? -16.924 -13.309 -5.732 1.00 85.00 297 GLY A N 1
ATOM 2345 C CA . GLY A 1 297 ? -17.251 -13.974 -6.989 1.00 85.00 297 GLY A CA 1
ATOM 2346 C C . GLY A 1 297 ? -18.311 -13.253 -7.837 1.00 85.00 297 GLY A C 1
ATOM 2347 O O . GLY A 1 297 ? -18.906 -12.264 -7.414 1.00 85.00 297 GLY A O 1
ATOM 2348 N N . PRO A 1 298 ? -18.580 -13.760 -9.055 1.00 74.69 298 PRO A N 1
ATOM 2349 C CA . PRO A 1 298 ? -19.367 -13.063 -10.083 1.00 74.69 298 PRO A CA 1
ATOM 2350 C C . PRO A 1 298 ? -20.871 -12.963 -9.781 1.00 74.69 298 PRO A C 1
ATOM 2352 O O . PRO A 1 298 ? -21.588 -12.214 -10.438 1.00 74.69 298 PRO A O 1
ATOM 2355 N N . SER A 1 299 ? -21.366 -13.736 -8.815 1.00 79.06 299 SER A N 1
ATOM 2356 C CA . SER A 1 299 ? -22.754 -13.701 -8.352 1.00 79.06 299 SER A CA 1
ATOM 2357 C C . SER A 1 299 ? -22.752 -13.818 -6.829 1.00 79.06 299 SER A C 1
ATOM 2359 O O . SER A 1 299 ? -23.010 -14.908 -6.306 1.00 79.06 299 SER A O 1
ATOM 2361 N N . PRO A 1 300 ? -22.396 -12.737 -6.115 1.00 77.31 300 PRO A N 1
ATOM 2362 C CA . PRO A 1 300 ? -22.294 -12.771 -4.666 1.00 77.31 300 PRO A CA 1
ATOM 2363 C C . PRO A 1 300 ? -23.663 -13.093 -4.055 1.00 77.31 300 PRO A C 1
ATOM 2365 O O . PRO A 1 300 ? -24.693 -12.597 -4.514 1.00 77.31 300 PRO A O 1
ATOM 2368 N N . ALA A 1 301 ? -23.674 -13.944 -3.028 1.00 81.25 301 ALA A N 1
ATOM 2369 C CA . ALA A 1 301 ? -24.873 -14.199 -2.235 1.00 81.25 301 ALA A CA 1
ATOM 2370 C C . ALA A 1 301 ? -25.318 -12.926 -1.490 1.00 81.25 301 ALA A C 1
ATOM 2372 O O . ALA A 1 301 ? -24.574 -11.942 -1.411 1.00 81.25 301 ALA A O 1
ATOM 2373 N N . GLU A 1 302 ? -26.527 -12.954 -0.922 1.00 87.94 302 GLU A N 1
ATOM 2374 C CA . GLU A 1 302 ? -26.960 -11.892 -0.012 1.00 87.94 302 GLU A CA 1
ATOM 2375 C C . GLU A 1 302 ? 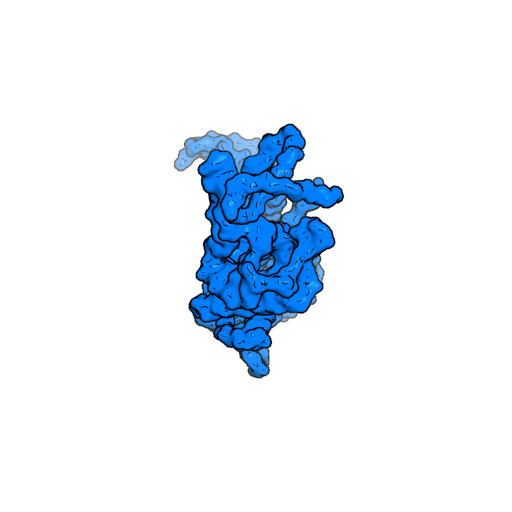-25.940 -11.725 1.129 1.00 87.94 302 GLU A C 1
ATOM 2377 O O . GLU A 1 302 ? -25.455 -12.730 1.659 1.00 87.94 302 GLU A O 1
ATOM 2382 N N . PRO A 1 303 ? -25.574 -10.480 1.491 1.00 92.50 303 PRO A N 1
ATOM 2383 C CA . PRO A 1 303 ? -24.640 -10.243 2.581 1.00 92.50 303 PRO A CA 1
ATOM 2384 C C . PRO A 1 303 ? -25.124 -10.849 3.903 1.00 92.50 303 PRO A C 1
ATOM 2386 O O . PRO A 1 303 ? -26.296 -10.741 4.263 1.00 92.50 303 PRO A O 1
ATOM 2389 N N . THR A 1 304 ? -24.196 -11.433 4.653 1.00 93.44 304 THR A N 1
ATOM 2390 C CA . THR A 1 304 ? -24.440 -11.995 5.983 1.00 93.44 304 THR A CA 1
ATOM 2391 C C . THR A 1 304 ? -24.060 -10.973 7.047 1.00 93.44 304 THR A C 1
ATOM 2393 O O . THR A 1 304 ? -22.998 -10.358 6.964 1.00 93.44 304 THR A O 1
ATOM 2396 N N . ILE A 1 305 ? -24.903 -10.820 8.069 1.00 94.50 305 ILE A N 1
ATOM 2397 C CA . ILE A 1 305 ? -24.614 -9.974 9.233 1.00 94.50 305 ILE A CA 1
ATOM 2398 C C . ILE A 1 305 ? -24.053 -10.843 10.356 1.00 94.50 305 ILE A C 1
ATOM 2400 O O . ILE A 1 305 ? -24.708 -11.788 10.799 1.00 94.50 305 ILE A O 1
ATOM 2404 N N . TYR A 1 306 ? -22.869 -10.489 10.844 1.00 94.81 306 TYR A N 1
ATOM 2405 C CA . TYR A 1 306 ? -22.281 -11.046 12.058 1.00 94.81 306 TYR A CA 1
ATOM 2406 C C . TYR A 1 306 ? -22.435 -10.050 13.201 1.00 94.81 306 TYR A C 1
ATOM 2408 O O . TYR A 1 306 ? -22.314 -8.845 12.995 1.00 94.81 306 TYR A O 1
ATOM 2416 N N . ARG A 1 307 ? -22.708 -10.558 14.403 1.00 95.00 307 ARG A N 1
ATOM 2417 C CA . ARG A 1 307 ? -22.764 -9.762 15.631 1.00 95.00 307 ARG A CA 1
ATOM 2418 C C . ARG A 1 307 ? -21.676 -10.248 16.571 1.00 95.00 307 ARG A C 1
ATOM 2420 O O . ARG A 1 307 ? -21.687 -11.426 16.917 1.00 95.00 307 ARG A O 1
ATOM 2427 N N . VAL A 1 308 ? -20.768 -9.360 16.955 1.00 95.56 308 VAL A N 1
ATOM 2428 C CA . VAL A 1 308 ? -19.643 -9.675 17.845 1.00 95.56 308 VAL A CA 1
ATOM 2429 C C . VAL A 1 308 ? -19.719 -8.772 19.071 1.00 95.56 308 VAL A C 1
ATOM 2431 O O . VAL A 1 308 ? -19.756 -7.554 18.900 1.00 95.56 308 VAL A O 1
ATOM 2434 N N . PRO A 1 309 ? -19.781 -9.314 20.297 1.00 95.00 309 PRO A N 1
ATOM 2435 C CA . PRO A 1 309 ? -19.797 -8.487 21.497 1.00 95.00 309 PRO A CA 1
ATOM 2436 C C . PRO A 1 309 ? -18.460 -7.754 21.683 1.00 95.00 309 PRO A C 1
ATOM 2438 O O . PRO A 1 309 ? -17.394 -8.285 21.376 1.00 95.00 309 PRO A O 1
ATOM 2441 N N . THR A 1 310 ? -18.519 -6.542 22.231 1.00 95.00 310 THR A N 1
ATOM 2442 C CA . THR A 1 310 ? -17.343 -5.796 22.702 1.00 95.00 310 THR A CA 1
ATOM 2443 C C . THR A 1 310 ? -17.645 -5.171 24.061 1.00 95.00 310 THR A C 1
ATOM 2445 O O . THR A 1 310 ? -18.800 -4.959 24.417 1.00 95.00 310 THR A O 1
ATOM 2448 N N . ASP A 1 311 ? -16.607 -4.919 24.845 1.00 95.31 311 ASP A N 1
ATOM 2449 C CA . ASP A 1 311 ? -16.688 -4.417 26.219 1.00 95.31 311 ASP A CA 1
ATOM 2450 C C . ASP A 1 311 ? -16.536 -2.893 26.316 1.00 95.31 311 ASP A C 1
ATOM 2452 O O . ASP A 1 311 ? -16.887 -2.314 27.341 1.00 95.31 311 ASP A O 1
ATOM 2456 N N . MET A 1 312 ? -16.037 -2.237 25.268 1.00 96.25 312 MET A N 1
ATOM 2457 C CA . MET A 1 312 ? -15.882 -0.785 25.198 1.00 96.25 312 MET A CA 1
ATOM 2458 C C . MET A 1 312 ? -15.952 -0.270 23.763 1.00 96.25 312 MET A C 1
ATOM 2460 O O . MET A 1 312 ? -15.685 -1.006 22.809 1.00 96.25 312 MET A O 1
ATOM 2464 N N . LEU A 1 313 ? -16.310 1.004 23.637 1.00 97.12 313 LEU A N 1
ATOM 2465 C CA . LEU A 1 313 ? -16.422 1.729 22.382 1.00 97.12 313 LEU A CA 1
ATOM 2466 C C . LEU A 1 313 ? -16.070 3.199 22.620 1.00 97.12 313 LEU A C 1
ATOM 2468 O O . LEU A 1 313 ? -16.629 3.838 23.512 1.00 97.12 313 LEU A O 1
ATOM 2472 N N . VAL A 1 314 ? -15.162 3.721 21.805 1.00 96.69 314 VAL A N 1
ATOM 2473 C CA . VAL A 1 314 ? -14.871 5.151 21.709 1.00 96.69 314 VAL A CA 1
ATOM 2474 C C . VAL A 1 314 ? -15.567 5.647 20.453 1.00 96.69 314 VAL A C 1
ATOM 2476 O O . VAL A 1 314 ? -15.346 5.092 19.383 1.00 96.69 314 VAL A O 1
ATOM 2479 N N . CYS A 1 315 ? -16.451 6.628 20.598 1.00 95.19 315 CYS A N 1
ATOM 2480 C CA . CYS A 1 315 ? -17.164 7.237 19.483 1.00 95.19 315 CYS A CA 1
ATOM 2481 C C . CYS A 1 315 ? -16.574 8.624 19.258 1.00 95.19 315 CYS A C 1
ATOM 2483 O O . CYS A 1 315 ? -16.740 9.498 20.112 1.00 95.19 315 CYS A O 1
ATOM 2485 N N . ASN A 1 316 ? -15.906 8.823 18.124 1.00 89.94 316 ASN A N 1
ATOM 2486 C CA . ASN A 1 316 ? -15.380 10.129 17.754 1.00 89.94 316 ASN A CA 1
ATOM 2487 C C . ASN A 1 316 ? -16.500 11.167 17.555 1.00 89.94 316 ASN A C 1
ATOM 2489 O O . ASN A 1 316 ? -16.319 12.323 17.895 1.00 89.94 316 ASN A O 1
ATOM 2493 N N . ASN A 1 317 ? -17.671 10.777 17.029 1.00 85.81 317 ASN A N 1
ATOM 2494 C CA . ASN A 1 317 ? -18.798 11.694 16.755 1.00 85.81 317 ASN A CA 1
ATOM 2495 C C . ASN A 1 317 ? -18.429 12.930 15.896 1.00 85.81 317 ASN A C 1
ATOM 2497 O O . ASN A 1 317 ? -19.101 13.957 15.966 1.00 85.81 317 ASN A O 1
ATOM 2501 N N . ALA A 1 318 ? -17.400 12.815 15.048 1.00 74.50 318 ALA A N 1
ATOM 2502 C CA . ALA A 1 318 ? -16.834 13.917 14.258 1.00 74.50 318 ALA A CA 1
ATOM 2503 C C . ALA A 1 318 ? -16.266 15.078 15.101 1.00 74.50 318 ALA A C 1
ATOM 2505 O O . ALA A 1 318 ? -16.289 16.238 14.676 1.00 74.50 318 ALA A O 1
ATOM 2506 N N . CYS A 1 319 ? -15.752 14.753 16.282 1.00 72.50 319 CYS A N 1
ATOM 2507 C CA . CYS A 1 319 ? -15.160 15.698 17.211 1.00 72.50 319 CYS A CA 1
ATOM 2508 C C . CYS A 1 319 ? -13.638 15.795 17.042 1.00 72.50 319 CYS A C 1
ATOM 2510 O O . CYS A 1 319 ? -13.010 14.983 16.361 1.00 72.50 319 CYS A O 1
ATOM 2512 N N . TRP A 1 320 ? -13.038 16.826 17.639 1.00 66.56 320 TRP A N 1
ATOM 2513 C CA . TRP A 1 320 ? -11.589 17.086 17.535 1.00 66.56 320 TRP A CA 1
ATOM 2514 C C . TRP A 1 320 ? -10.856 16.942 18.868 1.00 66.56 320 TRP A C 1
ATOM 2516 O O . TRP A 1 320 ? -9.635 17.088 18.927 1.00 66.56 320 TRP A O 1
ATOM 2526 N N . THR A 1 321 ? -11.597 16.689 19.942 1.00 74.44 321 THR A N 1
ATOM 2527 C CA . THR A 1 321 ? -11.095 16.680 21.311 1.00 74.44 321 THR A CA 1
ATOM 2528 C C . THR A 1 321 ? -11.733 15.554 22.115 1.00 74.44 321 THR A C 1
ATOM 2530 O O . THR A 1 321 ? -12.800 15.032 21.787 1.00 74.44 321 THR A O 1
ATOM 2533 N N . LEU A 1 322 ? -11.050 15.155 23.187 1.00 84.38 322 LEU A N 1
ATOM 2534 C CA . LEU A 1 322 ? -11.473 14.038 24.023 1.00 84.38 322 LEU A CA 1
ATOM 2535 C C . LEU A 1 322 ? -12.772 14.326 24.800 1.00 84.38 322 LEU A C 1
ATOM 2537 O O . LEU A 1 322 ? -13.535 13.402 25.068 1.00 84.38 322 LEU A O 1
ATOM 2541 N N . ASP A 1 323 ? -13.031 15.584 25.157 1.00 81.25 323 ASP A N 1
ATOM 2542 C CA . ASP A 1 323 ? -14.218 16.018 25.907 1.00 81.25 323 ASP A CA 1
ATOM 2543 C C . ASP A 1 323 ? -15.511 16.001 25.080 1.00 81.25 323 ASP A C 1
ATOM 2545 O O . ASP A 1 323 ? -16.601 15.905 25.644 1.00 81.25 323 ASP A O 1
ATOM 2549 N N . GLU A 1 324 ? -15.392 16.055 23.757 1.00 84.81 324 GLU A N 1
ATOM 2550 C CA . GLU A 1 324 ? -16.514 15.974 22.824 1.00 84.81 324 GLU A CA 1
ATOM 2551 C C . GLU A 1 324 ? -16.824 14.520 22.392 1.00 84.81 324 GLU A C 1
ATOM 2553 O O . GLU A 1 324 ? -17.923 14.224 21.916 1.00 84.81 324 GLU A O 1
ATOM 2558 N N . ALA A 1 325 ? -15.885 13.589 22.595 1.00 92.19 325 ALA A N 1
ATOM 2559 C CA . ALA A 1 325 ? -16.063 12.178 22.267 1.00 92.19 325 ALA A CA 1
ATOM 2560 C C . ALA A 1 325 ? -16.976 11.450 23.275 1.00 92.19 325 ALA A C 1
ATOM 2562 O O . ALA A 1 325 ? -16.952 11.697 24.484 1.00 92.19 325 ALA A O 1
ATOM 2563 N N . THR A 1 326 ? -17.740 10.464 22.795 1.00 95.50 326 THR A N 1
ATOM 2564 C CA . THR A 1 326 ? -18.553 9.602 23.669 1.00 95.50 326 THR A CA 1
ATOM 2565 C C . THR A 1 326 ? -17.816 8.300 23.969 1.00 95.50 326 THR A C 1
ATOM 2567 O O . THR A 1 326 ? -17.550 7.490 23.079 1.00 95.50 326 THR A O 1
ATOM 2570 N N . ILE A 1 327 ? -17.542 8.054 25.248 1.00 96.69 327 ILE A N 1
ATOM 2571 C CA . ILE A 1 327 ? -16.814 6.880 25.733 1.00 96.69 327 ILE A CA 1
ATOM 2572 C C . ILE A 1 327 ? -17.775 5.932 26.441 1.00 96.69 327 ILE A C 1
ATOM 2574 O O . ILE A 1 327 ? -18.365 6.275 27.468 1.00 96.69 327 ILE A O 1
ATOM 2578 N N . LEU A 1 328 ? -17.903 4.714 25.924 1.00 97.69 328 LEU A N 1
ATOM 2579 C CA . LEU A 1 328 ? -18.860 3.723 26.404 1.00 97.69 328 LEU A CA 1
ATOM 2580 C C . LEU A 1 328 ? -18.166 2.431 26.810 1.00 97.69 328 LEU A C 1
ATOM 2582 O O . LEU A 1 328 ? -17.191 2.006 26.192 1.00 97.69 328 LEU A O 1
ATOM 2586 N N . PHE A 1 329 ? -18.709 1.774 27.829 1.00 97.19 329 PHE A N 1
ATOM 2587 C CA . PHE A 1 329 ? -18.258 0.459 28.272 1.00 97.19 329 PHE A CA 1
ATOM 2588 C C . PHE A 1 329 ? -19.421 -0.371 28.805 1.00 97.19 329 PHE A C 1
ATOM 2590 O O . PHE A 1 329 ? -20.379 0.162 29.366 1.00 97.19 329 PHE A O 1
ATOM 2597 N N . ASP A 1 330 ? -19.352 -1.687 28.636 1.00 95.00 330 ASP A N 1
ATOM 2598 C CA . ASP A 1 330 ? -20.327 -2.599 29.228 1.00 95.00 330 ASP A CA 1
ATOM 2599 C C . ASP A 1 330 ? -20.213 -2.529 30.758 1.00 95.00 330 ASP A C 1
ATOM 2601 O O . ASP A 1 330 ? -19.175 -2.853 31.338 1.00 95.00 330 ASP A O 1
ATOM 2605 N N . GLY A 1 331 ? -21.298 -2.125 31.426 1.00 91.81 331 GLY A N 1
ATOM 2606 C CA . GLY A 1 331 ? -21.340 -1.958 32.880 1.00 91.81 331 GLY A CA 1
ATOM 2607 C C . GLY A 1 331 ? -21.143 -3.254 33.680 1.00 91.81 331 GLY A C 1
ATOM 2608 O O . GLY A 1 331 ? -21.018 -3.205 34.904 1.00 91.81 331 GLY A O 1
ATOM 2609 N N . LYS A 1 332 ? -21.136 -4.419 33.024 1.00 92.19 332 LYS A N 1
ATOM 2610 C CA . LYS A 1 332 ? -20.836 -5.726 33.630 1.00 92.19 332 LYS A CA 1
ATOM 2611 C C . LYS A 1 332 ? -19.427 -6.220 33.304 1.00 92.19 332 LYS A C 1
ATOM 2613 O O . LYS A 1 332 ? -18.988 -7.200 33.912 1.00 92.19 332 LYS A O 1
ATOM 2618 N N . ALA A 1 333 ? -18.736 -5.599 32.351 1.00 92.06 333 ALA A N 1
ATOM 2619 C CA . ALA A 1 333 ? -17.390 -5.987 31.962 1.00 92.06 333 ALA A CA 1
ATOM 2620 C C . ALA A 1 333 ? -16.342 -5.403 32.920 1.00 92.06 333 ALA A C 1
ATOM 2622 O O . ALA A 1 333 ? -16.474 -4.295 33.433 1.00 92.06 333 ALA A O 1
ATOM 2623 N N . ASN A 1 334 ? -15.259 -6.150 33.152 1.00 92.44 334 ASN A N 1
ATOM 2624 C CA . ASN A 1 334 ? -14.130 -5.686 33.960 1.00 92.44 334 ASN A CA 1
ATOM 2625 C C . ASN A 1 334 ? -13.131 -4.890 33.104 1.00 92.44 334 ASN A C 1
ATOM 2627 O O . ASN A 1 334 ? -12.008 -5.339 32.846 1.00 92.44 334 ASN A O 1
ATOM 2631 N N . VAL A 1 335 ? -13.561 -3.722 32.636 1.00 94.50 335 VAL A N 1
ATOM 2632 C CA . VAL A 1 335 ? -12.737 -2.828 31.820 1.00 94.50 335 VAL A CA 1
ATOM 2633 C C . VAL A 1 335 ? -11.628 -2.201 32.665 1.00 94.50 335 VAL A C 1
ATOM 2635 O O . VAL A 1 335 ? -11.875 -1.651 33.734 1.00 94.50 335 VAL A O 1
ATOM 2638 N N . GLN A 1 336 ? -10.388 -2.285 32.179 1.00 94.75 336 GLN A N 1
ATOM 2639 C CA . GLN A 1 336 ? -9.236 -1.666 32.836 1.00 94.75 336 GLN A CA 1
ATOM 2640 C C . GLN A 1 336 ? -9.048 -0.221 32.343 1.00 94.75 336 GLN A C 1
ATOM 2642 O O . GLN A 1 336 ? -9.058 -0.022 31.126 1.00 94.75 336 GLN A O 1
ATOM 2647 N N . PRO A 1 337 ? -8.787 0.764 33.229 1.00 95.06 337 PRO A N 1
ATOM 2648 C CA . PRO A 1 337 ? -8.592 2.159 32.822 1.00 95.06 337 PRO A CA 1
ATOM 2649 C C . PRO A 1 337 ? -7.500 2.363 31.775 1.00 95.06 337 PRO A C 1
ATOM 2651 O O . PRO A 1 337 ? -7.703 3.101 30.821 1.00 95.06 337 PRO A O 1
ATOM 2654 N N . HIS A 1 338 ? -6.370 1.660 31.899 1.00 94.81 338 HIS A N 1
ATOM 2655 C CA . HIS A 1 338 ? -5.294 1.741 30.908 1.00 94.81 338 HIS A CA 1
ATOM 2656 C C . HIS A 1 338 ? -5.741 1.256 29.525 1.00 94.81 338 HIS A C 1
ATOM 2658 O O . HIS A 1 338 ? -5.487 1.936 28.544 1.00 94.81 338 HIS A O 1
ATOM 2664 N N . ALA A 1 339 ? -6.477 0.142 29.448 1.00 95.50 339 ALA A N 1
ATOM 2665 C CA . ALA A 1 339 ? -6.955 -0.386 28.172 1.00 95.50 339 ALA A CA 1
ATOM 2666 C C . ALA A 1 339 ? -7.978 0.545 27.500 1.00 95.50 339 ALA A C 1
ATOM 2668 O O . ALA A 1 339 ? -8.017 0.627 26.275 1.00 95.50 339 ALA A O 1
ATOM 2669 N N . LEU A 1 340 ? -8.805 1.233 28.295 1.00 96.88 340 LEU A N 1
ATOM 2670 C CA . LEU A 1 340 ? -9.736 2.233 27.778 1.00 96.88 340 LEU A CA 1
ATOM 2671 C C . LEU A 1 340 ? -8.996 3.494 27.308 1.00 96.88 340 LEU A C 1
ATOM 2673 O O . LEU A 1 340 ? -9.318 4.016 26.247 1.00 96.88 340 LEU A O 1
ATOM 2677 N N . ALA A 1 341 ? -7.985 3.947 28.053 1.00 96.12 341 ALA A N 1
ATOM 2678 C CA . ALA A 1 341 ? -7.146 5.080 27.666 1.00 96.12 341 ALA A CA 1
ATOM 2679 C C . ALA A 1 341 ? -6.353 4.807 26.376 1.00 96.12 341 ALA A C 1
ATOM 2681 O O . ALA A 1 341 ? -6.301 5.669 25.504 1.00 96.12 341 ALA A O 1
ATOM 2682 N N . ASP A 1 342 ? -5.808 3.598 26.212 1.00 95.94 342 ASP A N 1
ATOM 2683 C CA . ASP A 1 342 ? -5.117 3.189 24.982 1.00 95.94 342 ASP A CA 1
ATOM 2684 C C . ASP A 1 342 ? -6.075 3.199 23.784 1.00 95.94 342 ASP A C 1
ATOM 2686 O O . ASP A 1 342 ? -5.711 3.643 22.696 1.00 95.94 342 ASP A O 1
ATOM 2690 N N . LEU A 1 343 ? -7.323 2.753 23.988 1.00 96.12 343 LEU A N 1
ATOM 2691 C CA . LEU A 1 343 ? -8.349 2.808 22.950 1.00 96.12 343 LEU A CA 1
ATOM 2692 C C . LEU A 1 343 ? -8.708 4.255 22.588 1.00 96.12 343 LEU A C 1
ATOM 2694 O O . LEU A 1 343 ? -8.839 4.552 21.404 1.00 96.12 343 LEU A O 1
ATOM 2698 N N . MET A 1 344 ? -8.842 5.154 23.571 1.00 96.12 344 MET A N 1
ATOM 2699 C CA . MET A 1 344 ? -9.063 6.586 23.321 1.00 96.12 344 MET A CA 1
ATOM 2700 C C . MET A 1 344 ? -7.924 7.185 22.499 1.00 96.12 344 MET A C 1
ATOM 2702 O O . MET A 1 344 ? -8.184 7.850 21.502 1.00 96.12 344 MET A O 1
ATOM 2706 N N . HIS A 1 345 ? -6.675 6.923 22.894 1.00 94.25 345 HIS A N 1
ATOM 2707 C CA . HIS A 1 345 ? -5.489 7.427 22.200 1.00 94.25 345 HIS A CA 1
ATOM 2708 C C . HIS A 1 345 ? -5.457 6.949 20.750 1.00 94.25 345 HIS A C 1
ATOM 2710 O O . HIS A 1 345 ? -5.467 7.771 19.838 1.00 94.25 345 HIS A O 1
ATOM 2716 N N . ALA A 1 346 ? -5.568 5.639 20.526 1.00 93.81 346 ALA A N 1
ATOM 2717 C CA . ALA A 1 346 ? -5.563 5.071 19.182 1.00 93.81 346 ALA A CA 1
ATOM 2718 C C . ALA A 1 346 ? -6.718 5.584 18.300 1.00 93.81 346 ALA A C 1
ATOM 2720 O O . ALA A 1 346 ? -6.548 5.723 17.090 1.00 93.81 346 ALA A O 1
ATOM 2721 N N . SER A 1 347 ? -7.880 5.866 18.896 1.00 93.81 347 SER A N 1
ATOM 2722 C CA . SER A 1 347 ? -9.090 6.269 18.169 1.00 93.81 347 SER A CA 1
ATOM 2723 C C . SER A 1 347 ? -9.171 7.769 17.876 1.00 93.81 347 SER A C 1
ATOM 2725 O O . SER A 1 347 ? -9.839 8.143 16.918 1.00 93.81 347 SER A O 1
ATOM 2727 N N . LEU A 1 348 ? -8.548 8.624 18.698 1.00 92.44 348 LEU A N 1
ATOM 2728 C CA . LEU A 1 348 ? -8.805 10.073 18.693 1.00 92.44 348 LEU A CA 1
ATOM 2729 C C . LEU A 1 348 ? -7.546 10.946 18.607 1.00 92.44 348 LEU A C 1
ATOM 2731 O O . LEU A 1 348 ? -7.639 12.072 18.124 1.00 92.44 348 LEU A O 1
ATOM 2735 N N . PHE A 1 349 ? -6.387 10.489 19.094 1.00 91.38 349 PHE A N 1
ATOM 2736 C CA . PHE A 1 349 ? -5.197 11.341 19.129 1.00 91.38 349 PHE A CA 1
ATOM 2737 C C . PHE A 1 349 ? -4.691 11.620 17.713 1.00 91.38 349 PHE A C 1
ATOM 2739 O O . PHE A 1 349 ? -4.426 10.692 16.954 1.00 91.38 349 PHE A O 1
ATOM 2746 N N . CYS A 1 350 ? -4.518 12.898 17.383 1.00 87.94 350 CYS A N 1
ATOM 2747 C CA . CYS A 1 350 ? -3.946 13.338 16.120 1.00 87.94 350 CYS A CA 1
ATOM 2748 C C . CYS A 1 350 ? -2.989 14.505 16.360 1.00 87.94 350 CYS A C 1
ATOM 2750 O O . CYS A 1 350 ? -3.366 15.519 16.955 1.00 87.94 350 CYS A O 1
ATOM 2752 N N . TYR A 1 351 ? -1.742 14.358 15.917 1.00 84.88 351 TYR A N 1
ATOM 2753 C CA . TYR A 1 351 ? -0.715 15.373 16.067 1.00 84.88 351 TYR A CA 1
ATOM 2754 C C . TYR A 1 351 ? -1.038 16.638 15.272 1.00 84.88 351 TYR A C 1
ATOM 2756 O O . TYR A 1 351 ? -1.192 16.611 14.050 1.00 84.88 351 TYR A O 1
AT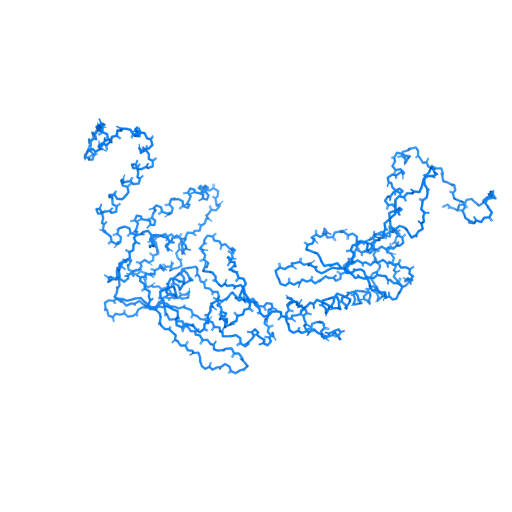OM 2764 N N . SER A 1 352 ? -1.052 17.769 15.975 1.00 80.12 352 SER A N 1
ATOM 2765 C CA . SER A 1 352 ? -1.100 19.090 15.358 1.00 80.12 352 SER A CA 1
ATOM 2766 C C . SER A 1 352 ? 0.313 19.651 15.207 1.00 80.12 352 SER A C 1
ATOM 2768 O O . SER A 1 352 ? 1.016 19.855 16.202 1.00 80.12 352 SER A O 1
ATOM 2770 N N . ASP A 1 353 ? 0.728 19.924 13.967 1.00 71.69 353 ASP A N 1
ATOM 2771 C CA . ASP A 1 353 ? 1.995 20.588 13.636 1.00 71.69 353 ASP A CA 1
ATOM 2772 C C . ASP A 1 353 ? 1.856 22.116 13.490 1.00 71.69 353 ASP A C 1
ATOM 2774 O O . ASP A 1 353 ? 2.806 22.806 13.098 1.00 71.69 353 ASP A O 1
ATOM 2778 N N . ASP A 1 354 ? 0.689 22.663 13.853 1.00 76.62 354 ASP A N 1
ATOM 2779 C CA . ASP A 1 354 ? 0.430 24.098 13.841 1.00 76.62 354 ASP A CA 1
ATOM 2780 C C . ASP A 1 354 ? 1.398 24.850 14.764 1.00 76.62 354 ASP A C 1
ATOM 2782 O O . ASP A 1 354 ? 1.729 24.427 15.872 1.00 76.62 354 ASP A O 1
ATOM 2786 N N . CYS A 1 355 ? 1.813 26.045 14.334 1.00 57.34 355 CYS A N 1
ATOM 2787 C CA . CYS A 1 355 ? 2.913 26.817 14.929 1.00 57.34 355 CYS A CA 1
ATOM 2788 C C . CYS A 1 355 ? 2.698 27.330 16.372 1.00 57.34 355 CYS A C 1
ATOM 2790 O O . CYS A 1 355 ? 3.531 28.083 16.881 1.00 57.34 355 CYS A O 1
ATOM 2792 N N . GLY A 1 356 ? 1.604 26.941 17.026 1.00 73.88 356 GLY A N 1
ATOM 2793 C CA . GLY A 1 356 ? 1.310 27.210 18.434 1.00 73.88 356 GLY A CA 1
ATOM 2794 C C . GLY A 1 356 ? 1.289 25.967 19.328 1.00 73.88 356 GLY A C 1
ATOM 2795 O O . GLY A 1 356 ? 1.077 26.122 20.529 1.00 73.88 356 GLY A O 1
ATOM 2796 N N . HIS A 1 357 ? 1.491 24.773 18.769 1.00 75.94 357 HIS A N 1
ATOM 2797 C CA . HIS A 1 357 ? 1.433 23.510 19.496 1.00 75.94 357 HIS A CA 1
ATOM 2798 C C . HIS A 1 357 ? 2.836 22.961 19.808 1.00 75.94 357 HIS A C 1
ATOM 2800 O O . HIS A 1 357 ? 3.813 23.254 19.114 1.00 75.94 357 HIS A O 1
ATOM 2806 N N . ASP A 1 358 ? 2.943 22.198 20.898 1.00 83.12 358 ASP A N 1
ATOM 2807 C CA . ASP A 1 358 ? 4.200 21.598 21.359 1.00 83.12 358 ASP A CA 1
ATOM 2808 C C . ASP A 1 358 ? 4.707 20.486 20.413 1.00 83.12 358 ASP A C 1
ATOM 2810 O O . ASP A 1 358 ? 4.082 20.144 19.411 1.00 83.12 358 ASP A O 1
ATOM 2814 N N . SER A 1 359 ? 5.861 19.880 20.707 1.00 88.25 359 SER A N 1
ATOM 2815 C CA . SER A 1 359 ? 6.328 18.696 19.971 1.00 88.25 359 SER A CA 1
ATOM 2816 C C . SER A 1 359 ? 5.356 17.519 20.090 1.00 88.25 359 SER A C 1
ATOM 2818 O O . SER A 1 359 ? 4.632 17.411 21.081 1.00 88.25 359 SER A O 1
ATOM 2820 N N . TRP A 1 360 ? 5.410 16.598 19.120 1.00 90.56 360 TRP A N 1
ATOM 2821 C CA . TRP A 1 360 ? 4.617 15.361 19.115 1.00 90.56 360 TRP A CA 1
ATOM 2822 C C . TRP A 1 360 ? 4.666 14.630 20.462 1.00 90.56 360 TRP A C 1
ATOM 2824 O O . TRP A 1 360 ? 3.618 14.359 21.038 1.00 90.56 360 TRP A O 1
ATOM 2834 N N . ASP A 1 361 ? 5.868 14.424 21.020 1.00 89.00 361 ASP A N 1
ATOM 2835 C CA . ASP A 1 361 ? 6.052 13.709 22.295 1.00 89.00 361 ASP A CA 1
ATOM 2836 C C . ASP A 1 361 ? 5.270 14.358 23.447 1.00 89.00 361 ASP A C 1
ATOM 2838 O O . ASP A 1 361 ? 4.672 13.674 24.273 1.00 89.00 361 ASP A O 1
ATOM 2842 N N . THR A 1 362 ? 5.245 15.692 23.490 1.00 89.00 362 THR A N 1
ATOM 2843 C CA . THR A 1 362 ? 4.575 16.457 24.548 1.00 89.00 362 THR A CA 1
ATOM 2844 C C . THR A 1 362 ? 3.063 16.385 24.392 1.00 89.00 362 THR A C 1
ATOM 2846 O O . THR A 1 362 ? 2.356 16.192 25.378 1.00 89.00 362 THR A O 1
ATOM 2849 N N . GLN A 1 363 ? 2.563 16.516 23.160 1.00 89.94 363 GLN A N 1
ATOM 2850 C CA . GLN A 1 363 ? 1.132 16.427 22.874 1.00 89.94 363 GLN A CA 1
ATOM 2851 C C . GLN A 1 363 ? 0.595 15.012 23.114 1.00 89.94 363 GLN A C 1
ATOM 2853 O O . GLN A 1 363 ? -0.440 14.866 23.760 1.00 89.94 363 GLN A O 1
ATOM 2858 N N . SER A 1 364 ? 1.314 13.979 22.659 1.00 91.06 364 SER A N 1
ATOM 2859 C CA . SER A 1 364 ? 0.931 12.579 22.881 1.00 91.06 364 SER A CA 1
ATOM 2860 C C . SER A 1 364 ? 0.899 12.256 24.368 1.00 91.06 364 SER A C 1
ATOM 2862 O O . SER A 1 364 ? -0.098 11.733 24.857 1.00 91.06 364 SER A O 1
ATOM 2864 N N . LEU A 1 365 ? 1.943 12.632 25.118 1.00 89.81 365 LEU A N 1
ATOM 2865 C CA . LEU A 1 365 ? 1.992 12.394 26.560 1.00 89.81 365 LEU A CA 1
ATOM 2866 C C . LEU A 1 365 ? 0.862 13.128 27.299 1.00 89.81 365 LEU A C 1
ATOM 2868 O O . LEU A 1 365 ? 0.219 12.551 28.175 1.00 89.81 365 LEU A O 1
ATOM 2872 N N . ALA A 1 366 ? 0.584 14.384 26.935 1.00 89.75 366 ALA A N 1
ATOM 2873 C CA . ALA A 1 366 ? -0.527 15.139 27.509 1.00 89.75 366 ALA A CA 1
ATOM 2874 C C . ALA A 1 366 ? -1.878 14.453 27.242 1.00 89.75 366 ALA A C 1
ATOM 2876 O O . ALA A 1 366 ? -2.663 14.282 28.178 1.00 89.75 366 ALA A O 1
ATOM 2877 N N . PHE A 1 367 ? -2.111 13.995 26.007 1.00 92.25 367 PHE A N 1
ATOM 2878 C CA . PHE A 1 367 ? -3.319 13.255 25.643 1.00 92.25 367 PHE A CA 1
ATOM 2879 C C . PHE A 1 367 ? -3.427 11.932 26.412 1.00 92.25 367 PHE A C 1
ATOM 2881 O O . PHE A 1 367 ? -4.489 11.605 26.933 1.00 92.25 367 PHE A O 1
ATOM 2888 N N . GLU A 1 368 ? -2.333 11.176 26.546 1.00 92.19 368 GLU A N 1
ATOM 2889 C CA . GLU A 1 368 ? -2.304 9.935 27.330 1.00 92.19 368 GLU A CA 1
ATOM 2890 C C . GLU A 1 368 ? -2.693 10.169 28.797 1.00 92.19 368 GLU A C 1
ATOM 2892 O O . GLU A 1 368 ? -3.458 9.386 29.371 1.00 92.19 368 GLU A O 1
ATOM 2897 N N . HIS A 1 369 ? -2.195 11.245 29.415 1.00 90.69 369 HIS A N 1
ATOM 2898 C CA . HIS A 1 369 ? -2.581 11.616 30.777 1.00 90.69 369 HIS A CA 1
ATOM 2899 C C . HIS A 1 369 ? -4.062 11.989 30.870 1.00 90.69 369 HIS A C 1
ATOM 2901 O O . HIS A 1 369 ? -4.744 11.562 31.806 1.00 90.69 369 HIS A O 1
ATOM 2907 N N . GLU A 1 370 ? -4.577 12.757 29.911 1.00 92.56 370 GLU A N 1
ATOM 2908 C CA . GLU A 1 370 ? -5.987 13.140 29.860 1.00 92.56 370 GLU A CA 1
ATOM 2909 C C . GLU A 1 370 ? -6.901 11.916 29.696 1.00 92.56 370 GLU A C 1
ATOM 2911 O O . GLU A 1 370 ? -7.809 11.708 30.505 1.00 92.56 370 GLU A O 1
ATOM 2916 N N . ALA A 1 371 ? -6.588 11.041 28.738 1.00 94.69 371 ALA A N 1
ATOM 2917 C CA . ALA A 1 371 ? -7.298 9.792 28.481 1.00 94.69 371 ALA A CA 1
ATOM 2918 C C . ALA A 1 371 ? -7.303 8.866 29.705 1.00 94.69 371 ALA A C 1
ATOM 2920 O O . ALA A 1 371 ? -8.341 8.313 30.076 1.00 94.69 371 ALA A O 1
ATOM 2921 N N . ARG A 1 372 ? -6.165 8.731 30.399 1.00 93.75 372 ARG A N 1
ATOM 2922 C CA . ARG A 1 372 ? -6.071 7.925 31.627 1.00 93.75 372 ARG A CA 1
ATOM 2923 C C . ARG A 1 372 ? -6.910 8.505 32.759 1.00 93.75 372 ARG A C 1
ATOM 2925 O O . ARG A 1 372 ? -7.565 7.752 33.483 1.00 93.75 372 ARG A O 1
ATOM 2932 N N . ASN A 1 373 ? -6.912 9.825 32.911 1.00 92.81 373 ASN A N 1
ATOM 2933 C CA . ASN A 1 373 ? -7.725 10.501 33.916 1.00 92.81 373 ASN A CA 1
ATOM 2934 C C . ASN A 1 373 ? -9.216 10.318 33.641 1.00 92.81 373 ASN A C 1
ATOM 2936 O O . ASN A 1 373 ? -9.956 9.958 34.558 1.00 92.81 373 ASN A O 1
ATOM 2940 N N . LEU A 1 374 ? -9.641 10.488 32.387 1.00 94.81 374 LEU A N 1
ATOM 2941 C CA . LEU A 1 374 ? -11.022 10.260 31.976 1.00 94.81 374 LEU A CA 1
ATOM 2942 C C . LEU A 1 374 ? -11.433 8.796 32.184 1.00 94.81 374 LEU A C 1
ATOM 2944 O O . LEU A 1 374 ? -12.493 8.528 32.746 1.00 94.81 374 LEU A O 1
ATOM 2948 N N . ALA A 1 375 ? -10.580 7.839 31.817 1.00 96.12 375 ALA A N 1
ATOM 2949 C CA . ALA A 1 375 ? -10.846 6.422 32.035 1.00 96.12 375 ALA A CA 1
ATOM 2950 C C . ALA A 1 375 ? -10.995 6.075 33.528 1.00 96.12 375 ALA A C 1
ATOM 2952 O O . ALA A 1 375 ? -11.920 5.351 33.900 1.00 96.12 375 ALA A O 1
ATOM 2953 N N . ASN A 1 376 ? -10.134 6.613 34.401 1.00 95.06 376 ASN A N 1
ATOM 2954 C CA . ASN A 1 376 ? -10.269 6.432 35.850 1.00 95.06 376 ASN A CA 1
ATOM 2955 C C . ASN A 1 376 ? -11.557 7.067 36.383 1.00 95.06 376 ASN A C 1
ATOM 2957 O O . ASN A 1 376 ? -12.250 6.444 37.184 1.00 95.06 376 ASN A O 1
ATOM 2961 N N . LEU A 1 377 ? -11.901 8.271 35.922 1.00 94.94 377 LEU A N 1
ATOM 2962 C CA . LEU A 1 377 ? -13.122 8.962 36.331 1.00 94.94 377 LEU A CA 1
ATOM 2963 C C . LEU A 1 377 ? -14.366 8.139 35.977 1.00 94.94 377 LEU A C 1
ATOM 2965 O O . LEU A 1 377 ? -15.230 7.934 36.827 1.00 94.94 377 LEU A O 1
ATOM 2969 N N . LEU A 1 378 ? -14.424 7.624 34.747 1.00 95.25 378 LEU A N 1
ATOM 2970 C CA . LEU A 1 378 ? -15.552 6.847 34.238 1.00 95.25 378 LEU A CA 1
ATOM 2971 C C . LEU A 1 378 ? -15.696 5.475 34.916 1.00 95.25 378 LEU A C 1
ATOM 2973 O O . LEU A 1 378 ? -16.817 5.037 35.170 1.00 95.25 378 LEU A O 1
ATOM 2977 N N . LEU A 1 379 ? -14.584 4.787 35.196 1.00 95.69 379 LEU A N 1
ATOM 2978 C CA . LEU A 1 379 ? -14.600 3.400 35.682 1.00 95.69 379 LEU A CA 1
ATOM 2979 C C . LEU A 1 379 ? -14.524 3.279 37.209 1.00 95.69 379 LEU A C 1
ATOM 2981 O O . LEU A 1 379 ? -15.073 2.333 37.773 1.00 95.69 379 LEU A O 1
ATOM 2985 N N . LEU A 1 380 ? -13.816 4.196 37.875 1.00 94.06 380 LEU A N 1
ATOM 2986 C CA . LEU A 1 380 ? -13.480 4.117 39.304 1.00 94.06 380 LEU A CA 1
ATOM 2987 C C . LEU A 1 380 ? -14.056 5.283 40.128 1.00 94.06 380 LEU A C 1
ATOM 2989 O O . LEU A 1 380 ? -14.141 5.173 41.352 1.00 94.06 380 LEU A O 1
ATOM 2993 N N . GLY A 1 381 ? -14.487 6.368 39.476 1.00 93.00 381 GLY A N 1
ATOM 2994 C CA . GLY A 1 381 ? -15.064 7.555 40.109 1.00 93.00 381 GLY A CA 1
ATOM 2995 C C . GLY A 1 381 ? -14.049 8.659 40.433 1.00 93.00 381 GLY A C 1
ATOM 2996 O O . GLY A 1 381 ? -12.839 8.503 40.263 1.00 93.00 381 GLY A O 1
ATOM 2997 N N . GLU A 1 382 ? -14.564 9.797 40.911 1.00 91.69 382 GLU A N 1
ATOM 2998 C CA . GLU A 1 382 ? -13.799 11.040 41.123 1.00 91.69 382 GLU A CA 1
ATOM 2999 C C . GLU A 1 382 ? -12.607 10.876 42.077 1.00 91.69 382 GLU A C 1
ATOM 3001 O O . GLU A 1 382 ? -11.502 11.325 41.769 1.00 91.69 382 GLU A O 1
ATOM 3006 N N . ASP A 1 383 ? -12.806 10.207 43.217 1.00 91.25 383 ASP A N 1
ATOM 3007 C CA . ASP A 1 383 ? -11.771 10.076 44.249 1.00 91.25 383 ASP A CA 1
ATOM 3008 C C . ASP A 1 383 ? -10.565 9.260 43.760 1.00 91.25 383 ASP A C 1
ATOM 3010 O O . ASP A 1 383 ? -9.416 9.642 43.994 1.00 91.25 383 ASP A O 1
ATOM 3014 N N . GLU A 1 384 ? -10.798 8.148 43.057 1.00 90.44 384 GLU A N 1
ATOM 3015 C CA . GLU A 1 384 ? -9.705 7.304 42.564 1.00 90.44 384 GLU A CA 1
ATOM 3016 C C . GLU A 1 384 ? -9.005 7.944 41.359 1.00 90.44 384 GLU A C 1
ATOM 3018 O O . GLU A 1 384 ? -7.784 7.845 41.245 1.00 90.44 384 GLU A O 1
ATOM 3023 N N . ALA A 1 385 ? -9.738 8.669 40.506 1.00 89.00 385 ALA A N 1
ATOM 3024 C CA . ALA A 1 385 ? -9.142 9.469 39.438 1.00 89.00 385 ALA A CA 1
ATOM 3025 C C . ALA A 1 385 ? -8.213 10.556 39.999 1.00 89.00 385 ALA A C 1
ATOM 3027 O O . ALA A 1 385 ? -7.079 10.703 39.536 1.00 89.00 385 ALA A O 1
ATOM 3028 N N . LEU A 1 386 ? -8.645 11.257 41.053 1.00 90.19 386 LEU A N 1
ATOM 3029 C CA . LEU A 1 386 ? -7.815 12.236 41.750 1.00 90.19 386 LEU A CA 1
ATOM 3030 C C . LEU A 1 386 ? -6.583 11.579 42.391 1.00 90.19 386 LEU A C 1
ATOM 3032 O O . LEU A 1 386 ? -5.474 12.104 42.288 1.00 90.19 386 LEU A O 1
ATOM 3036 N N . LEU A 1 387 ? -6.745 10.419 43.035 1.00 89.12 387 LEU A N 1
ATOM 3037 C CA . LEU A 1 387 ? -5.619 9.672 43.601 1.00 89.12 387 LEU A CA 1
ATOM 3038 C C . LEU A 1 387 ? -4.626 9.221 42.525 1.00 89.12 387 LEU A C 1
ATOM 3040 O O . LEU A 1 387 ? -3.421 9.286 42.763 1.00 89.12 387 LEU A O 1
ATOM 3044 N N . ALA A 1 388 ? -5.098 8.788 41.355 1.00 87.25 388 ALA A N 1
ATOM 3045 C CA . ALA A 1 388 ? -4.244 8.419 40.231 1.00 87.25 388 ALA A CA 1
ATOM 3046 C C . ALA A 1 388 ? -3.437 9.621 39.717 1.00 87.25 388 ALA A C 1
ATOM 3048 O O . ALA A 1 388 ? -2.218 9.518 39.611 1.00 87.25 388 ALA A O 1
ATOM 3049 N N . GLN A 1 389 ? -4.073 10.783 39.526 1.00 87.25 389 GLN A N 1
ATOM 3050 C CA . GLN A 1 389 ? -3.378 12.027 39.162 1.00 87.25 389 GLN A CA 1
ATOM 3051 C C . GLN A 1 389 ? -2.294 12.407 40.175 1.00 87.25 389 GLN A C 1
ATOM 3053 O O . GLN A 1 389 ? -1.179 12.772 39.804 1.00 87.25 389 GLN A O 1
ATOM 3058 N N . LEU A 1 390 ? -2.603 12.302 41.472 1.00 87.88 390 LEU A N 1
ATOM 3059 C CA . LEU A 1 390 ? -1.634 12.584 42.530 1.00 87.88 390 LEU A CA 1
ATOM 3060 C C . LEU A 1 390 ? -0.466 11.589 42.513 1.00 87.88 390 LEU A C 1
ATOM 3062 O O . LEU A 1 390 ? 0.676 11.996 42.724 1.00 87.88 390 LEU A O 1
ATOM 3066 N N . ARG A 1 391 ? -0.727 10.299 42.258 1.00 87.81 391 ARG A N 1
ATOM 3067 C CA . ARG A 1 391 ? 0.321 9.275 42.129 1.00 87.81 391 ARG A CA 1
ATOM 3068 C C . ARG A 1 391 ? 1.227 9.559 40.934 1.00 87.81 391 ARG A C 1
ATOM 3070 O O . ARG A 1 391 ? 2.439 9.516 41.121 1.00 87.81 391 ARG A O 1
ATOM 3077 N N . ASP A 1 392 ? 0.666 9.895 39.775 1.00 85.00 392 ASP A N 1
ATOM 3078 C CA . ASP A 1 392 ? 1.431 10.212 38.563 1.00 85.00 392 ASP A CA 1
ATOM 3079 C C . ASP A 1 392 ? 2.312 11.455 38.784 1.00 85.00 392 ASP A C 1
ATOM 3081 O O . ASP A 1 392 ? 3.519 11.398 38.554 1.00 85.00 392 ASP A O 1
ATOM 3085 N N . ALA A 1 393 ? 1.770 12.528 39.371 1.00 86.75 393 ALA A N 1
ATOM 3086 C CA . ALA A 1 393 ? 2.541 13.736 39.685 1.00 86.75 393 ALA A CA 1
ATOM 3087 C C . ALA A 1 393 ? 3.690 13.476 40.681 1.00 86.75 393 ALA A C 1
ATOM 3089 O O . ALA A 1 393 ? 4.786 14.031 40.555 1.00 86.75 393 ALA A O 1
ATOM 3090 N N . VAL A 1 394 ? 3.462 12.622 41.687 1.00 87.31 394 VAL A N 1
ATOM 3091 C CA . VAL A 1 394 ? 4.511 12.202 42.631 1.00 87.31 394 VAL A CA 1
ATOM 3092 C C . VAL A 1 394 ? 5.544 11.317 41.933 1.00 87.31 394 VAL A C 1
ATOM 3094 O O . VAL A 1 394 ? 6.742 11.486 42.163 1.00 87.31 394 VAL A O 1
ATOM 3097 N N . PHE A 1 395 ? 5.114 10.392 41.078 1.00 85.56 395 PHE A N 1
ATOM 3098 C CA . PHE A 1 395 ? 6.006 9.522 40.319 1.00 85.56 395 PHE A CA 1
ATOM 3099 C C . PHE A 1 395 ? 6.943 10.345 39.425 1.00 85.56 395 PHE A C 1
ATOM 3101 O O . PHE A 1 395 ? 8.163 10.224 39.522 1.00 85.56 395 PHE A O 1
ATOM 3108 N N . GLU A 1 396 ? 6.384 11.260 38.638 1.00 84.12 396 GLU A N 1
ATOM 3109 C CA . GLU A 1 396 ? 7.120 12.057 37.659 1.00 84.12 396 GLU A CA 1
ATOM 3110 C C . GLU A 1 396 ? 8.074 13.071 38.308 1.00 84.12 396 GLU A C 1
ATOM 3112 O O . GLU A 1 396 ? 9.240 13.188 37.923 1.00 84.12 396 GLU A O 1
ATOM 3117 N N . HIS A 1 397 ? 7.613 13.804 39.325 1.00 87.56 397 HIS A N 1
ATOM 3118 C CA . HIS A 1 397 ? 8.377 14.930 39.867 1.00 87.56 397 HIS A CA 1
ATOM 3119 C C . HIS A 1 397 ? 9.129 14.623 41.163 1.00 87.56 397 HIS A C 1
ATOM 3121 O O . HIS A 1 397 ? 10.056 15.359 41.508 1.00 87.56 397 HIS A O 1
ATOM 3127 N N . VAL A 1 398 ? 8.748 13.571 41.894 1.00 87.50 398 VAL A N 1
ATOM 3128 C CA . VAL A 1 398 ? 9.251 13.319 43.254 1.00 87.50 398 VAL A CA 1
ATOM 3129 C C . VAL A 1 398 ? 9.979 11.984 43.378 1.00 87.50 398 VAL A C 1
ATOM 3131 O O . VAL A 1 398 ? 10.953 11.914 44.123 1.00 87.50 398 VAL A O 1
ATOM 3134 N N . GLN A 1 399 ? 9.574 10.928 42.666 1.00 87.19 399 GLN A N 1
ATOM 3135 C CA . GLN A 1 399 ? 10.119 9.582 42.892 1.00 87.19 399 GLN A CA 1
ATOM 3136 C C . GLN A 1 399 ? 11.637 9.506 42.711 1.00 87.19 399 GLN A C 1
ATOM 3138 O O . GLN A 1 399 ? 12.322 8.903 43.534 1.00 87.19 399 GLN A O 1
ATOM 3143 N N . TRP A 1 400 ? 12.177 10.159 41.682 1.00 89.12 400 TRP A N 1
ATOM 3144 C CA . TRP A 1 400 ? 13.616 10.170 41.397 1.00 89.12 400 TRP A CA 1
ATOM 3145 C C . TRP A 1 400 ? 14.451 10.910 42.461 1.00 89.12 400 TRP A C 1
ATOM 3147 O O . TRP A 1 400 ? 15.672 10.766 42.495 1.00 89.12 400 TRP A O 1
ATOM 3157 N N . LEU A 1 401 ? 13.812 11.689 43.343 1.00 90.00 401 LEU A N 1
ATOM 3158 C CA . LEU A 1 401 ? 14.453 12.347 44.486 1.00 90.00 401 LEU A CA 1
ATOM 3159 C C . LEU A 1 401 ? 14.537 11.442 45.725 1.00 90.00 401 LEU A C 1
ATOM 3161 O O . LEU A 1 401 ? 15.239 11.790 46.678 1.00 90.00 401 LEU A O 1
ATOM 3165 N N . ILE A 1 402 ? 13.817 10.315 45.750 1.00 89.19 402 ILE A N 1
ATOM 3166 C CA . ILE A 1 402 ? 13.787 9.385 46.883 1.00 89.19 402 ILE A CA 1
ATOM 3167 C C . ILE A 1 402 ? 15.054 8.509 46.831 1.00 89.19 402 ILE A C 1
ATOM 3169 O O . ILE A 1 402 ? 15.237 7.767 45.870 1.00 89.19 402 ILE A O 1
ATOM 3173 N N . PRO A 1 403 ? 15.940 8.551 47.847 1.00 89.88 403 PRO A N 1
ATOM 3174 C CA . PRO A 1 403 ? 17.132 7.702 47.870 1.00 89.88 403 PRO A CA 1
ATOM 3175 C C . PRO A 1 403 ? 16.788 6.211 47.995 1.00 89.88 403 PRO A C 1
ATOM 3177 O O . PRO A 1 403 ? 15.912 5.863 48.782 1.00 89.88 403 PRO A O 1
ATOM 3180 N N . ASP A 1 404 ? 17.578 5.334 47.365 1.00 87.50 404 ASP A N 1
ATOM 3181 C CA . ASP A 1 404 ? 17.357 3.872 47.288 1.00 87.50 404 ASP A CA 1
ATOM 3182 C C . ASP A 1 404 ? 17.066 3.155 48.627 1.00 87.50 404 ASP A C 1
ATOM 3184 O O . ASP A 1 404 ? 16.421 2.113 48.648 1.00 87.50 404 ASP A O 1
ATOM 3188 N N . ASN A 1 405 ? 17.535 3.695 49.759 1.00 90.94 405 ASN A N 1
ATOM 3189 C CA . ASN A 1 405 ? 17.380 3.097 51.097 1.00 90.94 405 ASN A CA 1
ATOM 3190 C C . ASN A 1 405 ? 16.380 3.850 51.995 1.00 90.94 405 ASN A C 1
ATOM 3192 O O . ASN A 1 405 ? 16.424 3.725 53.226 1.00 90.94 405 ASN A O 1
ATOM 3196 N N . ARG A 1 406 ? 15.535 4.711 51.420 1.00 90.56 406 ARG A N 1
ATOM 3197 C CA . ARG A 1 406 ? 14.597 5.563 52.160 1.00 90.56 406 ARG A CA 1
ATOM 3198 C C . ARG A 1 406 ? 13.193 5.473 51.575 1.00 90.56 406 ARG A C 1
ATOM 3200 O O . ARG A 1 406 ? 13.023 5.330 50.374 1.00 90.56 406 ARG A O 1
ATOM 3207 N N . SER A 1 407 ? 12.187 5.611 52.430 1.00 89.38 407 SER A N 1
ATOM 3208 C CA . SER A 1 407 ? 10.787 5.763 52.030 1.00 89.38 407 SER A CA 1
ATOM 3209 C C . SER A 1 407 ? 10.322 7.191 52.294 1.00 89.38 407 SER A C 1
ATOM 3211 O O . SER A 1 407 ? 10.606 7.739 53.361 1.00 89.38 407 SER A O 1
ATOM 3213 N N . LEU A 1 408 ? 9.597 7.784 51.346 1.00 89.56 408 LEU A N 1
ATOM 3214 C CA . LEU A 1 408 ? 8.957 9.089 51.498 1.00 89.56 408 LEU A CA 1
ATOM 3215 C C . LEU A 1 408 ? 7.492 8.909 51.908 1.00 89.56 408 LEU A C 1
ATOM 3217 O O . LEU A 1 408 ? 6.746 8.220 51.218 1.00 89.56 408 LEU A O 1
ATOM 3221 N N . THR A 1 409 ? 7.074 9.574 52.985 1.00 90.00 409 THR A N 1
ATOM 3222 C CA . THR A 1 409 ? 5.655 9.746 53.323 1.00 90.00 409 THR A CA 1
ATOM 3223 C C . THR A 1 409 ? 5.262 11.197 53.088 1.00 90.00 409 THR A C 1
ATOM 3225 O O . THR A 1 409 ? 5.896 12.116 53.614 1.00 90.00 409 THR A O 1
ATOM 3228 N N . ILE A 1 410 ? 4.208 11.396 52.299 1.00 89.31 410 ILE A N 1
ATOM 3229 C CA . ILE A 1 410 ? 3.603 12.702 52.034 1.00 89.31 410 ILE A CA 1
ATOM 3230 C C . ILE A 1 410 ? 2.247 12.727 52.736 1.00 89.31 410 ILE A C 1
ATOM 3232 O O . ILE A 1 410 ? 1.410 11.858 52.502 1.00 89.31 410 ILE A O 1
ATOM 3236 N N . SER A 1 411 ? 2.022 13.715 53.598 1.00 89.06 411 SER A N 1
ATOM 3237 C CA . SER A 1 411 ? 0.730 13.925 54.258 1.00 89.06 411 SER A CA 1
ATOM 3238 C C . SER A 1 411 ? 0.391 15.405 54.257 1.00 89.06 411 SER A C 1
ATOM 3240 O O . SER A 1 411 ? 1.246 16.228 54.589 1.00 89.06 411 SER A O 1
ATOM 3242 N N . GLY A 1 412 ? -0.842 15.761 53.930 1.00 86.62 412 GLY A N 1
ATOM 3243 C CA . GLY A 1 412 ? -1.237 17.158 53.886 1.00 86.62 412 GLY A CA 1
ATOM 3244 C C . GLY A 1 412 ? -2.709 17.359 53.581 1.00 86.62 412 GLY A C 1
ATOM 3245 O O . GLY A 1 412 ? -3.432 16.414 53.273 1.00 86.62 412 GLY A O 1
ATOM 3246 N N . ASP A 1 413 ? -3.120 18.615 53.665 1.00 88.75 413 ASP A N 1
ATOM 3247 C CA . ASP A 1 413 ? -4.391 19.123 53.168 1.00 88.75 413 ASP A CA 1
ATOM 3248 C C . ASP A 1 413 ? -4.142 20.208 52.106 1.00 88.75 413 ASP A C 1
ATOM 3250 O O . ASP A 1 413 ? -3.011 20.468 51.696 1.00 88.75 413 ASP A O 1
ATOM 3254 N N . ARG A 1 414 ? -5.205 20.882 51.656 1.00 84.69 414 ARG A N 1
ATOM 3255 C CA . ARG A 1 414 ? -5.134 21.936 50.630 1.00 84.69 414 ARG A CA 1
ATOM 3256 C C . ARG A 1 414 ? -4.190 23.101 50.981 1.00 84.69 414 ARG A C 1
ATOM 3258 O O . ARG A 1 414 ? -3.802 23.852 50.091 1.00 84.69 414 ARG A O 1
ATOM 3265 N N . THR A 1 415 ? -3.864 23.305 52.254 1.00 86.88 415 THR A N 1
ATOM 3266 C CA . THR A 1 415 ? -3.102 24.468 52.740 1.00 86.88 415 THR A CA 1
ATOM 3267 C C . THR A 1 415 ? -1.767 24.109 53.374 1.00 86.88 415 THR A C 1
ATOM 3269 O O . THR A 1 415 ? -0.899 24.975 53.491 1.00 86.88 415 THR A O 1
ATOM 3272 N N . THR A 1 416 ? -1.585 22.854 53.782 1.00 88.94 416 THR A N 1
ATOM 3273 C CA . THR A 1 416 ? -0.387 22.391 54.478 1.00 88.94 416 THR A CA 1
ATOM 3274 C C . THR A 1 416 ? 0.090 21.057 53.920 1.00 88.94 416 THR A C 1
ATOM 3276 O O . THR A 1 416 ? -0.694 20.132 53.746 1.00 88.94 416 THR A O 1
ATOM 3279 N N . ILE A 1 417 ? 1.395 20.939 53.670 1.00 90.12 417 ILE A N 1
ATOM 3280 C CA . ILE A 1 417 ? 2.038 19.689 53.252 1.00 90.12 417 ILE A CA 1
ATOM 3281 C C . ILE A 1 417 ? 3.203 19.375 54.190 1.00 90.12 417 ILE A C 1
ATOM 3283 O O . ILE A 1 417 ? 3.989 20.255 54.541 1.00 90.12 417 ILE A O 1
ATOM 3287 N N . SER A 1 418 ? 3.293 18.122 54.625 1.00 89.19 418 SER A N 1
ATOM 3288 C CA . SER A 1 418 ? 4.363 17.592 55.471 1.00 89.19 418 SER A CA 1
ATOM 3289 C C . SER A 1 418 ? 5.015 16.403 54.776 1.00 89.19 418 SER A C 1
ATOM 3291 O O . SER A 1 418 ? 4.328 15.545 54.222 1.00 89.19 418 SER A O 1
ATOM 3293 N N . LEU A 1 419 ? 6.346 16.363 54.814 1.00 90.88 419 LEU A N 1
ATOM 3294 C CA . LEU A 1 419 ? 7.167 15.331 54.187 1.00 90.88 419 LEU A CA 1
ATOM 3295 C C . LEU A 1 419 ? 8.043 14.681 55.260 1.00 90.88 419 LEU A C 1
ATOM 3297 O O . LEU A 1 419 ? 8.740 15.390 55.991 1.00 90.88 419 LEU A O 1
ATOM 3301 N N . SER A 1 420 ? 8.041 13.351 55.341 1.00 90.75 420 SER A N 1
ATOM 3302 C CA . SER A 1 420 ? 8.987 12.596 56.169 1.00 90.75 420 SER A CA 1
ATOM 3303 C C . SER A 1 420 ? 9.732 11.560 55.337 1.00 90.75 420 SER A C 1
ATOM 3305 O O . SER A 1 420 ? 9.171 10.937 54.437 1.00 90.75 420 SER A O 1
ATOM 3307 N N . LEU A 1 421 ? 11.018 11.387 55.641 1.00 89.25 421 LEU A N 1
ATOM 3308 C CA . LEU A 1 421 ? 11.846 10.331 55.073 1.00 89.25 421 LEU A CA 1
ATOM 3309 C C . LEU A 1 421 ? 12.206 9.355 56.183 1.00 89.25 421 LEU A C 1
ATOM 3311 O O . LEU A 1 421 ? 12.862 9.751 57.146 1.00 89.25 421 LEU A O 1
ATOM 3315 N N . ASP A 1 422 ? 11.911 8.081 55.987 1.00 88.31 422 ASP A N 1
ATOM 3316 C CA . ASP A 1 422 ? 12.232 7.001 56.924 1.00 88.31 422 ASP A CA 1
ATOM 3317 C C . ASP A 1 422 ? 13.134 5.962 56.245 1.00 88.31 422 ASP A C 1
ATOM 3319 O O . ASP A 1 422 ? 13.436 6.100 55.057 1.00 88.31 422 ASP A O 1
ATOM 3323 N N . GLN A 1 423 ? 13.665 4.982 56.984 1.00 84.94 423 GLN A N 1
ATOM 3324 C CA . GLN A 1 423 ? 14.355 3.855 56.343 1.00 84.94 423 GLN A CA 1
ATOM 3325 C C . GLN A 1 423 ? 13.329 2.991 55.609 1.00 84.94 423 GLN A C 1
ATOM 3327 O O . GLN A 1 423 ? 12.285 2.677 56.177 1.00 84.94 423 GLN A O 1
ATOM 3332 N N . ALA A 1 424 ? 13.634 2.629 54.361 1.00 74.19 424 ALA A N 1
ATOM 3333 C CA . ALA A 1 424 ? 12.806 1.697 53.604 1.00 74.19 424 ALA A CA 1
ATOM 3334 C C . ALA A 1 424 ? 12.766 0.330 54.318 1.00 74.19 424 ALA A C 1
ATOM 3336 O O . ALA A 1 424 ? 13.776 -0.091 54.889 1.00 74.19 424 ALA A O 1
ATOM 3337 N N . ALA A 1 425 ? 11.589 -0.302 54.327 1.00 62.88 425 ALA A N 1
ATOM 3338 C CA . ALA A 1 425 ? 11.333 -1.580 54.995 1.00 62.88 425 ALA A CA 1
ATOM 3339 C C . ALA A 1 425 ? 11.949 -2.778 54.263 1.00 62.88 425 ALA A C 1
ATOM 3341 O O . ALA A 1 425 ? 11.974 -2.751 53.010 1.00 62.88 425 ALA A O 1
#

pLDDT: mean 90.88, std 7.12, range [48.62, 98.62]

Secondary structure (DSSP, 8-state):
-PPPP---S-SSS--------HHHHHHHHHHHHHHHTT-SS--EETTEEPP---TTTT-SEEEEETTEEEEEEES-----TT---EEETTEEE-----EEEETTEEEEEEEEEEESS-TT--BPTTT--SB--SHHHHHHHHHHHHHHHHHHTTSS---B-HHHHHHHHHTT---PPPP--EEBP----TT-SSPPP--EE-SS--EEEPP--HHHHHHHHHHHHH---SSS-EEE--GGGTT-HHHHTS-EEEEEEEEEEETTEEEEEBTTBPPPTT--SEEESEEEEEEEEE--SSSPPPPEEEEEEESEEEE-TT-SSTTTSEEEEETTS---HHHHHHHHHHHH-----STTS--HHHHHHHHHHHHHHHHHHHHH-HHHHHHHHHHHHHHHHTGGGS-TTEEEEEEE-SS-EEEEEEE--

Sequence (425 aa):
MPLAIQSCGIVHGTEIQIMLPPAWDEQLGSALRLAAQYFPLPVHFEGAQLPREDFLAGADQIEEWEGCRIGIFHDGTMEAVHTPRINFHGVTVASRLPALSEIEKPLNWRVRVDIVDAPALQLVLPARKEMVENDALCRLREAAEIALYRAICREKSHRLSYEAWARARDLGIALPEADRWLNAWTPNIADTSNRYQGAAIRSGPMIIMSDHEPDIEQALARALANETPLGGPLVHENRDFEDYRWYDELPRLLSCSFTVQRDGVLHRYADDIALPEEFESGPVENISAEILLRSGGPSPAEPTIYRVPTDMLVCNNACWTLDEATILFDGKANVQPHALADLMHASLFCYSDDCGHDSWDTQSLAFEHEARNLANLLLLGEDEALLAQLRDAVFEHVQWLIPDNRSLTISGDRTTISLSLDQAA

Foldseek 3Di:
DDDDDDDDPDPDDDDDDDDDDPVCPVVVVVVCLLQQQCAPDFDDDPNHTHHYDHPLPQAPDWDDDQQKIKGKAQALDDDDQFPFQEADNSQTERDPADFFAFVVRPRRIDIGMYGGDHVVWDADPDPRHDIDPDPSVVVVRLVNLLVSLVVCQPDPFTRAFPVSQVVNVVSVHHDDQHQPKFFFADQAFQADPDGDTHHIDRDDAEEEEDDFARQQSLQVVQLCVVPPPDRDTYGYDDCSHPPRQSNQQHKYFPFKKKWFAAPNDIDIGGRPDADDQPQAAAETQWMWIWTWMWGGDDDIDHTDTDITTHFWGWHCSVPQDPVSIHIYGHPPDPDDLLVQLVSCRRRHDYDDPPPVDDDPVVSSVVSSLVSSLVSCCRNPNDVVSVVVVVVVCCVVPPPVVQDPQWDWDWDDDPVDIDIDIDGDD